Protein AF-A0A2V8GA25-F1 (afdb_monomer_lite)

Secondary structure (DSSP, 8-state):
-PPPP-----------PPP-TTSGGGEEE-TTSSSTT-S---EEEE-TTS-EEEE-----TT-SEEEEEE--S----SSSB--SS--HHHHHHHHHHTGGGGGTEEEEEE---PBPTTTHHHHHTTSS-SSSSHHHHHHHHHHHHHHHHT-TT--EEEEEETHHHHHHHHHIIIIITTSGGGGGEEEEEEESS--EEETT-SSSSS-SS-PBP-STT--SEEEEE-EEETTBPPPTT-SSS--SSTTEEE----TT-TTSSEEE----EETT---SS--PPPSPSBSS-----SSEEE-TTTEEEEEEEETTEEEEEEEEE---TTSSB-SS----SEETTEE-TTTTTTTTHHHHHHHHHHHHHHHHHHHHHHHT-PPP-SS--PPPPGGG--HHHHHHHHHHHHHHTHHHH-GGG--SSSPP-SSS--SS-SSHHHHHHHHHH--TTSS-PPPPTT--HHHHHHHHHHHHHHTTSPPPPPSS-HHHHHHHHHHTTGGGT-EETTEE-SSSPP-TTHHHHS-HHHHHHHHH-TTS---GGG-EEEEEETT--EEEEEEEEE-SSEEEEEETT--EEEEEGGGEEEEEEETT--SSPP-TTTS-HHHHHHHHHHHHH-----TT--

Radius of gyration: 30.17 Å; chains: 1; bounding box: 75×95×85 Å

Sequence (626 aa):
MSRVLLAFAFLAGAFQSSNDYGDPKTWLCRPGRSDACAIDNTTTVVAADGKLTRETWSVDPNAPIDCFYVYPTVSTDQAPNSDMTADPAELNVIKQQFARLGSKCRPYAPLYRQVTLAGLSRVLTGAVSLERGVQYDDVRDGWNQYLQNDNNGRGFVLVAHSQGSFILNRLIREEIDGKPIQSRMVSAILLGTVIAVPKDKDVGGTFQHVPLCHSATQTGCVITFGAFRSTVPPPANTLFGKVADPTMVAACTNPAALGGGSGELHAYLDKTGRTITSTIPPKPWVTPEQPIDTPWVSVPGLLTAKCASNENASGYLEVTVHGDPADPRVDDIVGDVGRGGNVAANWGLHLIDVNLVMGNLLDIVGQQAKAYAASLGAPPKPGAAQTPSLAEMSPTDVAAGKRVFDAQCAWCHGAGGTGGFGPDFQRVTLRYASTDASLVDIVRNGIPGTEMPGSPSGLTDRMAWQIAAYVRSLGRVAARPIPGDPQRGAAVYQANGCAACHVVLGSGGVLGPDLTAVGALRGPAYLRESLIDPAATHPPAYLVVRVVTNGGKEIRGIRLNEDVFWIHLRDQTSALHVLQKADLSLVEREPKATFMPSYASRLSATELDDLVAYLASLRGKPRGEP

Foldseek 3Di:
DDDDDDDDDPPPDDPDDADDLVDPLQWQAAPPDCHLLVDFQKAWEQELQRDTDIDGADADSVAQAAEEEEEAAQDPDLDQWDDSHDDPLNSVRCVQFNSRLSNHHGYTYGRFRAGHPNNVVCVVVVNDDLQDDRRLSNSVNNVVCCVVPPRPLAAYEYEYAHSRLSNVLCCCQPPNAVDPCLLRHLEYEREHAFDKDFPPFQADGSGHHAGAFQDLQDGSHYAYFQEAEPVQAADLLAPGQDDPDPRIGGDHADLQGRNFDKGKWFFWAFQQNDFSPDRDGADQQFPVHDDDPGRTYTYTPQKMWGWDADPRHRTHIYMYGCADPVRRGGRDHHQAPDPPPDHPSSRHNRRNVSRRRVVSVSSSSNSSSVSSCVVVPPDPDPDDDDPDALVPDDPVLLVLLLVVCCVFPCVQQNNLRLFAVFARLLAQDAPQDNGLVSQLVCQQQNDPPDPGHHGDPPQDSSNSSSNSSNSNVSNVHHRDDQFAALVLLVVLCVVVCVQQPEAAPNGGHPQDYHLLAQLSTGHLVNVLCCQAPVLVDFDPQFWWKWWAFPVGDIAIAGWNDDDPFWTWGQGSVRDIDIDGPVRTPDIDIDRRDDPRDHCNVVDDPRNSSNNSNNSSPNRHDPPDDD

Structure (mmCIF, N/CA/C/O backbone):
data_AF-A0A2V8GA25-F1
#
_entry.id   AF-A0A2V8GA25-F1
#
loop_
_atom_site.group_PDB
_atom_site.id
_atom_site.type_symbol
_atom_site.label_atom_id
_atom_site.label_alt_id
_atom_site.label_comp_id
_atom_site.label_asym_id
_atom_site.label_entity_id
_atom_site.label_seq_id
_atom_site.pdbx_PDB_ins_code
_atom_site.Cartn_x
_atom_site.Cartn_y
_atom_site.Cartn_z
_atom_site.occupancy
_atom_site.B_iso_or_equiv
_atom_site.auth_seq_id
_atom_site.auth_comp_id
_atom_site.auth_asym_id
_atom_site.auth_atom_id
_atom_site.pdbx_PDB_model_num
ATOM 1 N N . MET A 1 1 ? -4.336 65.248 3.946 1.00 37.47 1 MET A N 1
ATOM 2 C CA . MET A 1 1 ? -3.925 64.058 4.722 1.00 37.47 1 MET A CA 1
ATOM 3 C C . MET A 1 1 ? -5.040 63.024 4.630 1.00 37.47 1 MET A C 1
ATOM 5 O O . MET A 1 1 ? -5.951 63.049 5.444 1.00 37.47 1 MET A O 1
ATOM 9 N N . SER A 1 2 ? -5.014 62.175 3.600 1.00 30.00 2 SER A N 1
ATOM 10 C CA . SER A 1 2 ? -5.975 61.075 3.427 1.00 30.00 2 SER A CA 1
ATOM 11 C C . SER A 1 2 ? -5.358 59.794 3.975 1.00 30.00 2 SER A C 1
ATOM 13 O O . SER A 1 2 ? -4.298 59.381 3.509 1.00 30.00 2 SER A O 1
ATOM 15 N N . ARG A 1 3 ? -5.991 59.183 4.980 1.00 36.16 3 ARG A N 1
ATOM 16 C CA . ARG A 1 3 ? -5.636 57.848 5.476 1.00 36.16 3 ARG A CA 1
ATOM 17 C C . ARG A 1 3 ? -6.515 56.818 4.774 1.00 36.16 3 ARG A C 1
ATOM 19 O O . ARG A 1 3 ? -7.733 56.846 4.907 1.00 36.16 3 ARG A O 1
ATOM 26 N N . VAL A 1 4 ? -5.867 55.946 4.013 1.00 34.00 4 VAL A N 1
ATOM 27 C CA . VAL A 1 4 ? -6.453 54.785 3.339 1.00 34.00 4 VAL A CA 1
ATOM 28 C C . VAL A 1 4 ? -6.712 53.690 4.380 1.00 34.00 4 VAL A C 1
ATOM 30 O O . VAL A 1 4 ? -5.810 53.339 5.140 1.00 34.00 4 VAL A O 1
ATOM 33 N N . LEU A 1 5 ? -7.942 53.169 4.420 1.00 35.81 5 LEU A N 1
ATOM 34 C CA . LEU A 1 5 ? -8.296 51.924 5.106 1.00 35.81 5 LEU A CA 1
ATOM 35 C C . LEU A 1 5 ? -7.606 50.749 4.390 1.00 35.81 5 LEU A C 1
ATOM 37 O O . LEU A 1 5 ? -7.871 50.524 3.212 1.00 35.81 5 LEU A O 1
ATOM 41 N N . LEU A 1 6 ? -6.788 49.965 5.099 1.00 33.53 6 LEU A N 1
ATOM 42 C CA . LEU A 1 6 ? -6.465 48.598 4.683 1.00 33.53 6 LEU A CA 1
ATOM 43 C C . LEU A 1 6 ? -7.440 47.636 5.367 1.00 33.53 6 LEU A C 1
ATOM 45 O O . LEU A 1 6 ? -7.381 47.432 6.578 1.00 33.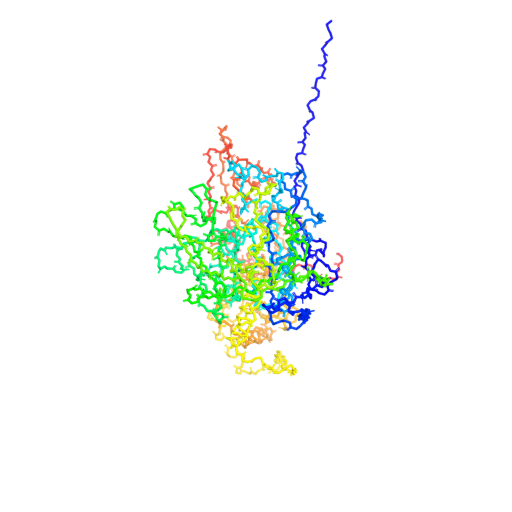53 6 LEU A O 1
ATOM 49 N N . ALA A 1 7 ? -8.330 47.042 4.576 1.00 30.48 7 ALA A N 1
ATOM 50 C CA . ALA A 1 7 ? -9.093 45.869 4.969 1.00 30.48 7 ALA A CA 1
ATOM 51 C C . ALA A 1 7 ? -8.169 44.641 4.912 1.00 30.48 7 ALA A C 1
ATOM 53 O O . ALA A 1 7 ? -7.670 44.286 3.845 1.00 30.48 7 ALA A O 1
ATOM 54 N N . PHE A 1 8 ? -7.938 43.993 6.053 1.00 33.50 8 PHE A N 1
ATOM 55 C CA . PHE A 1 8 ? -7.340 42.660 6.094 1.00 33.50 8 PHE A CA 1
ATOM 56 C C . PHE A 1 8 ? -8.426 41.635 5.756 1.00 33.50 8 PHE A C 1
ATOM 58 O O . PHE A 1 8 ? -9.284 41.325 6.581 1.00 33.50 8 PHE A O 1
ATOM 65 N N . ALA A 1 9 ? -8.397 41.120 4.529 1.00 29.89 9 ALA A N 1
ATOM 66 C CA . ALA A 1 9 ? -9.131 39.916 4.174 1.00 29.89 9 ALA A CA 1
ATOM 67 C C . ALA A 1 9 ? -8.463 38.722 4.873 1.00 29.89 9 ALA A C 1
ATOM 69 O O . ALA A 1 9 ? -7.346 38.335 4.531 1.00 29.89 9 ALA A O 1
ATOM 70 N N . PHE A 1 10 ? -9.137 38.149 5.872 1.00 32.41 10 PHE A N 1
ATOM 71 C CA . PHE A 1 10 ? -8.789 36.832 6.392 1.00 32.41 10 PHE A CA 1
ATOM 72 C C . PHE A 1 10 ? -9.076 35.799 5.298 1.00 32.41 10 PHE A C 1
ATOM 74 O O . PHE A 1 10 ? -10.231 35.505 4.993 1.00 32.41 10 PHE A O 1
ATOM 81 N N . LEU A 1 11 ? -8.019 35.252 4.699 1.00 31.97 11 LEU A N 1
ATOM 82 C CA . LEU A 1 11 ? -8.096 34.015 3.931 1.00 31.97 11 LEU A CA 1
ATOM 83 C C . LEU A 1 11 ? -8.414 32.886 4.916 1.00 31.97 11 LEU A C 1
ATOM 85 O O . LEU A 1 11 ? -7.532 32.390 5.616 1.00 31.97 11 LEU A O 1
ATOM 89 N N . ALA A 1 12 ? -9.688 32.507 4.993 1.00 32.91 12 ALA A N 1
ATOM 90 C CA . ALA A 1 12 ? -10.091 31.230 5.557 1.00 32.91 12 ALA A CA 1
ATOM 91 C C . ALA A 1 12 ? -9.383 30.126 4.756 1.00 32.91 12 ALA A C 1
ATOM 93 O O . ALA A 1 12 ? -9.686 29.911 3.583 1.00 32.91 12 ALA A O 1
ATOM 94 N N . GLY A 1 13 ? -8.398 29.464 5.365 1.00 31.25 13 GLY A N 1
ATOM 95 C CA . GLY A 1 13 ? -7.836 28.240 4.810 1.00 31.25 13 GLY A CA 1
ATOM 96 C C . GLY A 1 13 ? -8.954 27.207 4.719 1.00 31.25 13 GLY A C 1
ATOM 97 O O . GLY A 1 13 ? -9.554 26.861 5.735 1.00 31.25 13 GLY A O 1
ATOM 98 N N . ALA A 1 14 ? -9.279 26.767 3.506 1.00 34.56 14 ALA A N 1
ATOM 99 C CA . ALA A 1 14 ? -10.256 25.714 3.293 1.00 34.56 14 ALA A CA 1
ATOM 100 C C . ALA A 1 14 ? -9.796 24.450 4.036 1.00 34.56 14 ALA A C 1
ATOM 102 O O . ALA A 1 14 ? -8.726 23.914 3.750 1.00 34.56 14 ALA A O 1
ATOM 103 N N . PHE A 1 15 ? -10.599 23.979 4.993 1.00 40.53 15 PHE A N 1
ATOM 104 C CA . PHE A 1 15 ? -10.486 22.617 5.501 1.00 40.53 15 PHE A CA 1
ATOM 105 C C . PHE A 1 15 ? -10.628 21.671 4.305 1.00 40.53 15 PHE A C 1
ATOM 107 O O . PHE A 1 15 ? -11.683 21.631 3.671 1.00 40.53 15 PHE A O 1
ATOM 114 N N . GLN A 1 16 ? -9.566 20.948 3.955 1.00 52.94 16 GLN A N 1
ATOM 115 C CA . GLN A 1 16 ? -9.639 19.942 2.903 1.00 52.94 16 GLN A CA 1
ATOM 116 C C . GLN A 1 16 ? -10.382 18.729 3.470 1.00 52.94 16 GLN A C 1
ATOM 118 O O . GLN A 1 16 ? -9.895 18.075 4.389 1.00 52.94 16 GLN A O 1
ATOM 123 N N . SER A 1 17 ? -11.581 18.458 2.954 1.00 69.50 17 SER A N 1
ATOM 124 C CA . SER A 1 17 ? -12.379 17.292 3.333 1.00 69.50 17 SER A CA 1
ATOM 125 C C . SER A 1 17 ? -11.635 15.987 3.029 1.00 69.50 17 SER A C 1
ATOM 127 O O . SER A 1 17 ? -10.777 15.937 2.138 1.00 69.50 17 SER A O 1
ATOM 129 N N . SER A 1 18 ? -11.972 14.927 3.767 1.00 82.06 18 SER A N 1
ATOM 130 C CA . SER A 1 18 ? -11.581 13.561 3.410 1.00 82.06 18 SER A CA 1
ATOM 131 C C . SER A 1 18 ? -12.140 13.207 2.030 1.00 82.06 18 SER A C 1
ATOM 133 O O . SER A 1 18 ? -13.231 13.656 1.665 1.00 82.06 18 SER A O 1
ATOM 135 N N . ASN A 1 19 ? -11.395 12.414 1.264 1.00 89.62 19 ASN A N 1
ATOM 136 C CA . ASN A 1 19 ? -11.858 11.916 -0.027 1.00 89.62 19 ASN A CA 1
ATOM 137 C C . ASN A 1 19 ? -12.845 10.755 0.168 1.00 89.62 19 ASN A C 1
ATOM 139 O O . ASN A 1 19 ? -12.679 9.943 1.077 1.00 89.62 19 ASN A O 1
ATOM 143 N N . ASP A 1 20 ? -13.863 10.665 -0.689 1.00 90.56 20 ASP A N 1
ATOM 144 C CA . ASP A 1 20 ? -14.785 9.525 -0.709 1.00 90.56 20 ASP A CA 1
ATOM 145 C C . ASP A 1 20 ? -14.231 8.422 -1.613 1.00 90.56 20 ASP A C 1
ATOM 147 O O . ASP A 1 20 ? -14.419 8.449 -2.828 1.00 90.56 20 ASP A O 1
ATOM 151 N N . TYR A 1 21 ? -13.570 7.428 -1.018 1.00 92.38 21 TYR A N 1
ATOM 152 C CA . TYR A 1 21 ? -13.044 6.285 -1.765 1.00 92.38 21 TYR A CA 1
ATOM 153 C C . TYR A 1 21 ? -14.118 5.298 -2.243 1.00 92.38 21 TYR A C 1
ATOM 155 O O . TYR A 1 21 ? -13.807 4.362 -2.988 1.00 92.38 21 TYR A O 1
ATOM 163 N N . GLY A 1 22 ? -15.383 5.495 -1.863 1.00 90.00 22 GLY A N 1
ATOM 164 C CA . GLY A 1 22 ? -16.514 4.823 -2.489 1.00 90.00 22 GLY A CA 1
ATOM 165 C C . GLY A 1 22 ? -16.738 5.279 -3.935 1.00 90.00 22 GLY A C 1
ATOM 166 O O . GLY A 1 22 ? -17.194 4.472 -4.754 1.00 90.00 22 GLY A O 1
ATOM 167 N N . ASP A 1 23 ? -16.367 6.522 -4.271 1.00 92.00 23 ASP A N 1
ATOM 168 C CA . ASP A 1 23 ? -16.462 7.066 -5.627 1.00 92.00 23 ASP A CA 1
ATOM 169 C C . ASP A 1 23 ? -15.422 6.396 -6.546 1.00 92.00 23 ASP A C 1
ATOM 171 O O . ASP A 1 23 ? -14.219 6.444 -6.291 1.00 92.00 23 ASP A O 1
ATOM 175 N N . PRO A 1 24 ? -15.831 5.794 -7.678 1.00 88.31 24 PRO A N 1
ATOM 176 C CA . PRO A 1 24 ? -14.893 5.296 -8.678 1.00 88.31 24 PRO A CA 1
ATOM 177 C C . PRO A 1 24 ? -13.825 6.317 -9.125 1.00 88.31 24 PRO A C 1
ATOM 179 O O . PRO A 1 24 ? -12.726 5.917 -9.511 1.00 88.31 24 PRO A O 1
ATOM 182 N N . LYS A 1 25 ? -14.091 7.624 -9.103 1.00 91.62 25 LYS A N 1
ATOM 183 C CA . LYS A 1 25 ? -13.134 8.643 -9.571 1.00 91.62 25 LYS A CA 1
ATOM 184 C C . LYS A 1 25 ? -11.883 8.775 -8.704 1.00 91.62 25 LYS A C 1
ATOM 186 O O . LYS A 1 25 ? -10.864 9.224 -9.214 1.00 91.62 25 LYS A O 1
ATOM 191 N N . THR A 1 26 ? -11.911 8.334 -7.449 1.00 95.62 26 THR A N 1
ATOM 192 C CA . THR A 1 26 ? -10.747 8.384 -6.545 1.00 95.62 26 THR A CA 1
ATOM 193 C C . THR A 1 26 ? -9.796 7.196 -6.725 1.00 95.62 26 THR A C 1
ATOM 195 O O . THR A 1 26 ? -8.992 6.897 -5.846 1.00 95.62 26 THR A O 1
ATOM 198 N N . TRP A 1 27 ? -9.895 6.473 -7.841 1.00 97.31 27 TRP A N 1
ATOM 199 C CA . TRP A 1 27 ? -9.072 5.307 -8.144 1.00 97.31 27 TRP A CA 1
ATOM 200 C C . TRP A 1 27 ? -8.493 5.435 -9.548 1.00 97.31 27 TRP A C 1
ATOM 202 O O . TRP A 1 27 ? -9.243 5.579 -10.515 1.00 97.31 27 TRP A O 1
ATOM 212 N N . LEU A 1 28 ? -7.170 5.310 -9.656 1.00 97.44 28 LEU A N 1
ATOM 213 C CA . LEU A 1 28 ? -6.477 5.150 -10.935 1.00 97.44 28 LEU A CA 1
ATOM 214 C C . LEU A 1 28 ? -6.730 3.762 -11.528 1.00 97.44 28 LEU A C 1
ATOM 216 O O . LEU A 1 28 ? -6.900 3.627 -12.739 1.00 97.44 28 LEU A O 1
ATOM 220 N N . CYS A 1 29 ? -6.779 2.751 -10.658 1.00 97.31 29 CYS A N 1
ATOM 221 C CA . CYS A 1 29 ? -7.111 1.379 -11.015 1.00 97.31 29 CYS A CA 1
ATOM 222 C C . CYS A 1 29 ? -8.117 0.794 -10.037 1.00 97.31 29 CYS A C 1
ATOM 224 O O . CYS A 1 29 ? -7.895 0.833 -8.822 1.00 97.31 29 CYS A O 1
ATOM 226 N N . ARG A 1 30 ? -9.185 0.196 -10.562 1.00 94.19 30 ARG A N 1
ATOM 227 C CA . ARG A 1 30 ? -10.093 -0.662 -9.799 1.00 94.19 30 ARG A CA 1
ATOM 228 C C . ARG A 1 30 ? -10.673 -1.753 -10.713 1.00 94.19 30 ARG A C 1
ATOM 230 O O . ARG A 1 30 ? -11.085 -1.441 -11.830 1.00 94.19 30 ARG A O 1
ATOM 237 N N . PRO A 1 31 ? -10.752 -3.025 -10.277 1.00 90.69 31 PRO A N 1
ATOM 238 C CA . PRO A 1 31 ? -11.120 -4.127 -11.165 1.00 90.69 31 PRO A CA 1
ATOM 239 C C . PRO A 1 31 ? -12.496 -3.945 -11.818 1.00 90.69 31 PRO A C 1
ATOM 241 O O . PRO A 1 31 ? -13.436 -3.472 -11.182 1.00 90.69 31 PRO A O 1
ATOM 244 N N . GLY A 1 32 ? -12.622 -4.377 -13.077 1.00 84.25 32 GLY A N 1
ATOM 245 C CA . GLY A 1 32 ? -13.874 -4.303 -13.843 1.00 84.25 32 GLY A CA 1
ATOM 246 C C . GLY A 1 32 ? -14.100 -2.981 -14.585 1.00 84.25 32 GLY A C 1
ATOM 247 O O . GLY A 1 32 ? -15.181 -2.775 -15.133 1.00 84.25 32 GLY A O 1
ATOM 248 N N . ARG A 1 33 ? -13.101 -2.092 -14.626 1.00 86.81 33 ARG A N 1
ATOM 249 C CA . ARG A 1 33 ? -13.166 -0.803 -15.326 1.00 86.81 33 ARG A CA 1
ATOM 250 C C . ARG A 1 33 ? -12.179 -0.732 -16.484 1.00 86.81 33 ARG A C 1
ATOM 252 O O . ARG A 1 33 ? -11.159 -1.412 -16.497 1.00 86.81 33 ARG A O 1
ATOM 259 N N . SER A 1 34 ? -12.490 0.143 -17.435 1.00 88.69 34 SER A N 1
ATOM 260 C CA . SER A 1 34 ? -11.556 0.584 -18.471 1.00 88.69 34 SER A CA 1
ATOM 261 C C . SER A 1 34 ? -10.837 1.848 -17.985 1.00 88.69 34 SER A C 1
ATOM 263 O O . SER A 1 34 ? -11.240 2.956 -18.333 1.00 88.69 34 SER A O 1
ATOM 265 N N . ASP A 1 35 ? -9.841 1.684 -17.113 1.00 92.81 35 ASP A N 1
ATOM 266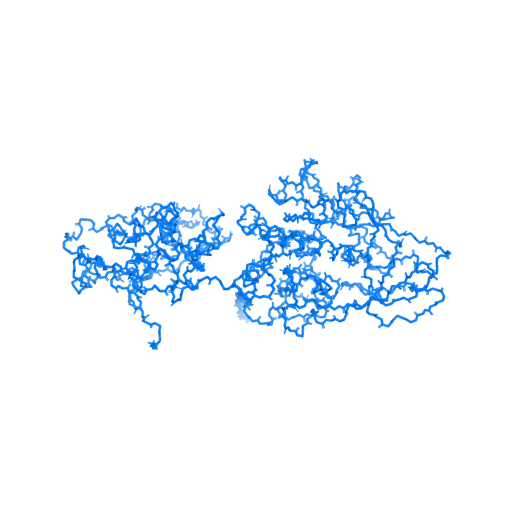 C CA . ASP A 1 35 ? -9.096 2.763 -16.444 1.00 92.81 35 ASP A CA 1
ATOM 267 C C . ASP A 1 35 ? -7.579 2.700 -16.735 1.00 92.81 35 ASP A C 1
ATOM 269 O O . ASP A 1 35 ? -7.170 2.129 -17.747 1.00 92.81 35 ASP A O 1
ATOM 273 N N . ALA A 1 36 ? -6.730 3.298 -15.888 1.00 94.25 36 ALA A N 1
ATOM 274 C CA . ALA A 1 36 ? -5.284 3.371 -16.122 1.00 94.25 36 ALA A CA 1
ATOM 275 C C . ALA A 1 36 ? -4.603 1.990 -16.185 1.00 94.25 36 ALA A C 1
ATOM 277 O O . ALA A 1 36 ? -3.532 1.858 -16.779 1.00 94.25 36 ALA A O 1
ATOM 278 N N . CYS A 1 37 ? -5.217 0.955 -15.598 1.00 94.69 37 CYS A N 1
ATOM 279 C CA . CYS A 1 37 ? -4.714 -0.415 -15.654 1.00 94.69 37 CYS A CA 1
ATOM 280 C C . CYS A 1 37 ? -5.213 -1.197 -16.884 1.00 94.69 37 CYS A C 1
ATOM 282 O O . CYS A 1 37 ? -4.679 -2.268 -17.177 1.00 94.69 37 CYS A O 1
ATOM 284 N N . ALA A 1 38 ? -6.195 -0.679 -17.629 1.00 92.56 38 ALA A N 1
ATOM 285 C CA . ALA A 1 38 ? -6.741 -1.306 -18.833 1.00 92.56 38 ALA A CA 1
ATOM 286 C C . ALA A 1 38 ? -5.915 -0.953 -20.085 1.00 92.56 38 ALA A C 1
ATOM 288 O O . ALA A 1 38 ? -6.416 -0.363 -21.042 1.00 92.56 38 ALA A O 1
ATOM 289 N N . ILE A 1 39 ? -4.629 -1.308 -20.067 1.00 93.00 39 ILE A N 1
ATOM 290 C CA . ILE A 1 39 ? -3.671 -1.015 -21.141 1.00 93.00 39 ILE A CA 1
ATOM 291 C C . ILE A 1 39 ? -3.008 -2.287 -21.678 1.00 93.00 39 ILE A C 1
ATOM 293 O O . ILE A 1 39 ? -2.865 -3.280 -20.965 1.00 93.00 39 ILE A O 1
ATOM 297 N N . ASP A 1 40 ? -2.561 -2.245 -22.933 1.00 92.88 40 ASP A N 1
ATOM 298 C CA . ASP A 1 40 ? -1.763 -3.322 -23.516 1.00 92.88 40 ASP A CA 1
ATOM 299 C C . ASP A 1 40 ? -0.344 -3.327 -22.923 1.00 92.88 40 ASP A C 1
ATOM 301 O O . ASP A 1 40 ? 0.351 -2.310 -22.914 1.00 92.88 40 ASP A O 1
ATOM 305 N N . ASN A 1 41 ? 0.086 -4.492 -22.436 1.00 96.44 41 ASN A N 1
ATOM 306 C CA . ASN A 1 41 ? 1.442 -4.733 -21.944 1.00 96.44 41 ASN A CA 1
ATOM 307 C C . ASN A 1 41 ? 2.173 -5.817 -22.749 1.00 96.44 41 ASN A C 1
ATOM 309 O O . ASN A 1 41 ? 3.145 -6.400 -22.269 1.00 96.44 41 ASN A O 1
ATOM 313 N N . THR A 1 42 ? 1.732 -6.087 -23.976 1.00 97.94 42 THR A N 1
ATOM 314 C CA . THR A 1 42 ? 2.457 -6.944 -24.917 1.00 97.94 42 THR A CA 1
ATOM 315 C C . THR A 1 42 ? 3.886 -6.425 -25.098 1.00 97.94 42 THR A C 1
ATOM 317 O O . THR A 1 42 ? 4.137 -5.215 -25.106 1.00 97.94 42 THR A O 1
ATOM 320 N N . THR A 1 43 ? 4.836 -7.347 -25.213 1.00 98.56 43 THR A N 1
ATOM 321 C CA . THR A 1 43 ? 6.270 -7.055 -25.217 1.00 98.56 43 THR A CA 1
ATOM 322 C C . THR A 1 43 ? 6.924 -7.661 -26.453 1.00 98.56 43 THR A C 1
ATOM 324 O O . THR A 1 43 ? 6.628 -8.796 -26.827 1.00 98.56 43 THR A O 1
ATOM 327 N N . THR A 1 44 ? 7.838 -6.922 -27.076 1.00 98.56 44 THR A N 1
ATOM 328 C CA . THR A 1 44 ? 8.775 -7.487 -28.049 1.00 98.56 44 THR A CA 1
ATOM 329 C C . THR A 1 44 ? 10.005 -7.963 -27.296 1.00 98.56 44 THR A C 1
ATOM 331 O O . THR A 1 44 ? 10.682 -7.178 -26.637 1.00 98.56 44 THR A O 1
ATOM 334 N N . VAL A 1 45 ? 10.293 -9.252 -27.375 1.00 98.19 45 VAL A N 1
ATOM 335 C CA . VAL A 1 45 ? 11.509 -9.844 -26.827 1.00 98.19 45 VAL A CA 1
ATOM 336 C C . VAL A 1 45 ? 12.578 -9.798 -27.908 1.00 98.19 45 VAL A C 1
ATOM 338 O O . VAL A 1 45 ? 12.374 -10.335 -29.000 1.00 98.19 45 VAL A O 1
ATOM 341 N N . VAL A 1 46 ? 13.706 -9.169 -27.593 1.00 97.31 46 VAL A N 1
ATOM 342 C CA . VAL A 1 46 ? 14.894 -9.125 -28.445 1.00 97.31 46 VAL A CA 1
ATOM 343 C C . VAL A 1 46 ? 15.899 -10.132 -27.897 1.00 97.31 46 VAL A C 1
ATOM 345 O O . VAL A 1 46 ? 16.520 -9.915 -26.852 1.00 97.31 46 VAL A O 1
ATOM 348 N N . ALA A 1 47 ? 16.018 -11.268 -28.578 1.00 94.88 47 ALA A N 1
ATOM 349 C CA . ALA A 1 47 ? 16.975 -12.309 -28.221 1.00 94.88 47 ALA A CA 1
ATOM 350 C C . ALA A 1 47 ? 18.415 -11.900 -28.585 1.00 94.88 47 ALA A C 1
ATOM 352 O O . ALA A 1 47 ? 18.624 -11.009 -29.407 1.00 94.88 47 ALA A O 1
ATOM 353 N N . ALA A 1 48 ? 19.406 -12.561 -27.979 1.00 93.19 48 ALA A N 1
ATOM 354 C CA . ALA A 1 48 ? 20.834 -12.283 -28.192 1.00 93.19 48 ALA A CA 1
ATOM 355 C C . ALA A 1 48 ? 21.324 -12.505 -29.633 1.00 93.19 48 ALA A C 1
ATOM 357 O O . ALA A 1 48 ? 22.378 -12.020 -30.010 1.00 93.19 48 ALA A O 1
ATOM 358 N N . ASP A 1 49 ? 20.564 -13.223 -30.459 1.00 92.12 49 ASP A N 1
ATOM 359 C CA . ASP A 1 49 ? 20.821 -13.378 -31.895 1.00 92.12 49 ASP A CA 1
ATOM 360 C C . ASP A 1 49 ? 20.133 -12.290 -32.750 1.00 92.12 49 ASP A C 1
ATOM 362 O O . ASP A 1 49 ? 20.170 -12.346 -33.979 1.00 92.12 49 ASP A O 1
ATOM 366 N N . GLY A 1 50 ? 19.484 -11.307 -32.116 1.00 92.88 50 GLY A N 1
ATOM 367 C CA . GLY A 1 50 ? 18.733 -10.233 -32.767 1.00 92.88 50 GLY A CA 1
ATOM 368 C C . GLY A 1 50 ? 17.331 -10.642 -33.220 1.00 92.88 50 GLY A C 1
ATOM 369 O O . GLY A 1 50 ? 16.617 -9.839 -33.828 1.00 92.88 50 GLY A O 1
ATOM 370 N N . LYS A 1 51 ? 16.894 -11.876 -32.939 1.00 95.12 51 LYS A N 1
ATOM 371 C CA . LYS A 1 51 ? 15.553 -12.334 -33.295 1.00 95.12 51 LYS A CA 1
ATOM 372 C C . LYS A 1 51 ? 14.502 -11.642 -32.432 1.00 95.12 51 LYS A C 1
ATOM 374 O O . LYS A 1 51 ? 14.544 -11.691 -31.202 1.00 95.12 51 LYS A O 1
ATOM 379 N N . LEU A 1 52 ? 13.505 -11.068 -33.102 1.00 97.56 52 LEU A N 1
ATOM 380 C CA . LEU A 1 52 ? 12.332 -10.489 -32.462 1.00 97.56 52 LEU A CA 1
ATOM 381 C C . LEU A 1 52 ? 11.243 -11.547 -32.286 1.00 97.56 52 LEU A C 1
ATOM 383 O O . LEU A 1 52 ? 10.853 -12.230 -33.236 1.00 97.56 52 LEU A O 1
ATOM 387 N N . THR A 1 53 ? 10.725 -11.668 -31.069 1.00 97.75 53 THR A N 1
ATOM 388 C CA . THR A 1 53 ? 9.527 -12.464 -30.778 1.00 97.75 53 THR A CA 1
ATOM 389 C C . THR A 1 53 ? 8.538 -11.650 -29.960 1.00 97.75 53 THR A C 1
ATOM 391 O O . THR A 1 53 ? 8.900 -10.655 -29.338 1.00 97.75 53 THR A O 1
ATOM 394 N N . ARG A 1 54 ? 7.264 -12.044 -29.987 1.00 97.81 54 ARG A N 1
ATOM 395 C CA . ARG A 1 54 ? 6.206 -11.361 -29.243 1.00 97.81 54 ARG A CA 1
ATOM 396 C C . ARG A 1 54 ? 5.815 -12.174 -28.020 1.00 97.81 54 ARG A C 1
ATOM 398 O O . ARG A 1 54 ? 5.385 -13.317 -28.148 1.00 97.81 54 ARG A O 1
ATOM 405 N N . GLU A 1 55 ? 5.877 -11.536 -26.864 1.00 97.62 55 GLU A N 1
ATOM 406 C CA . GLU A 1 55 ? 5.278 -12.012 -25.625 1.00 97.62 55 GLU A CA 1
ATOM 407 C C . GLU A 1 55 ? 3.939 -11.299 -25.424 1.00 97.62 55 GLU A C 1
ATOM 409 O O . GLU A 1 55 ? 3.876 -10.084 -25.217 1.00 97.62 55 GLU A O 1
ATOM 414 N N . THR A 1 56 ? 2.846 -12.051 -25.531 1.00 96.56 56 THR A N 1
ATOM 415 C CA . THR A 1 56 ? 1.494 -11.527 -25.321 1.00 96.56 56 THR A CA 1
ATOM 416 C C . THR A 1 56 ? 1.187 -11.384 -23.841 1.00 96.56 56 THR A C 1
ATOM 418 O O . THR A 1 56 ? 1.488 -12.285 -23.058 1.00 96.56 56 THR A O 1
ATOM 421 N N . TRP A 1 57 ? 0.492 -10.311 -23.475 1.00 95.81 57 TRP A N 1
ATOM 422 C CA . TRP A 1 57 ? 0.025 -10.095 -22.112 1.00 95.81 57 TRP A CA 1
ATOM 423 C C . TRP A 1 57 ? -1.499 -10.011 -22.059 1.00 95.81 57 TRP A C 1
ATOM 425 O O . TRP A 1 57 ? -2.138 -9.453 -22.949 1.00 95.81 57 TRP A O 1
ATOM 435 N N . SER A 1 58 ? -2.082 -10.547 -20.989 1.00 93.44 58 SER A N 1
ATOM 436 C CA . SER A 1 58 ? -3.498 -10.369 -20.675 1.00 93.44 58 SER A CA 1
ATOM 437 C C . SER A 1 58 ? -3.697 -10.302 -19.165 1.00 93.44 58 SER A C 1
ATOM 439 O O . SER A 1 58 ? -2.930 -10.894 -18.400 1.00 93.44 58 SER A O 1
ATOM 441 N N . VAL A 1 59 ? -4.723 -9.563 -18.747 1.00 93.00 59 VAL A N 1
ATOM 442 C CA . VAL A 1 59 ? -5.194 -9.553 -17.359 1.00 93.00 59 VAL A CA 1
ATOM 443 C C . VAL A 1 59 ? -5.708 -10.944 -16.979 1.00 93.00 59 VAL A C 1
ATOM 445 O O . VAL A 1 59 ? -6.336 -11.612 -17.800 1.00 93.00 59 VAL A O 1
ATOM 448 N N . ASP A 1 60 ? -5.479 -11.366 -15.736 1.00 92.62 60 ASP A N 1
ATOM 449 C CA . ASP A 1 60 ? -6.122 -12.554 -15.180 1.00 92.62 60 ASP A CA 1
ATOM 450 C C . ASP A 1 60 ? -7.402 -12.130 -14.437 1.00 92.62 60 ASP A C 1
ATOM 452 O O . ASP A 1 60 ? -7.331 -11.641 -13.304 1.00 92.62 60 ASP A O 1
ATOM 456 N N . PRO A 1 61 ? -8.596 -12.299 -15.037 1.00 84.56 61 PRO A N 1
ATOM 457 C CA . PRO A 1 61 ? -9.850 -11.927 -14.384 1.00 84.56 61 PRO A CA 1
ATOM 458 C C . PRO A 1 61 ? -10.148 -12.787 -13.148 1.00 84.56 61 PRO A C 1
ATOM 460 O O . PRO A 1 61 ? -10.953 -12.386 -12.309 1.00 84.56 61 PRO A O 1
ATOM 463 N N . ASN A 1 62 ? -9.500 -13.950 -13.024 1.00 86.56 62 ASN A N 1
ATOM 464 C CA . ASN A 1 62 ? -9.675 -14.903 -11.934 1.00 86.56 62 ASN A CA 1
ATOM 465 C C . ASN A 1 62 ? -8.472 -14.933 -10.991 1.00 86.56 62 ASN A C 1
ATOM 467 O O . ASN A 1 62 ? -8.327 -15.894 -10.229 1.00 86.56 62 ASN A O 1
ATOM 471 N N . ALA A 1 63 ? -7.626 -13.898 -11.027 1.00 89.62 63 ALA A N 1
ATOM 472 C CA . ALA A 1 63 ? -6.461 -13.812 -10.167 1.00 89.62 63 ALA A CA 1
ATOM 473 C C . ALA A 1 63 ? -6.855 -14.138 -8.713 1.00 89.62 63 ALA A C 1
ATOM 475 O O . ALA A 1 63 ? -7.898 -13.668 -8.251 1.00 89.62 63 ALA A O 1
ATOM 476 N N . PRO A 1 64 ? -6.085 -14.948 -7.969 1.00 86.44 64 PRO A N 1
ATOM 477 C CA . PRO A 1 64 ? -6.502 -15.464 -6.659 1.00 86.44 64 PRO A CA 1
ATOM 478 C C . PRO A 1 64 ? -6.298 -14.463 -5.514 1.00 86.44 64 PRO A C 1
ATOM 480 O O . PRO A 1 64 ? -6.856 -14.635 -4.432 1.00 86.44 64 PRO A O 1
ATOM 483 N N . ILE A 1 65 ? -5.516 -13.414 -5.762 1.00 96.25 65 ILE A N 1
ATOM 484 C CA . ILE A 1 65 ? -5.128 -12.391 -4.792 1.00 96.25 65 ILE A CA 1
ATOM 485 C C . ILE A 1 65 ? -5.306 -10.992 -5.388 1.00 96.25 65 ILE A C 1
ATOM 487 O O . ILE A 1 65 ? -5.570 -10.836 -6.585 1.00 96.25 65 ILE A O 1
ATOM 491 N N . ASP A 1 66 ? -5.167 -9.976 -4.551 1.00 98.44 66 ASP A N 1
ATOM 492 C CA . ASP A 1 66 ? -5.309 -8.571 -4.927 1.00 98.44 66 ASP A CA 1
ATOM 493 C C . ASP A 1 66 ? -3.956 -7.856 -4.805 1.00 98.44 66 ASP A C 1
ATOM 495 O O . ASP A 1 66 ? -3.133 -8.224 -3.970 1.00 98.44 66 ASP A O 1
ATOM 499 N N . CYS A 1 67 ? -3.708 -6.836 -5.624 1.00 98.75 67 CYS A N 1
ATOM 500 C CA . CYS A 1 67 ? -2.580 -5.931 -5.433 1.00 98.75 67 CYS A CA 1
ATOM 501 C C . CYS A 1 67 ? -3.094 -4.532 -5.122 1.00 98.75 67 CYS A C 1
ATOM 503 O O . CYS A 1 67 ? -3.932 -4.007 -5.854 1.00 98.75 67 CYS A O 1
ATOM 505 N N . PHE A 1 68 ? -2.557 -3.928 -4.069 1.00 98.81 68 PHE A N 1
ATOM 506 C CA . PHE A 1 68 ? -2.862 -2.563 -3.665 1.00 98.81 68 PHE A CA 1
ATOM 507 C C . PHE A 1 68 ? -1.611 -1.701 -3.841 1.00 98.81 68 PHE A C 1
ATOM 509 O O . PHE A 1 68 ? -0.600 -1.935 -3.174 1.00 98.81 68 PHE A O 1
ATOM 516 N N . TYR A 1 69 ? -1.670 -0.744 -4.766 1.00 98.81 69 TYR A N 1
ATOM 517 C CA . TYR A 1 69 ? -0.525 0.043 -5.207 1.00 98.81 69 TYR A CA 1
ATOM 518 C C . TYR A 1 69 ? -0.595 1.498 -4.775 1.00 98.81 69 TYR A C 1
ATOM 520 O O . TYR A 1 69 ? -1.579 2.183 -5.042 1.00 98.81 69 TYR A O 1
ATOM 528 N N . VAL A 1 70 ? 0.491 1.974 -4.169 1.00 98.62 70 VAL A N 1
ATOM 529 C CA . VAL A 1 70 ? 0.689 3.386 -3.836 1.00 98.62 70 VAL A CA 1
ATOM 530 C C . VAL A 1 70 ? 1.868 3.902 -4.649 1.00 98.62 70 VAL A C 1
ATOM 532 O O . VAL A 1 70 ? 3.010 3.474 -4.468 1.00 98.62 70 VAL A O 1
ATOM 535 N N . TYR A 1 71 ? 1.567 4.788 -5.590 1.00 97.38 71 TYR A N 1
ATOM 536 C CA . TYR A 1 71 ? 2.516 5.270 -6.588 1.00 97.38 71 TYR A CA 1
ATOM 537 C C . TYR A 1 71 ? 3.491 6.327 -6.025 1.00 97.38 71 TYR A C 1
ATOM 539 O O . TYR A 1 71 ? 3.283 6.835 -4.926 1.00 97.38 71 TYR A O 1
ATOM 547 N N . PRO A 1 72 ? 4.613 6.615 -6.712 1.00 95.44 72 PRO A N 1
ATOM 548 C CA . PRO A 1 72 ? 5.604 7.594 -6.266 1.00 95.44 72 PRO A CA 1
ATOM 549 C C . PRO A 1 72 ? 5.182 9.045 -6.551 1.00 95.44 72 PRO A C 1
ATOM 551 O O . PRO A 1 72 ? 4.159 9.300 -7.174 1.00 95.44 72 PRO A O 1
ATOM 554 N N . THR A 1 73 ? 6.030 10.004 -6.158 1.00 92.44 73 THR A N 1
ATOM 555 C CA . THR A 1 73 ? 5.893 11.416 -6.551 1.00 92.44 73 THR A CA 1
ATOM 556 C C . THR A 1 73 ? 6.063 11.590 -8.063 1.00 92.44 73 THR A C 1
ATOM 558 O O . THR A 1 73 ? 7.178 11.477 -8.577 1.00 92.44 73 THR A O 1
ATOM 561 N N . VAL A 1 74 ? 4.970 11.895 -8.763 1.00 92.50 74 VAL A N 1
ATOM 562 C CA . VAL A 1 74 ? 4.928 12.056 -10.228 1.00 92.50 74 VAL A CA 1
ATOM 563 C C . VAL A 1 74 ? 4.103 13.243 -10.711 1.00 92.50 74 VAL A C 1
ATOM 565 O O . VAL A 1 74 ? 4.362 13.715 -11.816 1.00 92.50 74 VAL A O 1
ATOM 568 N N . SER A 1 75 ? 3.151 13.732 -9.904 1.00 93.31 75 SER A N 1
ATOM 569 C CA . SER A 1 75 ? 2.246 14.807 -10.325 1.00 93.31 75 SER A CA 1
ATOM 570 C C . SER A 1 75 ? 3.022 16.063 -10.722 1.00 93.31 75 SER A C 1
ATOM 572 O O . SER A 1 75 ? 3.968 16.500 -10.045 1.00 93.31 75 SER A O 1
ATOM 574 N N . THR A 1 76 ? 2.595 16.628 -11.847 1.00 89.94 76 THR A N 1
ATOM 575 C CA . THR A 1 76 ? 3.113 17.857 -12.452 1.00 89.94 76 THR A CA 1
ATOM 576 C C . THR A 1 76 ? 2.374 19.111 -11.980 1.00 89.94 76 THR A C 1
ATOM 578 O O . THR A 1 76 ? 2.690 20.223 -12.424 1.00 89.94 76 THR A O 1
ATOM 581 N N . ASP A 1 77 ? 1.444 18.955 -11.035 1.00 89.19 77 ASP A N 1
ATOM 582 C CA . ASP A 1 77 ? 0.742 20.061 -10.399 1.00 89.19 77 ASP A CA 1
ATOM 583 C C . ASP A 1 77 ? 1.714 21.037 -9.731 1.00 89.19 77 ASP A C 1
ATOM 585 O O . ASP A 1 77 ? 2.756 20.680 -9.175 1.00 89.19 77 ASP A O 1
ATOM 589 N N . GLN A 1 78 ? 1.343 22.315 -9.771 1.00 87.88 78 GLN A N 1
ATOM 590 C CA . GLN A 1 78 ? 2.165 23.401 -9.233 1.00 87.88 78 GLN A CA 1
ATOM 591 C C . GLN A 1 78 ? 1.980 23.588 -7.721 1.00 87.88 78 GLN A C 1
ATOM 593 O O . GLN A 1 78 ? 2.815 24.210 -7.060 1.00 87.88 78 GLN A O 1
ATOM 598 N N . ALA A 1 79 ? 0.885 23.063 -7.165 1.00 86.50 79 ALA A N 1
ATOM 599 C CA . ALA A 1 79 ? 0.665 23.039 -5.727 1.00 86.50 79 ALA A CA 1
ATOM 600 C C . ALA A 1 79 ? 1.645 22.060 -5.049 1.00 86.50 79 ALA A C 1
ATOM 602 O O . ALA A 1 79 ? 2.119 21.126 -5.691 1.00 86.50 79 ALA A O 1
ATOM 603 N N . PRO A 1 80 ? 1.974 22.233 -3.753 1.00 84.56 80 PRO A N 1
ATOM 604 C CA . PRO A 1 80 ? 2.875 21.311 -3.052 1.00 84.56 80 PRO A CA 1
ATOM 605 C C . PRO A 1 80 ? 2.368 19.864 -2.990 1.00 84.56 80 PRO A C 1
ATOM 607 O O . PRO A 1 80 ? 3.183 18.943 -2.973 1.00 84.56 80 PRO A O 1
ATOM 610 N N . ASN A 1 81 ? 1.045 19.683 -2.971 1.00 91.00 81 ASN A N 1
ATOM 611 C CA . ASN A 1 81 ? 0.379 18.389 -3.063 1.00 91.00 81 ASN A CA 1
ATOM 612 C C . ASN A 1 81 ? -0.505 18.373 -4.310 1.00 91.00 81 ASN A C 1
ATOM 614 O O . ASN A 1 81 ? -1.035 19.428 -4.670 1.00 91.00 81 ASN A O 1
ATOM 618 N N . SER A 1 82 ? -0.649 17.208 -4.938 1.00 93.00 82 SER A N 1
ATOM 619 C CA . SER A 1 82 ? -1.516 17.044 -6.100 1.00 93.00 82 SER A CA 1
ATOM 620 C C . SER A 1 82 ? -2.974 17.248 -5.714 1.00 93.00 82 SER A C 1
ATOM 622 O O . SER A 1 82 ? -3.341 17.188 -4.532 1.00 93.00 82 SER A O 1
ATOM 624 N N . ASP A 1 83 ? -3.807 17.502 -6.713 1.00 92.88 83 ASP A N 1
ATOM 625 C CA . ASP A 1 83 ? -5.249 17.438 -6.536 1.00 92.88 83 ASP A CA 1
ATOM 626 C C . ASP A 1 83 ? -5.779 15.993 -6.697 1.00 92.88 83 ASP A C 1
ATOM 628 O O . ASP A 1 83 ? -5.035 15.019 -6.559 1.00 92.88 83 ASP A O 1
ATOM 632 N N . MET A 1 84 ? -7.097 15.848 -6.876 1.00 94.56 84 MET A N 1
ATOM 633 C CA . MET A 1 84 ? -7.773 14.559 -7.090 1.00 94.56 84 MET A CA 1
ATOM 634 C C . MET A 1 84 ? -8.164 14.348 -8.563 1.00 94.56 84 MET A C 1
ATOM 636 O O . MET A 1 84 ? -9.123 13.635 -8.863 1.00 94.56 84 MET A O 1
ATOM 640 N N . THR A 1 85 ? -7.434 14.970 -9.485 1.00 94.44 85 THR A N 1
ATOM 641 C CA . THR A 1 85 ? -7.578 14.825 -10.931 1.00 94.44 85 THR A CA 1
ATOM 642 C C . THR A 1 85 ? -6.280 14.276 -11.502 1.00 94.44 85 THR A C 1
ATOM 644 O O . THR A 1 85 ? -5.293 14.987 -11.622 1.00 94.44 85 THR A O 1
ATOM 647 N N . ALA A 1 86 ? -6.302 13.007 -11.905 1.00 93.69 86 ALA A N 1
ATOM 648 C CA . ALA A 1 86 ? -5.118 12.348 -12.440 1.00 93.69 86 ALA A CA 1
ATOM 649 C C . ALA A 1 86 ? -4.556 13.067 -13.679 1.00 93.69 86 ALA A C 1
ATOM 651 O O . ALA A 1 86 ? -5.253 13.201 -14.693 1.00 93.69 86 ALA A O 1
ATOM 652 N N . ASP A 1 87 ? -3.283 13.452 -13.631 1.00 91.62 87 ASP A N 1
ATOM 653 C CA . ASP A 1 87 ? -2.565 13.994 -14.784 1.00 91.62 87 ASP A CA 1
ATOM 654 C C . ASP A 1 87 ? -1.922 12.878 -15.654 1.00 91.62 87 ASP A C 1
ATOM 656 O O . ASP A 1 87 ? -1.896 11.695 -15.285 1.00 91.62 87 ASP A O 1
ATOM 660 N N . PRO A 1 88 ? -1.382 13.193 -16.851 1.00 92.12 88 PRO A N 1
ATOM 661 C CA . PRO A 1 88 ? -0.730 12.190 -17.693 1.00 92.12 88 PRO A CA 1
ATOM 662 C C . PRO A 1 88 ? 0.486 11.496 -17.056 1.00 92.12 88 PRO A C 1
ATOM 664 O O . PRO A 1 88 ? 0.842 10.401 -17.499 1.00 92.12 88 PRO A O 1
ATOM 667 N N . ALA A 1 89 ? 1.151 12.107 -16.071 1.00 90.44 89 ALA A N 1
ATOM 668 C CA . ALA A 1 89 ? 2.265 11.491 -15.354 1.00 90.44 89 ALA A CA 1
ATOM 669 C C . ALA A 1 89 ? 1.760 10.446 -14.344 1.00 90.44 89 ALA A C 1
ATOM 671 O O . ALA A 1 89 ? 2.325 9.352 -14.275 1.00 90.44 89 ALA A O 1
ATOM 672 N N . GLU A 1 90 ? 0.651 10.723 -13.655 1.00 94.38 90 GLU A N 1
ATOM 673 C CA . GLU A 1 90 ? -0.050 9.776 -12.774 1.00 94.38 90 GLU A CA 1
ATOM 674 C C . GLU A 1 90 ? -0.624 8.577 -13.538 1.00 94.38 90 GLU A C 1
ATOM 676 O O . GLU A 1 90 ? -0.538 7.438 -13.081 1.00 94.38 90 GLU A O 1
ATOM 681 N N . LEU A 1 91 ? -1.126 8.781 -14.756 1.00 94.75 91 LEU A N 1
ATOM 682 C CA . LEU A 1 91 ? -1.534 7.666 -15.619 1.00 94.75 91 LEU A CA 1
ATOM 683 C C . LEU A 1 91 ? -0.324 6.873 -16.142 1.00 94.75 91 LEU A C 1
ATOM 685 O O . LEU A 1 91 ? -0.347 5.641 -16.201 1.00 94.75 91 LEU A O 1
ATOM 689 N N . ASN A 1 92 ? 0.760 7.561 -16.509 1.00 93.19 92 ASN A N 1
ATOM 690 C CA . ASN A 1 92 ? 1.972 6.917 -17.014 1.00 93.19 92 ASN A CA 1
ATOM 691 C C . ASN A 1 92 ? 2.657 6.056 -15.945 1.00 93.19 92 ASN A C 1
ATOM 693 O O . ASN A 1 92 ? 3.183 4.999 -16.280 1.00 93.19 92 ASN A O 1
ATOM 697 N N . VAL A 1 93 ? 2.639 6.442 -14.667 1.00 96.00 93 VAL A N 1
ATOM 698 C CA . VAL A 1 93 ? 3.292 5.628 -13.631 1.00 96.00 93 VAL A CA 1
ATOM 699 C C . VAL A 1 93 ? 2.588 4.289 -13.404 1.00 96.00 93 VAL A C 1
ATOM 701 O O . VAL A 1 93 ? 3.262 3.280 -13.208 1.00 96.00 93 VAL A O 1
ATOM 704 N N . ILE A 1 94 ? 1.260 4.233 -13.564 1.00 97.25 94 ILE A N 1
ATOM 705 C CA . ILE A 1 94 ? 0.515 2.966 -13.579 1.00 97.25 94 ILE A CA 1
ATOM 706 C C . ILE A 1 94 ? 1.006 2.064 -14.712 1.00 97.25 94 ILE A C 1
ATOM 708 O O . ILE A 1 94 ? 1.280 0.884 -14.476 1.00 97.25 94 ILE A O 1
ATOM 712 N N . LYS A 1 95 ? 1.174 2.622 -15.920 1.00 95.56 95 LYS A N 1
ATOM 713 C CA . LYS A 1 95 ? 1.754 1.900 -17.059 1.00 95.56 95 LYS A CA 1
ATOM 714 C C . LYS A 1 95 ? 3.142 1.351 -16.714 1.00 95.56 95 LYS A C 1
ATOM 716 O O . LYS A 1 95 ? 3.398 0.179 -16.959 1.00 95.56 95 LYS A O 1
ATOM 721 N N . GLN A 1 96 ? 4.015 2.182 -16.146 1.00 95.50 96 GLN A N 1
ATOM 722 C CA . GLN A 1 96 ? 5.409 1.824 -15.866 1.00 95.50 96 GLN A CA 1
ATOM 723 C C . GLN A 1 96 ? 5.571 0.795 -14.747 1.00 95.50 96 GLN A C 1
ATOM 725 O O . GLN A 1 96 ? 6.422 -0.085 -14.848 1.00 95.50 96 GLN A O 1
ATOM 730 N N . GLN A 1 97 ? 4.771 0.891 -13.685 1.00 96.88 97 GLN A N 1
ATOM 731 C CA . GLN A 1 97 ? 5.078 0.202 -12.432 1.00 96.88 97 GLN A CA 1
ATOM 732 C C . GLN A 1 97 ? 4.021 -0.797 -11.967 1.00 96.88 97 GLN A C 1
ATOM 734 O O . GLN A 1 97 ? 4.325 -1.591 -11.080 1.00 96.88 97 GLN A O 1
ATOM 739 N N . PHE A 1 98 ? 2.797 -0.785 -12.514 1.00 98.00 98 PHE A N 1
ATOM 740 C CA . PHE A 1 98 ? 1.700 -1.521 -11.878 1.00 98.00 98 PHE A CA 1
ATOM 741 C C . PHE A 1 98 ? 0.798 -2.329 -12.808 1.00 98.00 98 PHE A C 1
ATOM 743 O O . PHE A 1 98 ? 0.512 -3.483 -12.499 1.00 98.00 98 PHE A O 1
ATOM 750 N N . ALA A 1 99 ? 0.375 -1.793 -13.956 1.00 97.19 99 ALA A N 1
ATOM 751 C CA . ALA A 1 99 ? -0.662 -2.417 -14.787 1.00 97.19 99 ALA A CA 1
ATOM 752 C C . ALA A 1 99 ? -0.368 -3.890 -15.141 1.00 97.19 99 ALA A C 1
ATOM 754 O O . ALA A 1 99 ? -1.266 -4.732 -15.119 1.00 97.19 99 ALA A O 1
ATOM 755 N N . ARG A 1 100 ? 0.905 -4.231 -15.389 1.00 97.31 100 ARG A N 1
ATOM 756 C CA . ARG A 1 100 ? 1.340 -5.588 -15.759 1.00 97.31 100 ARG A CA 1
ATOM 757 C C . ARG A 1 100 ? 1.062 -6.647 -14.675 1.00 97.31 100 ARG A C 1
ATOM 759 O O . ARG A 1 100 ? 0.819 -7.814 -15.014 1.00 97.31 100 ARG A O 1
ATOM 766 N N . LEU A 1 101 ? 1.019 -6.249 -13.397 1.00 97.75 101 LEU A N 1
ATOM 767 C CA . LEU A 1 101 ? 0.645 -7.117 -12.270 1.00 97.75 101 LEU A CA 1
ATOM 768 C C . LEU A 1 101 ? -0.806 -7.607 -12.358 1.00 97.75 101 LEU A C 1
ATOM 770 O O . LEU A 1 101 ? -1.123 -8.640 -11.772 1.00 97.75 101 LEU A O 1
ATOM 774 N N . GLY A 1 102 ? -1.650 -6.969 -13.178 1.00 96.81 102 GLY A N 1
ATOM 775 C CA . GLY A 1 102 ? -3.001 -7.438 -13.504 1.00 96.81 102 GLY A CA 1
ATOM 776 C C . GLY A 1 102 ? -3.062 -8.879 -14.035 1.00 96.81 102 GLY A C 1
ATOM 777 O O . GLY A 1 102 ? -4.103 -9.521 -13.959 1.00 96.81 102 GLY A O 1
ATOM 778 N N . SER A 1 103 ? -1.947 -9.426 -14.531 1.00 96.44 103 SER A N 1
ATOM 779 C CA . SER A 1 103 ? -1.832 -10.842 -14.924 1.00 96.44 103 SER A CA 1
ATOM 780 C C . SER A 1 103 ? -1.705 -11.828 -13.751 1.00 96.44 103 SER A C 1
ATOM 782 O O . SER A 1 103 ? -1.728 -13.037 -13.971 1.00 96.44 103 SER A O 1
ATOM 784 N N . LYS A 1 104 ? -1.510 -11.337 -12.518 1.00 97.06 104 LYS A N 1
ATOM 785 C CA . LYS A 1 104 ? -1.279 -12.146 -11.304 1.00 97.06 104 LYS A CA 1
ATOM 786 C C . LYS A 1 104 ? -2.209 -11.788 -10.145 1.00 97.06 104 LYS A C 1
ATOM 788 O O . LYS A 1 104 ? -2.446 -12.630 -9.280 1.00 97.06 104 LYS A O 1
ATOM 793 N N . CYS A 1 105 ? -2.709 -10.557 -10.103 1.00 97.00 105 CYS A N 1
ATOM 794 C CA . CYS A 1 105 ? -3.541 -10.039 -9.022 1.00 97.00 105 CYS A CA 1
ATOM 795 C C . CYS A 1 105 ? -4.558 -9.016 -9.539 1.00 97.00 105 CYS A C 1
ATOM 797 O O . CYS A 1 105 ? -4.334 -8.346 -10.545 1.00 97.00 105 CYS A O 1
ATOM 799 N N . ARG A 1 106 ? -5.675 -8.857 -8.822 1.00 97.31 106 ARG A N 1
ATOM 800 C CA . ARG A 1 106 ? -6.652 -7.798 -9.117 1.00 97.31 106 ARG A CA 1
ATOM 801 C C . ARG A 1 106 ? -6.070 -6.429 -8.728 1.00 97.31 106 ARG A C 1
ATOM 803 O O . ARG A 1 106 ? -5.708 -6.271 -7.562 1.00 97.31 106 ARG A O 1
ATOM 810 N N . PRO A 1 107 ? -5.975 -5.451 -9.648 1.00 97.06 107 PRO A N 1
ATOM 811 C CA . PRO A 1 107 ? -5.278 -4.198 -9.375 1.00 97.06 107 PRO A CA 1
ATOM 812 C C . PRO A 1 107 ? -6.172 -3.164 -8.680 1.00 97.06 107 PRO A C 1
ATOM 814 O O . PRO A 1 107 ? -7.253 -2.843 -9.171 1.00 97.06 107 PRO A O 1
ATOM 817 N N . TYR A 1 108 ? -5.673 -2.590 -7.588 1.00 98.38 108 TYR A N 1
ATOM 818 C CA . TYR A 1 108 ? -6.246 -1.440 -6.892 1.00 98.38 108 TYR A CA 1
ATOM 819 C C . TYR A 1 108 ? -5.170 -0.372 -6.718 1.00 98.38 108 TYR A C 1
ATOM 821 O O . TYR A 1 108 ? -4.117 -0.648 -6.151 1.00 98.38 108 TYR A O 1
ATOM 829 N N . ALA A 1 109 ? -5.428 0.841 -7.195 1.00 98.56 109 ALA A N 1
ATOM 830 C CA . ALA A 1 109 ? -4.533 1.981 -7.009 1.00 98.56 109 ALA A CA 1
ATOM 831 C C . ALA A 1 109 ? -5.373 3.220 -6.662 1.00 98.56 109 ALA A C 1
ATOM 833 O O . ALA A 1 109 ? -6.007 3.775 -7.570 1.00 98.56 109 ALA A O 1
ATOM 834 N N . PRO A 1 110 ? -5.458 3.622 -5.379 1.00 98.19 110 PRO A N 1
ATOM 835 C CA . PRO A 1 110 ? -6.170 4.837 -5.001 1.00 98.19 110 PRO A CA 1
ATOM 836 C C . PRO A 1 110 ? -5.430 6.057 -5.550 1.00 98.19 110 PRO A C 1
ATOM 838 O O . PRO A 1 110 ? -4.209 6.138 -5.442 1.00 98.19 110 PRO A O 1
ATOM 841 N N . LEU A 1 111 ? -6.168 7.007 -6.121 1.00 97.44 111 LEU A N 1
ATOM 842 C CA . LEU A 1 111 ? -5.651 8.350 -6.358 1.00 97.44 111 LEU A CA 1
ATOM 843 C C . LEU A 1 111 ? -5.530 9.044 -5.000 1.00 97.44 111 LEU A C 1
ATOM 845 O O . LEU A 1 111 ? -6.480 9.004 -4.224 1.00 97.44 111 LEU A O 1
ATOM 849 N N . TYR A 1 112 ? -4.390 9.659 -4.703 1.00 97.12 112 TYR A N 1
ATOM 850 C CA . TYR A 1 112 ? -4.158 10.327 -3.424 1.00 97.12 112 TYR A CA 1
ATOM 851 C C . TYR A 1 112 ? -3.384 11.630 -3.628 1.00 97.12 112 TYR A C 1
ATOM 853 O O . TYR A 1 112 ? -2.656 11.777 -4.612 1.00 97.12 112 TYR A O 1
ATOM 861 N N . ARG A 1 113 ? -3.507 12.577 -2.687 1.00 95.44 113 ARG A N 1
ATOM 862 C CA . ARG A 1 113 ? -2.866 13.903 -2.776 1.00 95.44 113 ARG A CA 1
ATOM 863 C C . ARG A 1 113 ? -1.370 13.845 -2.464 1.00 95.44 113 ARG A C 1
ATOM 865 O O . ARG A 1 113 ? -0.914 14.362 -1.441 1.00 95.44 113 ARG A O 1
ATOM 872 N N . GLN A 1 114 ? -0.611 13.182 -3.333 1.00 94.00 114 GLN A N 1
ATOM 873 C CA . GLN A 1 114 ? 0.842 13.020 -3.273 1.00 94.00 114 GLN A CA 1
ATOM 874 C C . GLN A 1 114 ? 1.577 14.360 -3.175 1.00 94.00 114 GLN A C 1
ATOM 876 O O . GLN A 1 114 ? 1.107 15.373 -3.684 1.00 94.00 114 GLN A O 1
ATOM 881 N N . VAL A 1 115 ? 2.771 14.379 -2.571 1.00 91.75 115 VAL A N 1
ATOM 882 C CA . VAL A 1 115 ? 3.684 15.527 -2.785 1.00 91.75 115 VAL A CA 1
ATOM 883 C C . VAL A 1 115 ? 4.061 15.559 -4.265 1.00 91.75 115 VAL A C 1
ATOM 885 O O . VAL A 1 115 ? 4.492 14.534 -4.792 1.00 91.75 115 VAL A O 1
ATOM 888 N N . THR A 1 116 ? 3.920 16.717 -4.907 1.00 91.12 116 THR A N 1
ATOM 889 C CA . THR A 1 116 ? 4.182 16.917 -6.344 1.00 91.12 116 THR A CA 1
ATOM 890 C C . THR A 1 116 ? 5.670 17.082 -6.638 1.00 91.12 116 THR A C 1
ATOM 892 O O . THR A 1 116 ? 6.488 17.293 -5.736 1.00 91.12 116 THR A O 1
ATOM 895 N N . LEU A 1 117 ? 6.042 17.083 -7.922 1.00 85.31 117 LEU A N 1
ATOM 896 C CA . LEU A 1 117 ? 7.405 17.429 -8.339 1.00 85.31 117 LEU A CA 1
ATOM 897 C C . LEU A 1 117 ? 7.806 18.852 -7.904 1.00 85.31 117 LEU A C 1
ATOM 899 O O . LEU A 1 117 ? 8.961 19.075 -7.535 1.00 85.31 117 LEU A O 1
ATOM 903 N N . ALA A 1 118 ? 6.864 19.802 -7.881 1.00 84.19 118 ALA A N 1
ATOM 904 C CA . ALA A 1 118 ? 7.098 21.150 -7.358 1.00 84.19 118 ALA A CA 1
ATOM 905 C C . ALA A 1 118 ? 7.322 21.143 -5.831 1.00 84.19 118 ALA A C 1
ATOM 907 O O . ALA A 1 118 ? 8.201 21.842 -5.312 1.00 84.19 118 ALA A O 1
ATOM 908 N N . GLY A 1 119 ? 6.566 20.310 -5.106 1.00 83.25 119 GLY A N 1
ATOM 909 C CA . GLY A 1 119 ? 6.676 20.125 -3.659 1.00 83.25 119 GLY A CA 1
ATOM 910 C C . GLY A 1 119 ? 7.937 19.381 -3.206 1.00 83.25 119 GLY A C 1
ATOM 911 O O . GLY A 1 119 ? 8.409 19.609 -2.090 1.00 83.25 119 GLY A O 1
ATOM 912 N N . LEU A 1 120 ? 8.533 18.550 -4.068 1.00 79.44 120 LEU A N 1
ATOM 913 C CA . LEU A 1 120 ? 9.674 17.689 -3.734 1.00 79.44 120 LEU A CA 1
ATOM 914 C C . LEU A 1 120 ? 10.892 18.470 -3.214 1.00 79.44 120 LEU A C 1
ATOM 916 O O . LEU A 1 120 ? 11.587 18.012 -2.309 1.00 79.44 120 LEU A O 1
ATOM 920 N N . SER A 1 121 ? 11.119 19.687 -3.716 1.00 70.69 121 SER A N 1
ATOM 921 C CA . SER A 1 121 ? 12.191 20.570 -3.227 1.00 70.69 121 SER A CA 1
ATOM 922 C C . SER A 1 121 ? 12.110 20.838 -1.715 1.00 70.69 121 SER A C 1
ATOM 924 O O . SER A 1 121 ? 13.141 20.930 -1.053 1.00 70.69 121 SER A O 1
ATOM 926 N N . ARG A 1 122 ? 10.896 20.893 -1.146 1.00 72.75 122 ARG A N 1
ATOM 927 C CA . ARG A 1 122 ? 10.650 21.106 0.293 1.00 72.75 122 ARG A CA 1
ATOM 928 C C . ARG A 1 122 ? 10.830 19.839 1.125 1.00 72.75 122 ARG A C 1
ATOM 930 O O . ARG A 1 122 ? 11.099 19.919 2.319 1.00 72.75 122 ARG A O 1
ATOM 937 N N . VAL A 1 123 ? 10.691 18.670 0.507 1.00 69.88 123 VAL A N 1
ATOM 938 C CA . VAL A 1 123 ? 11.020 17.389 1.145 1.00 69.88 123 VAL A CA 1
ATOM 939 C C . VAL A 1 123 ? 12.530 17.272 1.314 1.00 69.88 123 VAL A C 1
ATOM 941 O O . VAL A 1 123 ? 13.003 16.902 2.384 1.00 69.88 123 VAL A O 1
ATOM 944 N N . LEU A 1 124 ? 13.298 17.655 0.289 1.00 66.44 124 LEU A N 1
ATOM 945 C CA . LEU A 1 124 ? 14.763 17.601 0.322 1.00 66.44 124 LEU A CA 1
ATOM 946 C C . LEU A 1 124 ? 15.379 18.521 1.390 1.00 66.44 124 LEU A C 1
ATOM 948 O O . LEU A 1 124 ? 16.483 18.255 1.855 1.00 66.44 124 LEU A O 1
ATOM 952 N N . THR A 1 125 ? 14.667 19.570 1.813 1.00 62.03 125 THR A N 1
ATOM 953 C CA . THR A 1 125 ? 15.069 20.439 2.932 1.00 62.03 125 THR A CA 1
ATOM 954 C C . THR A 1 125 ? 14.551 19.967 4.296 1.00 62.03 125 THR A C 1
ATOM 956 O O . THR A 1 125 ? 14.817 20.619 5.303 1.00 62.03 125 THR A O 1
ATOM 959 N N . GLY A 1 126 ? 13.805 18.858 4.352 1.00 60.56 126 GLY A N 1
ATOM 960 C CA . GLY A 1 126 ? 13.202 18.318 5.575 1.00 60.56 126 GLY A CA 1
ATOM 961 C C . GLY A 1 126 ? 11.946 19.055 6.055 1.00 60.56 126 GLY A C 1
ATOM 962 O O . GLY A 1 126 ? 11.433 18.742 7.126 1.00 60.56 126 GLY A O 1
ATOM 963 N N . ALA A 1 127 ? 11.427 20.017 5.284 1.00 38.81 127 ALA A N 1
ATOM 964 C CA . ALA A 1 127 ? 10.256 20.811 5.662 1.00 38.81 127 ALA A CA 1
ATOM 965 C C . ALA A 1 127 ? 8.919 20.062 5.484 1.00 38.81 127 ALA A C 1
ATOM 967 O O . ALA A 1 127 ? 7.907 20.475 6.048 1.00 38.81 127 ALA A O 1
ATOM 968 N N . VAL A 1 128 ? 8.900 18.979 4.698 1.00 59.75 128 VAL A N 1
ATOM 969 C CA . VAL A 1 128 ? 7.716 18.146 4.420 1.00 59.75 128 VAL A CA 1
ATOM 970 C C . VAL A 1 128 ? 8.093 16.666 4.520 1.00 59.75 128 VAL A C 1
ATOM 972 O O . VAL A 1 128 ? 9.122 16.248 3.994 1.00 59.75 128 VAL A O 1
ATOM 975 N N . SER A 1 129 ? 7.256 15.868 5.190 1.00 71.88 129 SER A N 1
ATOM 976 C CA . SER A 1 129 ? 7.428 14.415 5.309 1.00 71.88 129 SER A CA 1
ATOM 977 C C . SER A 1 129 ? 6.757 13.679 4.146 1.00 71.88 129 SER A C 1
ATOM 979 O O . SER A 1 129 ? 5.674 14.065 3.719 1.00 71.88 129 SER A O 1
ATOM 981 N N . LEU A 1 130 ? 7.373 12.593 3.669 1.00 76.44 130 LEU A N 1
ATOM 982 C CA . LEU A 1 130 ? 6.803 11.713 2.637 1.00 76.44 130 LEU A CA 1
ATOM 983 C C . LEU A 1 130 ? 5.833 10.653 3.193 1.00 76.44 130 LEU A C 1
ATOM 985 O O . LEU A 1 130 ? 5.146 10.009 2.413 1.00 76.44 130 LEU A O 1
ATOM 989 N N . GLU A 1 131 ? 5.782 10.453 4.515 1.00 75.62 131 GLU A N 1
ATOM 990 C CA . GLU A 1 131 ? 4.983 9.401 5.180 1.00 75.62 131 GLU A CA 1
ATOM 991 C C . GLU A 1 131 ? 3.860 9.954 6.086 1.00 75.62 131 GLU A C 1
ATOM 993 O O . GLU A 1 131 ? 3.221 9.203 6.829 1.00 75.62 131 GLU A O 1
ATOM 998 N N . ARG A 1 132 ? 3.620 11.274 6.100 1.00 73.94 132 ARG A N 1
ATOM 999 C CA . ARG A 1 132 ? 2.656 11.915 7.018 1.00 73.94 132 ARG A CA 1
ATOM 1000 C C . ARG A 1 132 ? 1.818 12.977 6.333 1.00 73.94 132 ARG A C 1
ATOM 1002 O O . ARG A 1 132 ? 2.196 13.498 5.295 1.00 73.94 132 ARG A O 1
ATOM 1009 N N . GLY A 1 133 ? 0.729 13.347 7.001 1.00 85.44 133 GLY A N 1
ATOM 1010 C CA . GLY A 1 133 ? -0.216 14.339 6.516 1.00 85.44 133 GLY A CA 1
ATOM 1011 C C . GLY A 1 133 ? -1.212 13.729 5.542 1.00 85.44 133 GLY A C 1
ATOM 1012 O O . GLY A 1 133 ? -1.440 12.517 5.543 1.00 85.44 133 GLY A O 1
ATOM 1013 N N . VAL A 1 134 ? -1.768 14.596 4.702 1.00 88.06 134 VAL A N 1
ATOM 1014 C CA . VAL A 1 134 ? -2.876 14.275 3.800 1.00 88.06 134 VAL A CA 1
ATOM 1015 C C . VAL A 1 134 ? -2.585 13.085 2.882 1.00 88.06 134 VAL A C 1
ATOM 1017 O O . VAL A 1 134 ? -3.488 12.310 2.601 1.00 88.06 134 VAL A O 1
ATOM 1020 N N . GLN A 1 135 ? -1.322 12.880 2.495 1.00 90.31 135 GLN A N 1
ATOM 1021 C CA . GLN A 1 135 ? -0.880 11.744 1.684 1.00 90.31 135 GLN A CA 1
ATOM 1022 C C . GLN A 1 135 ? -1.194 10.407 2.359 1.00 90.31 135 GLN A C 1
ATOM 1024 O O . GLN A 1 135 ? -1.736 9.496 1.739 1.00 90.31 135 GLN A O 1
ATOM 1029 N N . TYR A 1 136 ? -0.820 10.288 3.636 1.00 94.06 136 TYR A N 1
ATOM 1030 C CA . TYR A 1 136 ? -1.017 9.064 4.403 1.00 94.06 136 TYR A CA 1
ATOM 1031 C C . TYR A 1 136 ? -2.488 8.865 4.748 1.00 94.06 136 TYR A C 1
ATOM 1033 O O . TYR A 1 136 ? -2.983 7.747 4.646 1.00 94.06 136 TYR A O 1
ATOM 1041 N N . ASP A 1 137 ? -3.181 9.939 5.135 1.00 92.06 137 ASP A N 1
ATOM 1042 C CA . ASP A 1 137 ? -4.604 9.870 5.468 1.00 92.06 137 ASP A CA 1
ATOM 1043 C C . ASP A 1 137 ? -5.427 9.404 4.261 1.00 92.06 137 ASP A C 1
ATOM 1045 O O . ASP A 1 137 ? -6.206 8.465 4.387 1.00 92.06 137 ASP A O 1
ATOM 1049 N N . ASP A 1 138 ? -5.165 9.962 3.076 1.00 96.50 138 ASP A N 1
ATOM 1050 C CA . ASP A 1 138 ? -5.799 9.545 1.827 1.00 96.50 138 ASP A CA 1
ATOM 1051 C C . ASP A 1 138 ? -5.563 8.056 1.527 1.00 96.50 138 ASP A C 1
ATOM 1053 O O . ASP A 1 138 ? -6.507 7.318 1.249 1.00 96.50 138 ASP A O 1
ATOM 1057 N N . VAL A 1 139 ? -4.317 7.583 1.617 1.00 97.56 139 VAL A N 1
ATOM 1058 C CA . VAL A 1 139 ? -3.993 6.174 1.343 1.00 97.56 139 VAL A CA 1
ATOM 1059 C C . VAL A 1 139 ? -4.591 5.236 2.391 1.00 97.56 139 VAL A C 1
ATOM 1061 O O . VAL A 1 139 ? -5.080 4.165 2.030 1.00 97.56 139 VAL A O 1
ATOM 1064 N N . ARG A 1 140 ? -4.592 5.619 3.673 1.00 95.81 140 ARG A N 1
ATOM 1065 C CA . ARG A 1 140 ? -5.231 4.848 4.749 1.00 95.81 140 ARG A CA 1
ATOM 1066 C C . ARG A 1 140 ? -6.738 4.742 4.519 1.00 95.81 140 ARG A C 1
ATOM 1068 O O . ARG A 1 140 ? -7.300 3.662 4.686 1.00 95.81 140 ARG A O 1
ATOM 1075 N N . ASP A 1 141 ? -7.389 5.828 4.117 1.00 93.94 141 ASP A N 1
ATOM 1076 C CA . ASP A 1 141 ? -8.827 5.842 3.853 1.00 93.94 141 ASP A CA 1
ATOM 1077 C C . ASP A 1 141 ? -9.167 4.975 2.623 1.00 93.94 141 ASP A C 1
ATOM 1079 O O . ASP A 1 141 ? -10.079 4.147 2.687 1.00 93.94 141 ASP A O 1
ATOM 1083 N N . GLY A 1 142 ? -8.366 5.049 1.551 1.00 94.44 142 GLY A N 1
ATOM 1084 C CA . GLY A 1 142 ? -8.482 4.159 0.390 1.00 94.44 142 GLY A CA 1
ATOM 1085 C C . GLY A 1 142 ? -8.230 2.685 0.726 1.00 94.44 142 GLY A C 1
ATOM 1086 O O . GLY A 1 142 ? -8.962 1.806 0.270 1.00 94.44 142 GLY A O 1
ATOM 1087 N N . TRP A 1 143 ? -7.241 2.397 1.575 1.00 97.00 143 TRP A N 1
ATOM 1088 C CA . TRP A 1 143 ? -6.962 1.053 2.089 1.00 97.00 143 TRP A CA 1
ATOM 1089 C C . TRP A 1 143 ? -8.141 0.490 2.886 1.00 97.00 143 TRP A C 1
ATOM 1091 O O . TRP A 1 143 ? -8.564 -0.645 2.657 1.00 97.00 143 TRP A O 1
ATOM 1101 N N . ASN A 1 144 ? -8.711 1.296 3.783 1.00 91.00 144 ASN A N 1
ATOM 1102 C CA . ASN A 1 144 ? -9.865 0.914 4.587 1.00 91.00 144 ASN A CA 1
ATOM 1103 C C . ASN A 1 144 ? -11.091 0.630 3.715 1.00 91.00 144 ASN A C 1
ATOM 1105 O O . ASN A 1 144 ? -11.739 -0.398 3.907 1.00 91.00 144 ASN A O 1
ATOM 1109 N N . GLN A 1 145 ? -11.369 1.487 2.730 1.00 89.88 145 GLN A N 1
ATOM 1110 C CA . GLN A 1 145 ? -12.447 1.273 1.768 1.00 89.88 145 GLN A CA 1
ATOM 1111 C C . GLN A 1 145 ? -12.248 -0.028 0.979 1.00 89.88 145 GLN A C 1
ATOM 1113 O O . GLN A 1 145 ? -13.161 -0.846 0.878 1.00 89.88 145 GLN A O 1
ATOM 1118 N N . TYR A 1 146 ? -11.040 -0.260 0.462 1.00 93.25 146 TYR A N 1
ATOM 1119 C CA . TYR A 1 146 ? -10.707 -1.494 -0.247 1.00 93.25 146 TYR A CA 1
ATOM 1120 C C . TYR A 1 146 ? -10.938 -2.734 0.630 1.00 93.25 146 TYR A C 1
ATOM 1122 O O . TYR A 1 146 ? -11.567 -3.700 0.191 1.00 93.25 146 TYR A O 1
ATOM 1130 N N . LEU A 1 147 ? -10.470 -2.715 1.881 1.00 85.19 147 LEU A N 1
ATOM 1131 C CA . LEU A 1 147 ? -10.654 -3.836 2.800 1.00 85.19 147 LEU A CA 1
ATOM 1132 C C . LEU A 1 147 ? -12.130 -4.102 3.112 1.00 85.19 147 LEU A C 1
ATOM 1134 O O . LEU A 1 147 ? -12.526 -5.266 3.182 1.00 85.19 147 LEU A O 1
ATOM 1138 N N . GLN A 1 148 ? -12.920 -3.045 3.300 1.00 81.88 148 GLN A N 1
ATOM 1139 C CA . GLN A 1 148 ? -14.327 -3.133 3.692 1.00 81.88 148 GLN A CA 1
ATOM 1140 C C . GLN A 1 148 ? -15.247 -3.538 2.536 1.00 81.88 148 GLN A C 1
ATOM 1142 O O . GLN A 1 148 ? -16.230 -4.240 2.764 1.00 81.88 148 GLN A O 1
ATOM 1147 N N . ASN A 1 149 ? -14.947 -3.113 1.305 1.00 85.25 149 ASN A N 1
ATOM 1148 C CA . ASN A 1 149 ? -15.902 -3.188 0.197 1.00 85.25 149 ASN A CA 1
ATOM 1149 C C . ASN A 1 149 ? -15.445 -4.058 -0.979 1.00 85.25 149 ASN A C 1
ATOM 1151 O O . ASN A 1 149 ? -16.290 -4.548 -1.726 1.00 85.25 149 ASN A O 1
ATOM 1155 N N . ASP A 1 150 ? -14.139 -4.257 -1.164 1.00 82.25 150 ASP A N 1
ATOM 1156 C CA . ASP A 1 150 ? -13.599 -4.831 -2.402 1.00 82.25 150 ASP A CA 1
ATOM 1157 C C . ASP A 1 150 ? -12.828 -6.141 -2.180 1.00 82.25 150 ASP A C 1
ATOM 1159 O O . ASP A 1 150 ? -12.964 -7.098 -2.956 1.00 82.25 150 ASP A O 1
ATOM 1163 N N . ASN A 1 151 ? -12.036 -6.208 -1.108 1.00 86.50 151 ASN A N 1
ATOM 1164 C CA . ASN A 1 151 ? -11.099 -7.299 -0.866 1.00 86.50 151 ASN A CA 1
ATOM 1165 C C . ASN A 1 151 ? -11.780 -8.632 -0.516 1.00 86.50 151 ASN A C 1
ATOM 1167 O O . ASN A 1 151 ? -11.266 -9.688 -0.874 1.00 86.50 151 ASN A O 1
ATOM 1171 N N . ASN A 1 152 ? -12.914 -8.613 0.190 1.00 81.19 152 ASN A N 1
ATOM 1172 C CA . ASN A 1 152 ? -13.682 -9.821 0.527 1.00 81.19 152 ASN A CA 1
ATOM 1173 C C . ASN A 1 152 ? -12.845 -10.955 1.173 1.00 81.19 152 ASN A C 1
ATOM 1175 O O . ASN A 1 152 ? -13.050 -12.134 0.891 1.00 81.19 152 ASN A O 1
ATOM 1179 N N . GLY A 1 153 ? -11.866 -10.608 2.017 1.00 77.88 153 GLY A N 1
ATOM 1180 C CA . GLY A 1 153 ? -11.031 -11.576 2.741 1.00 77.88 153 GLY A CA 1
ATOM 1181 C C . GLY A 1 153 ? -9.869 -12.170 1.939 1.00 77.88 153 GLY A C 1
ATOM 1182 O O . GLY A 1 153 ? -9.183 -13.059 2.439 1.00 77.88 153 GLY A O 1
ATOM 1183 N N . ARG A 1 154 ? -9.624 -11.693 0.716 1.00 88.25 154 ARG A N 1
ATOM 1184 C CA . ARG A 1 154 ? -8.570 -12.206 -0.168 1.00 88.25 154 ARG A CA 1
ATOM 1185 C C . ARG A 1 154 ? -7.176 -11.831 0.335 1.00 88.25 154 ARG A C 1
ATOM 1187 O O . ARG A 1 154 ? -6.983 -10.803 0.999 1.00 88.25 154 ARG A O 1
ATOM 1194 N N . GLY A 1 155 ? -6.197 -12.661 -0.024 1.00 92.50 155 GLY A N 1
ATOM 1195 C CA . GLY A 1 155 ? -4.787 -12.328 0.150 1.00 92.50 155 GLY A CA 1
ATOM 1196 C C . GLY A 1 155 ? -4.418 -11.099 -0.673 1.00 92.50 155 GLY A C 1
ATOM 1197 O O . GLY A 1 155 ? -4.987 -10.884 -1.746 1.00 92.50 155 GLY A O 1
ATOM 1198 N N . PHE A 1 156 ? -3.487 -10.291 -0.174 1.00 98.38 156 PHE A N 1
ATOM 1199 C CA . PHE A 1 156 ? -3.080 -9.060 -0.847 1.00 98.38 156 PHE A CA 1
ATOM 1200 C C . PHE A 1 156 ? -1.565 -8.904 -0.940 1.00 98.38 156 PHE A C 1
ATOM 1202 O O . PHE A 1 156 ? -0.831 -9.292 -0.030 1.00 98.38 156 PHE A O 1
ATOM 1209 N N . VAL A 1 157 ? -1.113 -8.290 -2.029 1.00 98.88 157 VAL A N 1
ATOM 1210 C CA . VAL A 1 157 ? 0.244 -7.770 -2.192 1.00 98.88 157 VAL A CA 1
ATOM 1211 C C . VAL A 1 157 ? 0.186 -6.256 -2.074 1.00 98.88 157 VAL A C 1
ATOM 1213 O O . VAL A 1 157 ? -0.572 -5.594 -2.784 1.00 98.88 157 VAL A O 1
ATOM 1216 N N . LEU A 1 158 ? 0.990 -5.707 -1.175 1.00 98.88 158 LEU A N 1
ATOM 1217 C CA . LEU A 1 158 ? 1.233 -4.272 -1.119 1.00 98.88 158 LEU A CA 1
ATOM 1218 C C . LEU A 1 158 ? 2.330 -3.925 -2.118 1.00 98.88 158 LEU A C 1
ATOM 1220 O O . LEU A 1 158 ? 3.377 -4.560 -2.107 1.00 98.88 158 LEU A O 1
ATOM 1224 N N . VAL A 1 159 ? 2.107 -2.941 -2.980 1.00 98.88 159 VAL A N 1
ATOM 1225 C CA . VAL A 1 159 ? 3.083 -2.527 -3.994 1.00 98.88 159 VAL A CA 1
ATOM 1226 C C . VAL A 1 159 ? 3.310 -1.035 -3.850 1.00 98.88 159 VAL A C 1
ATOM 1228 O O . VAL A 1 159 ? 2.354 -0.269 -3.761 1.00 98.88 159 VAL A O 1
ATOM 1231 N N . ALA A 1 160 ? 4.558 -0.594 -3.835 1.00 98.44 160 ALA A N 1
ATOM 1232 C CA . ALA A 1 160 ? 4.854 0.823 -3.844 1.00 98.44 160 ALA A CA 1
ATOM 1233 C C . ALA A 1 160 ? 6.255 1.151 -4.346 1.00 98.44 160 ALA A C 1
ATOM 1235 O O . ALA A 1 160 ? 7.154 0.306 -4.401 1.00 98.44 160 ALA A O 1
ATOM 1236 N N . HIS A 1 161 ? 6.421 2.427 -4.683 1.00 97.19 161 HIS A N 1
ATOM 1237 C CA . HIS A 1 161 ? 7.701 3.013 -5.045 1.00 97.19 161 HIS A CA 1
ATOM 1238 C C . HIS A 1 161 ? 7.866 4.404 -4.424 1.00 97.19 161 HIS A C 1
ATOM 1240 O O . HIS A 1 161 ? 6.893 5.145 -4.271 1.00 97.19 161 HIS A O 1
ATOM 1246 N N . SER A 1 162 ? 9.098 4.779 -4.073 1.00 94.69 162 SER A N 1
ATOM 1247 C CA . SER A 1 162 ? 9.462 6.110 -3.568 1.00 94.69 162 SER A CA 1
ATOM 1248 C C . SER A 1 162 ? 8.536 6.604 -2.449 1.00 94.69 162 SER A C 1
ATOM 1250 O O . SER A 1 162 ? 8.446 5.943 -1.417 1.00 94.69 162 SER A O 1
ATOM 1252 N N . GLN A 1 163 ? 7.846 7.742 -2.620 1.00 94.12 163 GLN A N 1
ATOM 1253 C CA . GLN A 1 163 ? 6.869 8.261 -1.656 1.00 94.12 163 GLN A CA 1
ATOM 1254 C C . GLN A 1 163 ? 5.861 7.197 -1.215 1.00 94.12 163 GLN A C 1
ATOM 1256 O O . GLN A 1 163 ? 5.657 7.025 -0.014 1.00 94.12 163 GLN A O 1
ATOM 1261 N N . GLY A 1 164 ? 5.280 6.455 -2.158 1.00 97.44 164 GLY A N 1
ATOM 1262 C CA . GLY A 1 164 ? 4.335 5.398 -1.834 1.00 97.44 164 GLY A CA 1
ATOM 1263 C C . GLY A 1 164 ? 4.934 4.345 -0.907 1.00 97.44 164 GLY A C 1
ATOM 1264 O O . GLY A 1 164 ? 4.248 3.857 -0.014 1.00 97.44 164 GLY A O 1
ATOM 1265 N N . SER A 1 165 ? 6.227 4.033 -1.043 1.00 97.31 165 SER A N 1
ATOM 1266 C CA . SER A 1 165 ? 6.901 3.067 -0.168 1.00 97.31 165 SER A CA 1
ATOM 1267 C C . SER A 1 165 ? 7.102 3.612 1.243 1.00 97.31 165 SER A C 1
ATOM 1269 O O . SER A 1 165 ? 7.010 2.851 2.202 1.00 97.31 165 SER A O 1
ATOM 1271 N N . PHE A 1 166 ? 7.317 4.922 1.404 1.00 94.38 166 PHE A N 1
ATOM 1272 C CA . PHE A 1 166 ? 7.323 5.564 2.724 1.00 94.38 166 PHE A CA 1
ATOM 1273 C C . PHE A 1 166 ? 5.932 5.518 3.376 1.00 94.38 166 PHE A C 1
ATOM 1275 O O . PHE A 1 166 ? 5.812 5.193 4.558 1.00 94.38 166 PHE A O 1
ATOM 1282 N N . ILE A 1 167 ? 4.875 5.768 2.598 1.00 97.56 167 ILE A N 1
ATOM 1283 C CA . ILE A 1 167 ? 3.484 5.664 3.057 1.00 97.56 167 ILE A CA 1
ATOM 1284 C C . ILE A 1 167 ? 3.151 4.220 3.457 1.00 97.56 167 ILE A C 1
ATOM 1286 O O . ILE A 1 167 ? 2.646 3.993 4.557 1.00 97.56 167 ILE A O 1
ATOM 1290 N N . LEU A 1 168 ? 3.471 3.233 2.613 1.00 98.25 168 LEU A N 1
ATOM 1291 C CA . LEU A 1 168 ? 3.194 1.825 2.904 1.00 98.25 168 LEU A CA 1
ATOM 1292 C C . LEU A 1 168 ? 4.072 1.257 4.014 1.00 98.25 168 LEU A C 1
ATOM 1294 O O . LEU A 1 168 ? 3.601 0.409 4.760 1.00 98.25 168 LEU A O 1
ATOM 1298 N N . ASN A 1 169 ? 5.297 1.750 4.199 1.00 95.44 169 ASN A N 1
ATOM 1299 C CA . ASN A 1 169 ? 6.088 1.435 5.385 1.00 95.44 169 ASN A CA 1
ATOM 1300 C C . ASN A 1 169 ? 5.308 1.810 6.657 1.00 95.44 169 ASN A C 1
ATOM 1302 O O . ASN A 1 169 ? 5.127 0.984 7.552 1.00 95.44 169 ASN A O 1
ATOM 1306 N N . ARG A 1 170 ? 4.780 3.036 6.722 1.00 95.25 170 ARG A N 1
ATOM 1307 C CA . ARG A 1 170 ? 3.953 3.458 7.854 1.00 95.25 170 ARG A CA 1
ATOM 1308 C C . ARG A 1 170 ? 2.673 2.631 7.978 1.00 95.25 170 ARG A C 1
ATOM 1310 O O . ARG A 1 170 ? 2.388 2.164 9.073 1.00 95.25 170 ARG A O 1
ATOM 1317 N N . LEU A 1 171 ? 1.956 2.401 6.879 1.00 97.25 171 LEU A N 1
ATOM 1318 C CA . LEU A 1 171 ? 0.721 1.614 6.885 1.00 97.25 171 LEU A CA 1
ATOM 1319 C C . LEU A 1 171 ? 0.970 0.185 7.375 1.00 97.25 171 LEU A C 1
ATOM 1321 O O . LEU A 1 171 ? 0.195 -0.331 8.169 1.00 97.25 171 LEU A O 1
ATOM 1325 N N . ILE A 1 172 ? 2.072 -0.448 6.966 1.00 98.12 172 ILE A N 1
ATOM 1326 C CA . ILE A 1 172 ? 2.432 -1.780 7.452 1.00 98.12 172 ILE A CA 1
ATOM 1327 C C . ILE A 1 172 ? 2.723 -1.727 8.951 1.00 98.12 172 ILE A C 1
ATOM 1329 O O . ILE A 1 172 ? 2.117 -2.492 9.691 1.00 98.12 172 ILE A O 1
ATOM 1333 N N . ARG A 1 173 ? 3.581 -0.814 9.424 1.00 96.06 173 ARG A N 1
ATOM 1334 C CA . ARG A 1 173 ? 3.906 -0.691 10.859 1.00 96.06 173 ARG A CA 1
ATOM 1335 C C . ARG A 1 173 ? 2.681 -0.423 11.725 1.00 96.06 173 ARG A C 1
ATOM 1337 O O . ARG A 1 173 ? 2.563 -0.971 12.814 1.00 96.06 173 ARG A O 1
ATOM 1344 N N . GLU A 1 174 ? 1.809 0.467 11.264 1.00 94.06 174 GLU A N 1
ATOM 1345 C CA . GLU A 1 174 ? 0.666 0.918 12.044 1.00 94.06 174 GLU A CA 1
ATOM 1346 C C . GLU A 1 174 ? -0.512 -0.031 11.924 1.00 94.06 174 GLU A C 1
ATOM 1348 O O . GLU A 1 174 ? -1.178 -0.215 12.930 1.00 94.06 174 GLU A O 1
ATOM 1353 N N . GLU A 1 175 ? -0.772 -0.649 10.768 1.00 92.62 175 GLU A N 1
ATOM 1354 C CA . GLU A 1 175 ? -2.019 -1.376 10.486 1.00 92.62 175 GLU A CA 1
ATOM 1355 C C . GLU A 1 175 ? -1.867 -2.871 10.216 1.00 92.62 175 GLU A C 1
ATOM 1357 O O . GLU A 1 175 ? -2.865 -3.587 10.295 1.00 92.62 175 GLU A O 1
ATOM 1362 N N . ILE A 1 176 ? -0.653 -3.378 9.986 1.00 90.56 176 ILE A N 1
ATOM 1363 C CA . ILE A 1 176 ? -0.443 -4.774 9.578 1.00 90.56 176 ILE A CA 1
ATOM 1364 C C . ILE A 1 176 ? 0.508 -5.520 10.512 1.00 90.56 176 ILE A C 1
ATOM 1366 O O . ILE A 1 176 ? 0.157 -6.589 10.990 1.00 90.56 176 ILE A O 1
ATOM 1370 N N . ASP A 1 177 ? 1.688 -4.985 10.783 1.00 94.94 177 ASP A N 1
ATOM 1371 C CA . ASP A 1 177 ? 2.772 -5.650 11.501 1.00 94.94 177 ASP A CA 1
ATOM 1372 C C . ASP A 1 177 ? 2.366 -6.054 12.931 1.00 94.94 177 ASP A C 1
ATOM 1374 O O . ASP A 1 177 ? 1.989 -5.224 13.757 1.00 94.94 177 ASP A O 1
ATOM 1378 N N . GLY A 1 178 ? 2.395 -7.356 13.218 1.00 87.00 178 GLY A N 1
ATOM 1379 C CA . GLY A 1 178 ? 1.925 -7.947 14.473 1.00 87.00 178 GLY A CA 1
ATOM 1380 C C . GLY A 1 178 ? 0.399 -7.982 14.638 1.00 87.00 178 GLY A C 1
ATOM 1381 O O . GLY A 1 178 ? -0.092 -8.406 15.686 1.00 87.00 178 GLY A O 1
ATOM 1382 N N . LYS A 1 179 ? -0.374 -7.554 13.631 1.00 85.69 179 LYS A N 1
ATOM 1383 C CA . LYS A 1 179 ? -1.843 -7.500 13.663 1.00 85.69 179 LYS A CA 1
ATOM 1384 C C . LYS A 1 179 ? -2.473 -8.667 12.886 1.00 85.69 179 LYS A C 1
ATOM 1386 O O . LYS A 1 179 ? -1.859 -9.204 11.964 1.00 85.69 179 LYS A O 1
ATOM 1391 N N . PRO A 1 180 ? -3.736 -9.048 13.178 1.00 83.31 180 PRO A N 1
ATOM 1392 C CA . PRO A 1 180 ? -4.393 -10.189 12.525 1.00 83.31 180 PRO A CA 1
ATOM 1393 C C . PRO A 1 180 ? -4.398 -10.141 10.990 1.00 83.31 180 PRO A C 1
ATOM 1395 O O . PRO A 1 180 ? -4.255 -11.174 10.332 1.00 83.31 180 PRO A O 1
ATOM 1398 N N . ILE A 1 181 ? -4.511 -8.942 10.409 1.00 84.12 181 ILE A N 1
ATOM 1399 C CA . ILE A 1 181 ? -4.517 -8.733 8.957 1.00 84.12 181 ILE A CA 1
ATOM 1400 C C . ILE A 1 181 ? -3.199 -9.154 8.279 1.00 84.12 181 ILE A C 1
ATOM 1402 O O . ILE A 1 181 ? -3.224 -9.505 7.101 1.00 84.12 181 ILE A O 1
ATOM 1406 N N . GLN A 1 182 ? -2.072 -9.214 9.007 1.00 88.19 182 GLN A N 1
ATOM 1407 C CA . GLN A 1 182 ? -0.781 -9.692 8.486 1.00 88.19 182 GLN A CA 1
ATOM 1408 C C . GLN A 1 182 ? -0.872 -11.099 7.902 1.00 88.19 182 GLN A C 1
ATOM 1410 O O . GLN A 1 182 ? -0.223 -11.386 6.901 1.00 88.19 182 GLN A O 1
ATOM 1415 N N . SER A 1 183 ? -1.719 -11.960 8.475 1.00 87.81 183 SER A N 1
ATOM 1416 C CA . SER A 1 183 ? -1.932 -13.330 7.985 1.00 87.81 183 SER A CA 1
ATOM 1417 C C . SER A 1 183 ? -2.451 -13.395 6.542 1.00 87.81 183 SER A C 1
ATOM 1419 O O . SER A 1 183 ? -2.346 -14.434 5.893 1.00 87.81 183 SER A O 1
ATOM 1421 N N . ARG A 1 184 ? -3.000 -12.289 6.023 1.00 92.19 184 ARG A N 1
ATOM 1422 C CA . ARG A 1 184 ? -3.481 -12.153 4.645 1.00 92.19 184 ARG A CA 1
ATOM 1423 C C . ARG A 1 184 ? -2.503 -11.441 3.711 1.00 92.19 184 ARG A C 1
ATOM 1425 O O . ARG A 1 184 ? -2.765 -11.366 2.511 1.00 92.19 184 ARG A O 1
ATOM 1432 N N . MET A 1 185 ? -1.395 -10.921 4.227 1.00 96.88 185 MET A N 1
ATOM 1433 C CA . MET A 1 185 ? -0.374 -10.304 3.394 1.00 96.88 185 MET A CA 1
ATOM 1434 C C . MET A 1 185 ? 0.424 -11.396 2.678 1.00 96.88 185 MET A C 1
ATOM 1436 O O . MET A 1 185 ? 1.142 -12.177 3.298 1.00 96.88 185 MET A O 1
ATOM 1440 N N . VAL A 1 186 ? 0.306 -11.442 1.354 1.00 98.38 186 VAL A N 1
ATOM 1441 C CA . VAL A 1 186 ? 1.086 -12.338 0.493 1.00 98.38 186 VAL A CA 1
ATOM 1442 C C . VAL A 1 186 ? 2.528 -11.851 0.452 1.00 98.38 186 VAL A C 1
ATOM 1444 O O . VAL A 1 186 ? 3.441 -12.626 0.718 1.00 98.38 186 VAL A O 1
ATOM 1447 N N . SER A 1 187 ? 2.728 -10.559 0.202 1.00 98.50 187 SER A N 1
ATOM 1448 C CA . SER A 1 187 ? 4.016 -9.875 0.311 1.00 98.50 187 SER A CA 1
ATOM 1449 C C . SER A 1 187 ? 3.835 -8.357 0.280 1.00 98.50 187 SER A C 1
ATOM 1451 O O . SER A 1 187 ? 2.748 -7.848 -0.007 1.00 98.50 187 SER A O 1
ATOM 1453 N N . ALA A 1 188 ? 4.906 -7.629 0.583 1.00 98.75 188 ALA A N 1
ATOM 1454 C CA . ALA A 1 188 ? 5.009 -6.199 0.331 1.00 98.75 188 ALA A CA 1
ATOM 1455 C C . ALA A 1 188 ? 6.214 -5.918 -0.574 1.00 98.75 188 ALA A C 1
ATOM 1457 O O . ALA A 1 188 ? 7.328 -6.322 -0.266 1.00 98.75 188 ALA A O 1
ATOM 1458 N N . ILE A 1 189 ? 6.001 -5.224 -1.685 1.00 98.81 189 ILE A N 1
ATOM 1459 C CA . ILE A 1 189 ? 7.020 -4.796 -2.642 1.00 98.81 189 ILE A CA 1
ATOM 1460 C C . ILE A 1 189 ? 7.214 -3.293 -2.431 1.00 98.81 189 ILE A C 1
ATOM 1462 O O . ILE A 1 189 ? 6.402 -2.495 -2.892 1.00 98.81 189 ILE A O 1
ATOM 1466 N N . LEU A 1 190 ? 8.248 -2.913 -1.681 1.00 98.44 190 LEU A N 1
ATOM 1467 C CA . LEU A 1 190 ? 8.516 -1.541 -1.243 1.00 98.44 190 LEU A CA 1
ATOM 1468 C C . LEU A 1 190 ? 9.821 -1.048 -1.869 1.00 98.44 190 LEU A C 1
ATOM 1470 O O . LEU A 1 190 ? 10.905 -1.257 -1.330 1.00 98.44 190 LEU A O 1
ATOM 1474 N N . LEU A 1 191 ? 9.730 -0.418 -3.036 1.00 97.69 191 LEU A N 1
ATOM 1475 C CA . LEU A 1 191 ? 10.898 -0.053 -3.843 1.00 97.69 191 LEU A CA 1
ATOM 1476 C C . LEU A 1 191 ? 11.243 1.431 -3.703 1.00 97.69 191 LEU A C 1
ATOM 1478 O O . LEU A 1 191 ? 10.403 2.237 -3.296 1.00 97.69 191 LEU A O 1
ATOM 1482 N N . GLY A 1 192 ? 12.481 1.813 -4.018 1.00 90.38 192 GLY A N 1
ATOM 1483 C CA . GLY A 1 192 ? 12.890 3.223 -4.005 1.00 90.38 192 GLY A CA 1
ATOM 1484 C C . GLY A 1 192 ? 12.793 3.881 -2.620 1.00 90.38 192 GLY A C 1
ATOM 1485 O O . GLY A 1 192 ? 12.489 5.069 -2.506 1.00 90.38 192 GLY A O 1
ATOM 1486 N N . THR A 1 193 ? 12.988 3.101 -1.555 1.00 90.19 193 THR A N 1
ATOM 1487 C CA . THR A 1 193 ? 13.012 3.553 -0.156 1.00 90.19 193 THR A CA 1
ATOM 1488 C C . THR A 1 193 ? 14.095 2.801 0.625 1.00 90.19 193 THR A C 1
ATOM 1490 O O . THR A 1 193 ? 14.861 2.026 0.052 1.00 90.19 193 THR A O 1
ATOM 1493 N N . VAL A 1 194 ? 14.172 3.031 1.936 1.00 91.75 194 VAL A N 1
ATOM 1494 C CA . VAL A 1 194 ? 15.047 2.289 2.845 1.00 91.75 194 VAL A CA 1
ATOM 1495 C C . VAL A 1 194 ? 14.204 1.596 3.909 1.00 91.75 194 VAL A C 1
ATOM 1497 O O . VAL A 1 194 ? 13.548 2.248 4.721 1.00 91.75 194 VAL A O 1
ATOM 1500 N N . ILE A 1 195 ? 14.265 0.267 3.923 1.00 95.88 195 ILE A N 1
ATOM 1501 C CA . ILE A 1 195 ? 13.794 -0.566 5.030 1.00 95.88 195 ILE A CA 1
ATOM 1502 C C . ILE A 1 195 ? 15.020 -0.907 5.874 1.00 95.88 195 ILE A C 1
ATOM 1504 O O . ILE A 1 195 ? 15.959 -1.527 5.384 1.00 95.88 195 ILE A O 1
ATOM 1508 N N . ALA A 1 196 ? 15.044 -0.446 7.119 1.00 96.75 196 ALA A N 1
ATOM 1509 C CA . ALA A 1 196 ? 16.134 -0.702 8.047 1.00 96.75 196 ALA A CA 1
ATOM 1510 C C . ALA A 1 196 ? 15.906 -2.034 8.765 1.00 96.75 196 ALA A C 1
ATOM 1512 O O . ALA A 1 196 ? 14.812 -2.286 9.272 1.00 96.75 196 ALA A O 1
ATOM 1513 N N . VAL A 1 197 ? 16.939 -2.862 8.856 1.00 97.00 197 VAL A N 1
ATOM 1514 C CA . VAL A 1 197 ? 16.936 -4.092 9.658 1.00 97.00 197 VAL A CA 1
ATOM 1515 C C . VAL A 1 197 ? 18.225 -4.176 10.471 1.00 97.00 197 VAL A C 1
ATOM 1517 O O . VAL A 1 197 ? 19.251 -3.659 10.019 1.00 97.00 197 VAL A O 1
ATOM 1520 N N . PRO A 1 198 ? 18.221 -4.805 11.660 1.00 97.44 198 PRO A N 1
ATOM 1521 C CA . PRO A 1 198 ? 19.462 -5.092 12.358 1.00 97.44 198 PRO A CA 1
ATOM 1522 C C . PRO A 1 198 ? 20.367 -5.943 11.469 1.00 97.44 198 PRO A C 1
ATOM 1524 O O . PRO A 1 198 ? 19.888 -6.764 10.682 1.00 97.44 198 PRO A O 1
ATOM 1527 N N . LYS A 1 199 ? 21.681 -5.761 11.595 1.00 92.25 199 LYS A N 1
ATOM 1528 C CA . LYS A 1 199 ? 22.641 -6.550 10.819 1.00 92.25 199 LYS A CA 1
ATOM 1529 C C . LYS A 1 199 ? 22.384 -8.057 10.999 1.00 92.25 199 LYS A C 1
ATOM 1531 O O . LYS A 1 199 ? 22.194 -8.525 12.121 1.00 92.25 199 LYS A O 1
ATOM 1536 N N . ASP A 1 200 ? 22.386 -8.793 9.888 1.00 89.62 200 ASP A N 1
ATOM 1537 C CA . ASP A 1 200 ? 22.162 -10.246 9.832 1.00 89.62 200 ASP A CA 1
ATOM 1538 C C . ASP A 1 200 ? 20.781 -10.696 10.368 1.00 89.62 200 ASP A C 1
ATOM 1540 O O . ASP A 1 200 ? 20.620 -11.824 10.848 1.00 89.62 200 ASP A O 1
ATOM 1544 N N . LYS A 1 201 ? 19.774 -9.811 10.319 1.00 95.19 201 LYS A N 1
ATOM 1545 C CA . LYS A 1 201 ? 18.379 -10.081 10.699 1.00 95.19 201 LYS A CA 1
ATOM 1546 C C . LYS A 1 201 ? 17.411 -9.648 9.602 1.00 95.19 201 LYS A C 1
ATOM 1548 O O . LYS A 1 201 ? 17.698 -8.753 8.817 1.00 95.19 201 LYS A O 1
ATOM 1553 N N . ASP A 1 202 ? 16.220 -10.240 9.640 1.00 94.19 202 ASP A N 1
ATOM 1554 C CA . ASP A 1 202 ? 15.124 -9.939 8.710 1.00 94.19 202 ASP A CA 1
ATOM 1555 C C . ASP A 1 202 ? 14.007 -9.093 9.329 1.00 94.19 202 ASP A C 1
ATOM 1557 O O . ASP A 1 202 ? 13.147 -8.591 8.612 1.00 94.19 202 ASP A O 1
ATOM 1561 N N . VAL A 1 203 ? 14.006 -8.955 10.657 1.00 96.69 203 VAL A N 1
ATOM 1562 C CA . VAL A 1 203 ? 13.008 -8.231 11.459 1.00 96.69 203 VAL A CA 1
ATOM 1563 C C . VAL A 1 203 ? 13.688 -7.495 12.615 1.00 96.69 203 VAL A C 1
ATOM 1565 O O . VAL A 1 203 ? 14.858 -7.738 12.915 1.00 96.69 203 VAL A O 1
ATOM 1568 N N . GLY A 1 204 ? 12.946 -6.624 13.300 1.00 90.50 204 GLY A N 1
ATOM 1569 C CA . GLY A 1 204 ? 13.406 -5.889 14.485 1.00 90.50 204 GLY A CA 1
ATOM 1570 C C . GLY A 1 204 ? 13.926 -4.481 14.188 1.00 90.50 204 GLY A C 1
ATOM 1571 O O . GLY A 1 204 ? 14.490 -3.840 15.069 1.00 90.50 204 GLY A O 1
ATOM 1572 N N . GLY A 1 205 ? 13.738 -3.998 12.958 1.00 94.25 205 GLY A N 1
ATOM 1573 C CA . GLY A 1 205 ? 14.059 -2.634 12.540 1.00 94.25 205 GLY A CA 1
ATOM 1574 C C . GLY A 1 205 ? 12.790 -1.879 12.162 1.00 94.25 205 GLY A C 1
ATOM 1575 O O . GLY A 1 205 ? 11.932 -1.623 13.007 1.00 94.25 205 GLY A O 1
ATOM 1576 N N . THR A 1 206 ? 12.651 -1.548 10.878 1.00 95.44 206 THR A N 1
ATOM 1577 C CA . THR A 1 206 ? 11.444 -0.926 10.324 1.00 95.44 206 THR A CA 1
ATOM 1578 C C . THR A 1 206 ? 10.197 -1.750 10.631 1.00 95.44 206 THR A C 1
ATOM 1580 O O . THR A 1 206 ? 9.222 -1.189 11.118 1.00 95.44 206 THR A O 1
ATOM 1583 N N . PHE A 1 207 ? 10.243 -3.066 10.417 1.00 97.31 207 PHE A N 1
ATOM 1584 C CA . PHE A 1 207 ? 9.174 -3.981 10.814 1.00 97.31 207 PHE A CA 1
ATOM 1585 C C . PHE A 1 207 ? 9.653 -4.903 11.934 1.00 97.31 207 PHE A C 1
ATOM 1587 O O . PHE A 1 207 ? 10.791 -5.380 11.927 1.00 97.31 207 PHE A O 1
ATOM 1594 N N . GLN A 1 208 ? 8.781 -5.144 12.903 1.00 96.81 208 GLN A N 1
ATOM 1595 C CA . GLN A 1 208 ? 9.023 -5.985 14.068 1.00 96.81 208 GLN A CA 1
ATOM 1596 C C . GLN A 1 208 ? 8.709 -7.461 13.786 1.00 96.81 208 GLN A C 1
ATOM 1598 O O . GLN A 1 208 ? 9.409 -8.323 14.311 1.00 96.81 208 GLN A O 1
ATOM 1603 N N . HIS A 1 209 ? 7.724 -7.766 12.932 1.00 95.88 209 HIS A N 1
ATOM 1604 C CA . HIS A 1 209 ? 7.287 -9.143 12.647 1.00 95.88 209 HIS A CA 1
ATOM 1605 C C . HIS A 1 209 ? 7.192 -9.484 11.156 1.00 95.88 209 HIS A C 1
ATOM 1607 O O . HIS A 1 209 ? 6.941 -10.643 10.827 1.00 95.88 209 HIS A O 1
ATOM 1613 N N . VAL A 1 210 ? 7.359 -8.518 10.250 1.00 97.62 210 VAL A N 1
ATOM 1614 C CA . VAL A 1 210 ? 7.348 -8.766 8.799 1.00 97.62 210 VAL A CA 1
ATOM 1615 C C . VAL A 1 210 ? 8.784 -8.965 8.295 1.00 97.62 210 VAL A C 1
ATOM 1617 O O . VAL A 1 210 ? 9.525 -7.982 8.232 1.00 97.62 210 VAL A O 1
ATOM 1620 N N . PRO A 1 211 ? 9.199 -10.197 7.938 1.00 98.19 211 PRO A N 1
ATOM 1621 C CA . PRO A 1 211 ? 10.564 -10.481 7.502 1.00 98.19 211 PRO A CA 1
ATOM 1622 C C . PRO A 1 211 ? 10.840 -10.045 6.061 1.00 98.19 211 PRO A C 1
ATOM 1624 O O . PRO A 1 211 ? 9.924 -9.887 5.253 1.00 98.19 211 PRO A O 1
ATOM 1627 N N . LEU A 1 212 ? 12.117 -9.948 5.701 1.00 98.19 212 LEU A N 1
ATOM 1628 C CA . LEU A 1 212 ? 12.558 -9.904 4.306 1.00 98.19 212 LEU A CA 1
ATOM 1629 C C . LEU A 1 212 ? 12.244 -11.222 3.574 1.00 98.19 212 LEU A C 1
ATOM 1631 O O . LEU A 1 212 ? 12.175 -12.299 4.177 1.00 98.19 212 LEU A O 1
ATOM 1635 N N . CYS A 1 213 ? 12.012 -11.134 2.263 1.00 98.00 213 CYS A N 1
ATOM 1636 C CA . CYS A 1 213 ? 11.792 -12.306 1.418 1.00 98.00 213 CYS A CA 1
ATOM 1637 C C . CYS A 1 213 ? 13.114 -12.986 1.037 1.00 98.00 213 CYS A C 1
ATOM 1639 O O . CYS A 1 213 ? 13.994 -12.348 0.465 1.00 98.00 213 CYS A O 1
ATOM 1641 N N . HIS A 1 214 ? 13.184 -14.303 1.249 1.00 96.50 214 HIS A N 1
ATOM 1642 C CA . HIS A 1 214 ? 14.320 -15.176 0.911 1.00 96.50 214 HIS A CA 1
ATOM 1643 C C . HIS A 1 214 ? 13.988 -16.241 -0.140 1.00 96.50 214 HIS A C 1
ATOM 1645 O O . HIS A 1 214 ? 14.871 -16.919 -0.658 1.00 96.50 214 HIS A O 1
ATOM 1651 N N . SER A 1 215 ? 12.710 -16.418 -0.484 1.00 96.69 215 SER A N 1
ATOM 1652 C CA . SER A 1 215 ? 12.295 -17.325 -1.560 1.00 96.69 215 SER A CA 1
ATOM 1653 C C . SER A 1 215 ? 11.002 -16.867 -2.224 1.00 96.69 215 SER A C 1
ATOM 1655 O O . SER A 1 215 ? 10.172 -16.200 -1.607 1.00 96.69 215 SER A O 1
ATOM 1657 N N . ALA A 1 216 ? 10.799 -17.275 -3.477 1.00 93.94 216 ALA A N 1
ATOM 1658 C CA . ALA A 1 216 ? 9.611 -16.921 -4.251 1.00 93.94 216 ALA A CA 1
ATOM 1659 C C . ALA A 1 216 ? 8.321 -17.607 -3.754 1.00 93.94 216 ALA A C 1
ATOM 1661 O O . ALA A 1 216 ? 7.229 -17.232 -4.163 1.00 93.94 216 ALA A O 1
ATOM 1662 N N . THR A 1 217 ? 8.417 -18.592 -2.856 1.00 94.12 217 THR A N 1
ATOM 1663 C CA . THR A 1 217 ? 7.258 -19.246 -2.224 1.00 94.12 217 THR A CA 1
ATOM 1664 C C . THR A 1 217 ? 6.984 -18.745 -0.807 1.00 94.12 217 THR A C 1
ATOM 1666 O O . THR A 1 217 ? 5.972 -19.118 -0.218 1.00 94.12 217 THR A O 1
ATOM 1669 N N . GLN A 1 218 ? 7.870 -17.927 -0.232 1.00 96.69 218 GLN A N 1
ATOM 1670 C CA . GLN A 1 218 ? 7.667 -17.345 1.093 1.00 96.69 218 GLN A CA 1
ATOM 1671 C C . GLN A 1 218 ? 6.589 -16.264 1.021 1.00 96.69 218 GLN A C 1
ATOM 1673 O O . GLN A 1 218 ? 6.693 -15.339 0.220 1.00 96.69 218 GLN A O 1
ATOM 1678 N N . THR A 1 219 ? 5.577 -16.363 1.879 1.00 96.88 219 THR A N 1
ATOM 1679 C CA . THR A 1 219 ? 4.518 -15.355 2.019 1.00 96.88 219 THR A CA 1
ATOM 1680 C C . THR A 1 219 ? 4.724 -14.505 3.273 1.00 96.88 219 THR A C 1
ATOM 1682 O O . THR A 1 219 ? 5.452 -14.902 4.182 1.00 96.88 219 THR A O 1
ATOM 1685 N N . GLY A 1 220 ? 4.053 -13.356 3.354 1.00 96.44 220 GLY A N 1
ATOM 1686 C CA . GLY A 1 220 ? 4.108 -12.464 4.513 1.00 96.44 220 GLY A CA 1
ATOM 1687 C C . GLY A 1 220 ? 5.452 -11.759 4.678 1.00 96.44 220 GLY A C 1
ATOM 1688 O O . GLY A 1 220 ? 5.814 -11.425 5.800 1.00 96.44 220 GLY A O 1
ATOM 1689 N N . CYS A 1 221 ? 6.191 -11.561 3.584 1.00 98.38 221 CYS A N 1
ATOM 1690 C CA . CYS A 1 221 ? 7.536 -10.990 3.582 1.00 98.38 221 CYS A CA 1
ATOM 1691 C C . CYS A 1 221 ? 7.648 -9.729 2.710 1.00 98.38 221 CYS A C 1
ATOM 1693 O O . CYS A 1 221 ? 6.765 -9.443 1.896 1.00 98.38 221 CYS A O 1
ATOM 1695 N N . VAL A 1 222 ? 8.738 -8.977 2.877 1.00 98.56 222 VAL A N 1
ATOM 1696 C CA . VAL A 1 222 ? 9.018 -7.728 2.155 1.00 98.56 222 VAL A CA 1
ATOM 1697 C C . VAL A 1 222 ? 10.120 -7.919 1.114 1.00 98.56 222 VAL A C 1
ATOM 1699 O O . VAL A 1 222 ? 11.177 -8.478 1.403 1.00 98.56 222 VAL A O 1
ATOM 1702 N N . ILE A 1 223 ? 9.878 -7.391 -0.084 1.00 98.69 223 ILE A N 1
ATOM 1703 C CA . ILE A 1 223 ? 10.848 -7.191 -1.161 1.00 98.69 223 ILE A CA 1
ATOM 1704 C C . ILE A 1 223 ? 11.153 -5.693 -1.216 1.00 98.69 223 ILE A C 1
ATOM 1706 O O . ILE A 1 223 ? 10.247 -4.880 -1.385 1.00 98.69 223 ILE A O 1
ATOM 1710 N N . THR A 1 224 ? 12.416 -5.315 -1.059 1.00 98.38 224 THR A N 1
ATOM 1711 C CA . THR A 1 224 ? 12.869 -3.924 -0.987 1.00 98.38 224 THR A CA 1
ATOM 1712 C C . THR A 1 224 ? 14.270 -3.770 -1.557 1.00 98.38 224 THR A C 1
ATOM 1714 O O . THR A 1 224 ? 15.143 -4.607 -1.329 1.00 98.38 224 THR A O 1
ATOM 1717 N N . PHE A 1 225 ? 14.495 -2.678 -2.282 1.00 97.94 225 PHE A N 1
ATOM 1718 C CA . PHE A 1 225 ? 15.816 -2.232 -2.715 1.00 97.94 225 PHE A CA 1
ATOM 1719 C C . PHE A 1 225 ? 15.756 -0.791 -3.248 1.00 97.94 225 PHE A C 1
ATOM 1721 O O . PHE A 1 225 ? 14.705 -0.307 -3.675 1.00 97.94 225 PHE A O 1
ATOM 1728 N N . GLY A 1 226 ? 16.914 -0.130 -3.270 1.00 96.06 226 GLY A N 1
ATOM 1729 C CA . GLY A 1 226 ? 17.210 0.968 -4.193 1.00 96.06 226 GLY A CA 1
ATOM 1730 C C . GLY A 1 226 ? 18.261 0.494 -5.196 1.00 96.06 226 GLY A C 1
ATOM 1731 O O . GLY A 1 226 ? 19.211 -0.178 -4.790 1.00 96.06 226 GLY A O 1
ATOM 1732 N N . ALA A 1 227 ? 18.081 0.785 -6.485 1.00 96.38 227 ALA A N 1
ATOM 1733 C CA . ALA A 1 227 ? 18.927 0.234 -7.544 1.00 96.38 227 ALA A CA 1
ATOM 1734 C C . ALA A 1 227 ? 19.977 1.230 -8.059 1.00 96.38 227 ALA A C 1
ATOM 1736 O O . ALA A 1 227 ? 19.691 2.412 -8.251 1.00 96.38 227 ALA A O 1
ATOM 1737 N N . PHE A 1 228 ? 21.184 0.736 -8.330 1.00 96.50 228 PHE A N 1
ATOM 1738 C CA . PHE A 1 228 ? 22.311 1.498 -8.873 1.00 96.50 228 PHE A CA 1
ATOM 1739 C C . PHE A 1 228 ? 23.010 0.685 -9.957 1.00 96.50 228 PHE A C 1
ATOM 1741 O O . PHE A 1 228 ? 23.032 -0.543 -9.896 1.00 96.50 228 PHE A O 1
ATOM 1748 N N . ARG A 1 229 ? 23.613 1.356 -10.941 1.00 95.81 229 ARG A N 1
ATOM 1749 C CA . ARG A 1 229 ? 24.472 0.676 -11.916 1.00 95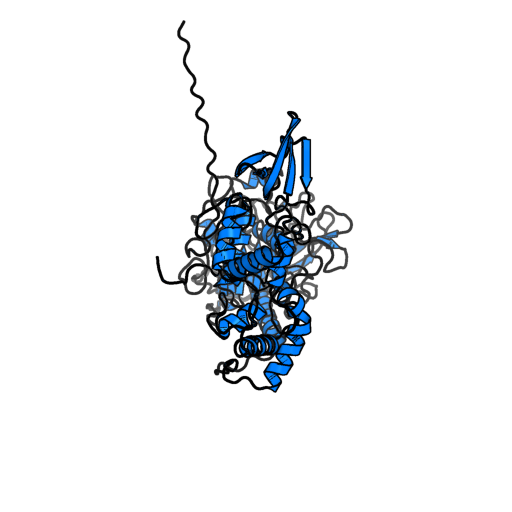.81 229 ARG A CA 1
ATOM 1750 C C . ARG A 1 229 ? 25.756 0.211 -11.240 1.00 95.81 229 ARG A C 1
ATOM 1752 O O . ARG A 1 229 ? 26.316 0.943 -10.428 1.00 95.81 229 ARG A O 1
ATOM 1759 N N . SER A 1 230 ? 26.296 -0.924 -11.669 1.00 96.69 230 SER A N 1
ATOM 1760 C CA . SER A 1 230 ? 27.645 -1.354 -11.276 1.00 96.69 230 SER A CA 1
ATOM 1761 C C . SER A 1 230 ? 28.728 -0.341 -11.672 1.00 96.69 230 SER A C 1
ATOM 1763 O O . SER A 1 230 ? 29.754 -0.240 -11.009 1.00 96.69 230 SER A O 1
ATOM 1765 N N . THR A 1 231 ? 28.493 0.446 -12.727 1.00 94.62 231 THR A N 1
ATOM 1766 C CA . THR A 1 231 ? 29.397 1.509 -13.198 1.00 94.62 231 THR A CA 1
ATOM 1767 C C . THR A 1 231 ? 29.201 2.852 -12.492 1.00 94.62 231 THR A C 1
ATOM 1769 O O . THR A 1 231 ? 30.062 3.722 -12.601 1.00 94.62 231 THR A O 1
ATOM 1772 N N . VAL A 1 232 ? 28.092 3.036 -11.765 1.00 94.38 232 VAL A N 1
ATOM 1773 C CA . VAL A 1 232 ? 27.767 4.266 -11.023 1.00 94.38 232 VAL A CA 1
ATOM 1774 C C . VAL A 1 232 ? 27.244 3.877 -9.631 1.00 94.38 232 VAL A C 1
ATOM 1776 O O . VAL A 1 232 ? 26.041 3.986 -9.367 1.00 94.38 232 VAL A O 1
ATOM 1779 N N . PRO A 1 233 ? 28.120 3.364 -8.744 1.00 95.38 233 PRO A N 1
ATOM 1780 C CA . PRO A 1 233 ? 27.722 2.912 -7.415 1.00 95.38 233 PRO A CA 1
ATOM 1781 C C . PRO A 1 233 ? 27.313 4.090 -6.507 1.00 95.38 233 PRO A C 1
ATOM 1783 O O . PRO A 1 233 ? 27.645 5.243 -6.803 1.00 95.38 233 PRO A O 1
ATOM 1786 N N . PRO A 1 234 ? 26.629 3.830 -5.374 1.00 95.94 234 PRO A N 1
ATOM 1787 C CA . PRO A 1 234 ? 26.177 4.879 -4.463 1.00 95.94 234 PRO A CA 1
ATOM 1788 C C . PRO A 1 234 ? 27.312 5.808 -3.991 1.00 95.94 234 PRO A C 1
ATOM 1790 O O . PRO A 1 234 ? 28.273 5.328 -3.374 1.00 95.94 234 PRO A O 1
ATOM 1793 N N . PRO A 1 235 ? 27.209 7.131 -4.226 1.00 95.12 235 PRO A N 1
ATOM 1794 C CA . PRO A 1 235 ? 28.171 8.108 -3.721 1.00 95.12 235 PRO A CA 1
ATOM 1795 C C . PRO A 1 235 ? 27.898 8.458 -2.249 1.00 95.12 235 PRO A C 1
ATOM 1797 O O . PRO A 1 235 ? 26.846 8.131 -1.703 1.00 95.12 235 PRO A O 1
ATOM 1800 N N . ALA A 1 236 ? 28.796 9.212 -1.607 1.00 93.25 236 ALA A N 1
ATOM 1801 C CA . ALA A 1 236 ? 28.648 9.648 -0.208 1.00 93.25 236 ALA A CA 1
ATOM 1802 C C . ALA A 1 236 ? 27.322 10.384 0.085 1.00 93.25 236 ALA A C 1
ATOM 1804 O O . ALA A 1 236 ? 26.733 10.248 1.159 1.00 93.25 236 ALA A O 1
ATOM 1805 N N . ASN A 1 237 ? 26.809 11.145 -0.886 1.00 90.00 237 ASN A N 1
ATOM 1806 C CA . ASN A 1 237 ? 25.527 11.844 -0.788 1.00 90.00 237 ASN A CA 1
ATOM 1807 C C . ASN A 1 237 ? 24.331 11.020 -1.305 1.00 90.00 237 ASN A C 1
ATOM 1809 O O . ASN A 1 237 ? 23.282 11.607 -1.574 1.00 90.00 237 ASN A O 1
ATOM 1813 N N . THR A 1 238 ? 24.461 9.693 -1.441 1.00 92.06 238 THR A N 1
ATOM 1814 C CA . THR A 1 238 ? 23.371 8.797 -1.864 1.00 92.06 238 THR A CA 1
ATOM 1815 C C . THR A 1 238 ? 22.105 9.010 -1.036 1.00 92.06 238 THR A C 1
ATOM 1817 O O . THR A 1 238 ? 22.174 9.256 0.173 1.00 92.06 238 THR A O 1
ATOM 1820 N N . LEU A 1 239 ? 20.944 8.926 -1.683 1.00 88.12 239 LEU A N 1
ATOM 1821 C CA . LEU A 1 239 ? 19.640 9.015 -1.024 1.00 88.12 239 LEU A CA 1
ATOM 1822 C C . LEU A 1 239 ? 19.144 7.658 -0.516 1.00 88.12 239 LEU A C 1
ATOM 1824 O O . LEU A 1 239 ? 18.363 7.610 0.431 1.00 88.12 239 LEU A O 1
ATOM 1828 N N . PHE A 1 240 ? 19.619 6.569 -1.120 1.00 91.88 240 PHE A N 1
ATOM 1829 C CA . PHE A 1 240 ? 19.166 5.210 -0.842 1.00 91.88 240 PHE A CA 1
ATOM 1830 C C . PHE A 1 240 ? 20.314 4.325 -0.362 1.00 91.88 240 PHE A C 1
ATOM 1832 O O . PHE A 1 240 ? 21.492 4.652 -0.522 1.00 91.88 240 PHE A O 1
ATOM 1839 N N . GLY A 1 241 ? 19.950 3.191 0.232 1.00 92.44 241 GLY A N 1
ATOM 1840 C CA . GLY A 1 241 ? 20.895 2.176 0.687 1.00 92.44 241 GLY A CA 1
ATOM 1841 C C . GLY A 1 241 ? 21.688 2.538 1.942 1.00 92.44 241 GLY A C 1
ATOM 1842 O O . GLY A 1 241 ? 22.654 1.852 2.259 1.00 92.44 241 GLY A O 1
ATOM 1843 N N . LYS A 1 242 ? 21.289 3.581 2.681 1.00 92.19 242 LYS A N 1
ATOM 1844 C CA . LYS A 1 242 ? 21.923 3.984 3.944 1.00 92.19 242 LYS A CA 1
ATOM 1845 C C . LYS A 1 242 ? 20.903 4.172 5.064 1.00 92.19 242 LYS A C 1
ATOM 1847 O O . LYS A 1 242 ? 19.799 4.656 4.827 1.00 92.19 242 LYS A O 1
ATOM 1852 N N . VAL A 1 243 ? 21.303 3.835 6.287 1.00 92.00 243 VAL A N 1
ATOM 1853 C CA . VAL A 1 243 ? 20.526 4.027 7.521 1.00 92.00 243 VAL A CA 1
ATOM 1854 C C . VAL A 1 243 ? 21.372 4.854 8.488 1.00 92.00 243 VAL A C 1
ATOM 1856 O O . VAL A 1 243 ? 22.588 4.698 8.523 1.00 92.00 243 VAL A O 1
ATOM 1859 N N . ALA A 1 244 ? 20.747 5.770 9.234 1.00 87.88 244 ALA A N 1
ATOM 1860 C CA . ALA A 1 244 ? 21.461 6.647 10.168 1.00 87.88 244 ALA A CA 1
ATOM 1861 C C . ALA A 1 244 ? 21.937 5.918 11.438 1.00 87.88 244 ALA A C 1
ATOM 1863 O O . ALA A 1 244 ? 22.953 6.290 12.017 1.00 87.88 244 ALA A O 1
ATOM 1864 N N . ASP A 1 245 ? 21.195 4.898 11.872 1.00 90.19 245 ASP A N 1
ATOM 1865 C CA . ASP A 1 245 ? 21.548 4.064 13.017 1.00 90.19 245 ASP A CA 1
ATOM 1866 C C . ASP A 1 245 ? 22.677 3.084 12.634 1.00 90.19 245 ASP A C 1
ATOM 1868 O O . ASP A 1 245 ? 22.470 2.254 11.745 1.00 90.19 245 ASP A O 1
ATOM 1872 N N . PRO A 1 246 ? 23.851 3.137 13.293 1.00 87.81 246 PRO A N 1
ATOM 1873 C CA . PRO A 1 246 ? 24.994 2.284 12.965 1.00 87.81 246 PRO A CA 1
ATOM 1874 C C . PRO A 1 246 ? 24.783 0.800 13.306 1.00 87.81 246 PRO A C 1
ATOM 1876 O O . PRO A 1 246 ? 25.581 -0.039 12.891 1.00 87.81 246 PRO A O 1
ATOM 1879 N N . THR A 1 247 ? 23.745 0.456 14.073 1.00 91.62 247 THR A N 1
ATOM 1880 C CA . THR A 1 247 ? 23.382 -0.936 14.391 1.00 91.62 247 THR A CA 1
ATOM 1881 C C . THR A 1 247 ? 22.488 -1.578 13.327 1.00 91.62 247 THR A C 1
ATOM 1883 O O . THR A 1 247 ? 22.240 -2.787 13.359 1.00 91.62 247 THR A O 1
ATOM 1886 N N . MET A 1 248 ? 22.035 -0.778 12.362 1.00 96.62 248 MET A N 1
ATOM 1887 C CA . MET A 1 248 ? 21.096 -1.162 11.319 1.00 96.62 248 MET A CA 1
ATOM 1888 C C . MET A 1 248 ? 21.761 -1.128 9.942 1.00 96.62 248 MET A C 1
ATOM 1890 O O . MET A 1 248 ? 22.714 -0.391 9.689 1.00 96.62 248 MET A O 1
ATOM 1894 N N . VAL A 1 249 ? 21.213 -1.904 9.016 1.00 97.00 249 VAL A N 1
ATOM 1895 C CA . VAL A 1 249 ? 21.589 -1.904 7.601 1.00 97.00 249 VAL A CA 1
ATOM 1896 C C . VAL A 1 249 ? 20.364 -1.637 6.734 1.00 97.00 249 VAL A C 1
ATOM 1898 O O . VAL A 1 249 ? 19.233 -1.937 7.123 1.00 97.00 249 VAL A O 1
ATOM 1901 N N . ALA A 1 250 ? 20.582 -1.047 5.559 1.00 97.44 250 ALA A N 1
ATOM 1902 C CA . ALA A 1 250 ? 19.537 -0.943 4.553 1.00 97.44 250 ALA A CA 1
ATOM 1903 C C . ALA A 1 250 ? 19.299 -2.332 3.953 1.00 97.44 250 ALA A C 1
ATOM 1905 O O . ALA A 1 250 ? 20.214 -2.939 3.400 1.00 97.44 250 ALA A O 1
ATOM 1906 N N . ALA A 1 251 ? 18.078 -2.842 4.068 1.00 97.31 251 ALA A N 1
ATOM 1907 C CA . ALA A 1 251 ? 17.710 -4.118 3.486 1.00 97.31 251 ALA A CA 1
ATOM 1908 C C . ALA A 1 251 ? 17.773 -4.059 1.954 1.00 97.31 251 ALA A C 1
ATOM 1910 O O . ALA A 1 251 ? 17.297 -3.107 1.328 1.00 97.31 251 ALA A O 1
ATOM 1911 N N . CYS A 1 252 ? 18.313 -5.120 1.360 1.00 97.56 252 CYS A N 1
ATOM 1912 C CA . CYS A 1 252 ? 18.253 -5.372 -0.070 1.00 97.56 252 CYS A CA 1
ATOM 1913 C C . CYS A 1 252 ? 17.784 -6.805 -0.300 1.00 97.56 252 CYS A C 1
ATOM 1915 O O . CYS A 1 252 ? 18.379 -7.750 0.213 1.00 97.56 252 CYS A O 1
ATOM 1917 N N . THR A 1 253 ? 16.741 -6.961 -1.107 1.00 97.56 253 THR A N 1
ATOM 1918 C CA . THR A 1 253 ? 16.275 -8.252 -1.611 1.00 97.56 253 THR A CA 1
ATOM 1919 C C . THR A 1 253 ? 16.383 -8.240 -3.129 1.00 97.56 253 THR A C 1
ATOM 1921 O O . THR A 1 253 ? 15.754 -7.401 -3.773 1.00 97.56 253 THR A O 1
ATOM 1924 N N . ASN A 1 254 ? 17.149 -9.160 -3.709 1.00 98.19 254 ASN A N 1
ATOM 1925 C CA . ASN A 1 254 ? 17.279 -9.283 -5.159 1.00 98.19 254 ASN A CA 1
ATOM 1926 C C . ASN A 1 254 ? 16.108 -10.110 -5.722 1.00 98.19 254 ASN A C 1
ATOM 1928 O O . ASN A 1 254 ? 16.086 -11.319 -5.489 1.00 98.19 254 ASN A O 1
ATOM 1932 N N . PRO A 1 255 ? 15.162 -9.537 -6.493 1.00 98.12 255 PRO A N 1
ATOM 1933 C CA . PRO A 1 255 ? 14.040 -10.308 -7.035 1.00 98.12 255 PRO A CA 1
ATOM 1934 C C . PRO A 1 255 ? 14.474 -11.434 -7.983 1.00 98.12 255 PRO A C 1
ATOM 1936 O O . PRO A 1 255 ? 13.777 -12.435 -8.109 1.00 98.12 255 PRO A O 1
ATOM 1939 N N . ALA A 1 256 ? 15.633 -11.307 -8.632 1.00 98.00 256 ALA A N 1
ATOM 1940 C CA . ALA A 1 256 ? 16.164 -12.355 -9.500 1.00 98.00 256 ALA A CA 1
ATOM 1941 C C . ALA A 1 256 ? 16.822 -13.513 -8.729 1.00 98.00 256 ALA A C 1
ATOM 1943 O O . ALA A 1 256 ? 17.033 -14.585 -9.291 1.00 98.00 256 ALA A O 1
ATOM 1944 N N . ALA A 1 257 ? 17.152 -13.311 -7.449 1.00 97.44 257 ALA A N 1
ATOM 1945 C CA . ALA A 1 257 ? 17.804 -14.305 -6.603 1.00 97.44 257 ALA A CA 1
ATOM 1946 C C . ALA A 1 257 ? 17.507 -14.027 -5.118 1.00 97.44 257 ALA A C 1
ATOM 1948 O O . ALA A 1 257 ? 18.381 -13.588 -4.371 1.00 97.44 257 ALA A O 1
ATOM 1949 N N . LEU A 1 258 ? 16.261 -14.267 -4.682 1.00 96.31 258 LEU A N 1
ATOM 1950 C CA . LEU A 1 258 ? 15.830 -13.971 -3.304 1.00 96.31 258 LEU A CA 1
ATOM 1951 C C . LEU A 1 258 ? 16.657 -14.715 -2.241 1.00 96.31 258 LEU A C 1
ATOM 1953 O O . LEU A 1 258 ? 16.853 -14.186 -1.157 1.00 96.31 258 LEU A O 1
ATOM 1957 N N . GLY A 1 259 ? 17.195 -15.896 -2.563 1.00 91.69 259 GLY A N 1
ATOM 1958 C CA . GLY A 1 259 ? 18.094 -16.651 -1.679 1.00 91.69 259 GLY A CA 1
ATOM 1959 C C . GLY A 1 259 ? 19.532 -16.114 -1.618 1.00 91.69 259 GLY A C 1
ATOM 1960 O O . GLY A 1 259 ? 20.385 -16.731 -0.985 1.00 91.69 259 GLY A O 1
ATOM 1961 N N . GLY A 1 260 ? 19.814 -14.995 -2.290 1.00 93.00 260 GLY A N 1
ATOM 1962 C CA . GLY A 1 260 ? 21.133 -14.381 -2.388 1.00 93.00 260 GLY A CA 1
ATOM 1963 C C . GLY A 1 260 ? 21.856 -14.681 -3.703 1.00 93.00 260 GLY A C 1
ATOM 1964 O O . GLY A 1 260 ? 21.511 -15.592 -4.453 1.00 93.00 260 GLY A O 1
ATOM 1965 N N . GLY A 1 261 ? 22.897 -13.891 -3.972 1.00 96.00 261 GLY A N 1
ATOM 1966 C CA . GLY A 1 261 ? 23.704 -13.989 -5.186 1.00 96.00 261 GLY A CA 1
ATOM 1967 C C . GLY A 1 261 ? 23.229 -13.084 -6.323 1.00 96.00 261 GLY A C 1
ATOM 1968 O O . GLY A 1 261 ? 22.459 -12.136 -6.127 1.00 96.00 261 GLY A O 1
ATOM 1969 N N . SER A 1 262 ? 23.759 -13.361 -7.516 1.00 98.06 262 SER A N 1
ATOM 1970 C CA . SER A 1 262 ? 23.387 -12.660 -8.741 1.00 98.06 262 SER A CA 1
ATOM 1971 C C . SER A 1 262 ? 22.353 -13.457 -9.529 1.00 98.06 262 SER A C 1
ATOM 1973 O O . SER A 1 262 ? 22.400 -14.684 -9.540 1.00 98.06 262 SER A O 1
ATOM 1975 N N . GLY A 1 263 ? 21.435 -12.758 -10.189 1.00 98.19 263 GLY A N 1
ATOM 1976 C CA . GLY A 1 263 ? 20.426 -13.360 -11.051 1.00 98.19 263 GLY A CA 1
ATOM 1977 C C . GLY A 1 263 ? 20.123 -12.481 -12.257 1.00 98.19 263 GLY A C 1
ATOM 1978 O O . GLY A 1 263 ? 20.369 -11.271 -12.237 1.00 98.19 263 GLY A O 1
ATOM 1979 N N . GLU A 1 264 ? 19.596 -13.108 -13.303 1.00 98.50 264 GLU A N 1
ATOM 1980 C CA . GLU A 1 264 ? 19.152 -12.434 -14.519 1.00 98.50 264 GLU A CA 1
ATOM 1981 C C . GLU A 1 264 ? 17.878 -11.620 -14.265 1.00 98.50 264 GLU A C 1
ATOM 1983 O O . GLU A 1 264 ? 16.913 -12.088 -13.649 1.00 98.50 264 GLU A O 1
ATOM 1988 N N . LEU A 1 265 ? 17.883 -10.386 -14.755 1.00 98.62 265 LEU A N 1
ATOM 1989 C CA . LEU A 1 265 ? 16.740 -9.497 -14.682 1.00 98.62 265 LEU A CA 1
ATOM 1990 C C . LEU A 1 265 ? 15.802 -9.722 -15.866 1.00 98.62 265 LEU A C 1
ATOM 1992 O O . LEU A 1 265 ? 16.187 -9.570 -17.025 1.00 98.62 265 LEU A O 1
ATOM 1996 N N . HIS A 1 266 ? 14.539 -10.003 -15.562 1.00 98.31 266 HIS A N 1
ATOM 1997 C CA . HIS A 1 266 ? 13.473 -10.044 -16.550 1.00 98.31 266 HIS A CA 1
ATOM 1998 C C . HIS A 1 266 ? 12.848 -8.646 -16.662 1.00 98.31 266 HIS A C 1
ATOM 2000 O O . HIS A 1 266 ? 11.845 -8.323 -16.019 1.00 98.31 266 HIS A O 1
ATOM 2006 N N . ALA A 1 267 ? 13.493 -7.801 -17.467 1.00 98.12 267 ALA A N 1
ATOM 2007 C CA . ALA A 1 267 ? 13.121 -6.403 -17.630 1.00 98.12 267 ALA A CA 1
ATOM 2008 C C . ALA A 1 267 ? 12.026 -6.195 -18.688 1.00 98.12 267 ALA A C 1
ATOM 2010 O O . ALA A 1 267 ? 12.016 -6.852 -19.733 1.00 98.12 267 ALA A O 1
ATOM 2011 N N . TYR A 1 268 ? 11.165 -5.206 -18.443 1.00 98.00 268 TYR A N 1
ATOM 2012 C CA . TYR A 1 268 ? 10.220 -4.657 -19.418 1.00 98.00 268 TYR A CA 1
ATOM 2013 C C . TYR A 1 268 ? 10.456 -3.154 -19.575 1.00 98.00 268 TYR A C 1
ATOM 2015 O O . TYR A 1 268 ? 9.989 -2.340 -18.776 1.00 98.00 268 TYR A O 1
ATOM 2023 N N . LEU A 1 269 ? 11.194 -2.795 -20.619 1.00 96.75 269 LEU A N 1
ATOM 2024 C CA . LEU A 1 269 ? 11.646 -1.438 -20.906 1.00 96.75 269 LEU A CA 1
ATOM 2025 C C . LEU A 1 269 ? 10.689 -0.763 -21.895 1.00 96.75 269 LEU A C 1
ATOM 2027 O O . LEU A 1 269 ? 10.220 -1.400 -22.838 1.00 96.75 269 LEU A O 1
ATOM 2031 N N . ASP A 1 270 ? 10.353 0.510 -21.683 1.00 95.31 270 ASP A N 1
ATOM 2032 C CA . ASP A 1 270 ? 9.491 1.241 -22.619 1.00 95.31 270 ASP A CA 1
ATOM 2033 C C . ASP A 1 270 ? 10.197 1.371 -23.973 1.00 95.31 270 ASP A C 1
ATOM 2035 O O . ASP A 1 270 ? 11.354 1.794 -24.033 1.00 95.31 270 ASP A O 1
ATOM 2039 N N . LYS A 1 271 ? 9.504 1.046 -25.072 1.00 94.62 271 LYS A N 1
ATOM 2040 C CA . LYS A 1 271 ? 10.140 1.016 -26.398 1.00 94.62 271 LYS A CA 1
ATOM 2041 C C . LYS A 1 271 ? 10.753 2.350 -26.834 1.00 94.62 271 LYS A C 1
ATOM 2043 O O . LYS A 1 271 ? 11.652 2.354 -27.668 1.00 94.62 271 LYS A O 1
ATOM 2048 N N . THR A 1 272 ? 10.264 3.468 -26.298 1.00 92.00 272 THR A N 1
ATOM 2049 C CA . THR A 1 272 ? 10.745 4.818 -26.608 1.00 92.00 272 THR A CA 1
ATOM 2050 C C . THR A 1 272 ? 11.694 5.370 -25.549 1.00 92.00 272 THR A C 1
ATOM 2052 O O . THR A 1 272 ? 12.131 6.510 -25.669 1.00 92.00 272 THR A O 1
ATOM 2055 N N . GLY A 1 273 ? 12.009 4.592 -24.508 1.00 87.25 273 GLY A N 1
ATOM 2056 C CA . GLY A 1 273 ? 12.813 5.038 -23.367 1.00 87.25 273 GLY A CA 1
ATOM 2057 C C . GLY A 1 273 ? 12.067 5.965 -22.408 1.00 87.25 273 GLY A C 1
ATOM 2058 O O . GLY A 1 273 ? 12.678 6.563 -21.521 1.00 87.25 273 GLY A O 1
ATOM 2059 N N . ARG A 1 274 ? 10.742 6.097 -22.557 1.00 87.94 274 ARG A N 1
ATOM 2060 C CA . ARG A 1 274 ? 9.930 6.902 -21.645 1.00 87.94 274 ARG A CA 1
ATOM 2061 C C . ARG A 1 274 ? 9.822 6.192 -20.298 1.00 87.94 274 ARG A C 1
ATOM 2063 O O . ARG A 1 274 ? 9.256 5.107 -20.222 1.00 87.94 274 ARG A O 1
ATOM 2070 N N . THR A 1 275 ? 10.313 6.828 -19.239 1.00 84.62 275 THR A N 1
ATOM 2071 C CA . THR A 1 275 ? 10.143 6.360 -17.854 1.00 84.62 275 THR A CA 1
ATOM 2072 C C . THR A 1 275 ? 9.042 7.169 -17.163 1.00 84.62 275 THR A C 1
ATOM 2074 O O . THR A 1 275 ? 8.128 7.669 -17.823 1.00 84.62 275 THR A O 1
ATOM 2077 N N . ILE A 1 276 ? 9.090 7.299 -15.836 1.00 80.75 276 ILE A N 1
ATOM 2078 C CA . ILE A 1 276 ? 8.134 8.089 -15.053 1.00 80.75 276 ILE A CA 1
ATOM 2079 C C . ILE A 1 276 ? 8.169 9.569 -15.471 1.00 80.75 276 ILE A C 1
ATOM 2081 O O . ILE A 1 276 ? 7.134 10.132 -15.822 1.00 80.75 276 ILE A O 1
ATOM 2085 N N . THR A 1 277 ? 9.361 10.179 -15.479 1.00 75.44 277 THR A N 1
ATOM 2086 C CA . THR A 1 277 ? 9.571 11.604 -15.808 1.00 75.44 277 THR A CA 1
ATOM 2087 C C . THR A 1 277 ? 10.626 11.840 -16.893 1.00 75.44 277 THR A C 1
ATOM 2089 O O . THR A 1 277 ? 10.765 12.970 -17.361 1.00 75.44 277 THR A O 1
ATOM 2092 N N . SER A 1 278 ? 11.362 10.804 -17.319 1.00 77.56 278 SER A N 1
ATOM 2093 C CA . SER A 1 278 ? 12.373 10.906 -18.378 1.00 77.56 278 SER A CA 1
ATOM 2094 C C . SER A 1 278 ? 11.806 10.511 -19.741 1.00 77.56 278 SER A C 1
ATOM 2096 O O . SER A 1 278 ? 10.944 9.638 -19.845 1.00 77.56 278 SER A O 1
ATOM 2098 N N . THR A 1 279 ? 12.324 11.140 -20.795 1.00 80.88 279 THR A N 1
ATOM 2099 C CA . THR A 1 279 ? 11.965 10.886 -22.201 1.00 80.88 279 THR A CA 1
ATOM 2100 C C . THR A 1 279 ? 13.204 10.686 -23.078 1.00 80.88 279 THR A C 1
ATOM 2102 O O . THR A 1 279 ? 13.176 11.000 -24.267 1.00 80.88 279 THR A O 1
ATOM 2105 N N . ILE A 1 280 ? 14.325 10.263 -22.487 1.00 84.38 280 ILE A N 1
ATOM 2106 C CA . ILE A 1 280 ? 15.568 10.027 -23.228 1.00 84.38 280 ILE A CA 1
ATOM 2107 C C . ILE A 1 280 ? 15.379 8.777 -24.104 1.00 84.38 280 ILE A C 1
ATOM 2109 O O . ILE A 1 280 ? 15.099 7.714 -23.550 1.00 84.38 280 ILE A O 1
ATOM 2113 N N . PRO A 1 281 ? 15.531 8.874 -25.437 1.00 87.94 281 PRO A N 1
ATOM 2114 C CA . PRO A 1 281 ? 15.354 7.726 -26.316 1.00 87.94 281 PRO A CA 1
ATOM 2115 C C . PRO A 1 281 ? 16.514 6.727 -26.175 1.00 87.94 281 PRO A C 1
ATOM 2117 O O . PRO A 1 281 ? 17.661 7.151 -25.997 1.00 87.94 281 PRO A O 1
ATOM 2120 N N . PRO A 1 282 ? 16.249 5.412 -26.277 1.00 90.75 282 PRO A N 1
ATOM 2121 C CA . PRO A 1 282 ? 17.293 4.401 -26.314 1.00 90.75 282 PRO A CA 1
ATOM 2122 C C . PRO A 1 282 ? 18.025 4.434 -27.662 1.00 90.75 282 PRO A C 1
ATOM 2124 O O . PRO A 1 282 ? 17.522 4.962 -28.657 1.00 90.75 282 PRO A O 1
ATOM 2127 N N . LYS A 1 283 ? 19.204 3.808 -27.709 1.00 92.25 283 LYS A N 1
ATOM 2128 C CA . LYS A 1 283 ? 19.773 3.329 -28.977 1.00 92.25 283 LYS A CA 1
ATOM 2129 C C . LYS A 1 283 ? 18.800 2.319 -29.630 1.00 92.25 283 LYS A C 1
ATOM 2131 O O . LYS A 1 283 ? 17.933 1.787 -28.930 1.00 92.25 283 LYS A O 1
ATOM 2136 N N . PRO A 1 284 ? 18.931 2.023 -30.938 1.00 94.62 284 PRO A N 1
ATOM 2137 C CA . PRO A 1 284 ? 18.140 0.970 -31.569 1.00 94.62 284 PRO A CA 1
ATOM 2138 C C . PRO A 1 284 ? 18.194 -0.333 -30.763 1.00 94.62 284 PRO A C 1
ATOM 2140 O O . PRO A 1 284 ? 19.269 -0.779 -30.368 1.00 94.62 284 PRO A O 1
ATOM 2143 N N . TRP A 1 285 ? 17.031 -0.938 -30.512 1.00 95.62 285 TRP A N 1
ATOM 2144 C CA . TRP A 1 285 ? 16.927 -2.157 -29.700 1.00 95.62 285 TRP A CA 1
ATOM 2145 C C . TRP A 1 285 ? 17.616 -3.371 -30.335 1.00 95.62 285 TRP A C 1
ATOM 2147 O O . TRP A 1 285 ? 18.009 -4.295 -29.625 1.00 95.62 285 TRP A O 1
ATOM 2157 N N . VAL A 1 286 ? 17.749 -3.357 -31.662 1.00 95.25 286 VAL A N 1
ATOM 2158 C CA . VAL A 1 286 ? 18.449 -4.352 -32.474 1.00 95.25 286 VAL A CA 1
ATOM 2159 C C . VAL A 1 286 ? 19.120 -3.657 -33.663 1.00 95.25 286 VAL A C 1
ATOM 2161 O O . VAL A 1 286 ? 18.609 -2.649 -34.151 1.00 95.25 286 VAL A O 1
ATOM 2164 N N . THR A 1 287 ? 20.246 -4.191 -34.129 1.00 92.56 287 THR A N 1
ATOM 2165 C CA . THR A 1 287 ? 21.019 -3.723 -35.282 1.00 92.56 287 THR A CA 1
ATOM 2166 C C . THR A 1 287 ? 21.134 -4.848 -36.323 1.00 92.56 287 THR A C 1
ATOM 2168 O O . THR A 1 287 ? 21.600 -5.936 -35.982 1.00 92.56 287 THR A O 1
ATOM 2171 N N . PRO A 1 288 ? 20.754 -4.620 -37.598 1.00 92.56 288 PRO A N 1
ATOM 2172 C CA . PRO A 1 288 ? 20.132 -3.401 -38.125 1.00 92.56 288 PRO A CA 1
ATOM 2173 C C . PRO A 1 288 ? 18.765 -3.128 -37.482 1.00 92.56 288 PRO A C 1
ATOM 2175 O O . PRO A 1 288 ? 18.089 -4.057 -37.042 1.00 92.56 288 PRO A O 1
ATOM 2178 N N . GLU A 1 289 ? 18.380 -1.850 -37.428 1.00 94.06 289 GLU A N 1
ATOM 2179 C CA . GLU A 1 289 ? 17.141 -1.417 -36.777 1.00 94.06 289 GLU A CA 1
ATOM 2180 C C . GLU A 1 289 ? 15.916 -2.110 -37.382 1.00 94.06 289 GLU A C 1
ATOM 2182 O O . GLU A 1 289 ? 15.715 -2.122 -38.599 1.00 94.06 289 GLU A O 1
ATOM 2187 N N . GLN A 1 290 ? 15.089 -2.685 -36.510 1.00 93.75 290 GLN A N 1
ATOM 2188 C CA . GLN A 1 290 ? 13.821 -3.316 -36.859 1.00 93.75 290 GLN A CA 1
ATOM 2189 C C . GLN A 1 290 ? 12.675 -2.644 -36.089 1.00 93.75 290 GLN A C 1
ATOM 2191 O O . GLN A 1 290 ? 12.864 -2.224 -34.943 1.00 93.75 290 GLN A O 1
ATOM 2196 N N . PRO A 1 291 ? 11.473 -2.542 -36.683 1.00 92.50 291 PRO A N 1
ATOM 2197 C CA . PRO A 1 291 ? 10.342 -1.878 -36.047 1.00 92.50 291 PRO A CA 1
ATOM 2198 C C . PRO A 1 291 ? 9.840 -2.644 -34.814 1.00 92.50 291 PRO A C 1
ATOM 2200 O O . PRO A 1 291 ? 9.594 -3.846 -34.873 1.00 92.50 291 PRO A O 1
ATOM 2203 N N . ILE A 1 292 ? 9.612 -1.913 -33.718 1.00 95.62 292 ILE A N 1
ATOM 2204 C CA . ILE A 1 292 ? 8.992 -2.420 -32.486 1.00 95.62 292 ILE A CA 1
ATOM 2205 C C . ILE A 1 292 ? 7.549 -1.907 -32.398 1.00 95.62 292 ILE A C 1
ATOM 2207 O O . ILE A 1 292 ? 7.287 -0.727 -32.121 1.00 95.62 292 ILE A O 1
ATOM 2211 N N . ASP A 1 293 ? 6.590 -2.800 -32.629 1.00 92.50 293 ASP A N 1
ATOM 2212 C CA . ASP A 1 293 ? 5.165 -2.462 -32.657 1.00 92.50 293 ASP A CA 1
ATOM 2213 C C . ASP A 1 293 ? 4.465 -2.597 -31.293 1.00 92.50 293 ASP A C 1
ATOM 2215 O O . ASP A 1 293 ? 3.384 -2.045 -31.096 1.00 92.50 293 ASP A O 1
ATOM 2219 N N . THR A 1 294 ? 5.121 -3.207 -30.308 1.00 97.44 294 THR A N 1
ATOM 2220 C CA . THR A 1 294 ? 4.644 -3.326 -28.923 1.00 97.44 294 THR A CA 1
ATOM 2221 C C . THR A 1 294 ? 4.991 -2.096 -28.069 1.00 97.44 294 THR A C 1
ATOM 2223 O O . THR A 1 294 ? 5.883 -1.323 -28.427 1.00 97.44 294 THR A O 1
ATOM 2226 N N . PRO A 1 295 ? 4.313 -1.867 -26.928 1.00 96.00 295 PRO A N 1
ATOM 2227 C CA . PRO A 1 295 ? 4.676 -0.797 -25.990 1.00 96.00 295 PRO A CA 1
ATOM 2228 C C . PRO A 1 295 ? 5.974 -1.067 -25.210 1.00 96.00 295 PRO A C 1
ATOM 2230 O O . PRO A 1 295 ? 6.635 -0.116 -24.787 1.00 96.00 295 PRO A O 1
ATOM 2233 N N . TRP A 1 296 ? 6.344 -2.338 -25.043 1.00 97.88 296 TRP A N 1
ATOM 2234 C CA . TRP A 1 296 ? 7.486 -2.763 -24.230 1.00 97.88 296 TRP A CA 1
ATOM 2235 C C . TRP A 1 296 ? 8.506 -3.569 -25.021 1.00 97.88 296 TRP A C 1
ATOM 2237 O O . TRP A 1 296 ? 8.151 -4.237 -25.997 1.00 97.88 296 TRP A O 1
ATOM 2247 N N . VAL A 1 297 ? 9.744 -3.556 -24.534 1.00 98.19 297 VAL A N 1
ATOM 2248 C CA . VAL A 1 297 ? 10.871 -4.358 -25.007 1.00 98.19 297 VAL A CA 1
ATOM 2249 C C . VAL A 1 297 ? 11.476 -5.142 -23.842 1.00 98.19 297 VAL A C 1
ATOM 2251 O O . VAL A 1 297 ? 11.638 -4.600 -22.749 1.00 98.19 297 VAL A O 1
ATOM 2254 N N . SER A 1 298 ? 11.815 -6.409 -24.071 1.00 98.12 298 SER A N 1
ATOM 2255 C CA . SER A 1 298 ? 12.611 -7.220 -23.145 1.00 98.12 298 SER A CA 1
ATOM 2256 C C . SER A 1 298 ? 13.901 -7.689 -23.812 1.00 98.12 298 SER A C 1
ATOM 2258 O O . SER A 1 298 ? 13.927 -7.938 -25.017 1.00 98.12 298 SER A O 1
ATOM 2260 N N . VAL A 1 299 ? 14.966 -7.806 -23.018 1.00 96.94 299 VAL A N 1
ATOM 2261 C CA . VAL A 1 299 ? 16.343 -8.089 -23.456 1.00 96.94 299 VAL A CA 1
ATOM 2262 C C . VAL A 1 299 ? 16.974 -9.199 -22.590 1.00 96.94 299 VAL A C 1
ATOM 2264 O O . VAL A 1 299 ? 17.876 -8.925 -21.796 1.00 96.94 299 VAL A O 1
ATOM 2267 N N . PRO A 1 300 ? 16.505 -10.461 -22.694 1.00 96.50 300 PRO A N 1
ATOM 2268 C CA . PRO A 1 300 ? 16.935 -11.555 -21.813 1.00 96.50 300 PRO A CA 1
ATOM 2269 C C . PRO A 1 300 ? 18.449 -11.781 -21.835 1.00 96.50 300 PRO A C 1
ATOM 2271 O O . PRO A 1 300 ? 19.059 -11.847 -22.898 1.00 96.50 300 PRO A O 1
ATOM 2274 N N . GLY A 1 301 ? 19.076 -11.888 -20.673 1.00 94.50 301 GLY A N 1
ATOM 2275 C CA . GLY A 1 301 ? 20.522 -12.067 -20.524 1.00 94.50 301 GLY A CA 1
ATOM 2276 C C . GLY A 1 301 ? 21.362 -10.792 -20.658 1.00 94.50 301 GLY A C 1
ATOM 2277 O O . GLY A 1 301 ? 22.556 -10.844 -20.380 1.00 94.50 301 GLY A O 1
ATOM 2278 N N . LEU A 1 302 ? 20.783 -9.640 -21.033 1.00 96.81 302 LEU A N 1
ATOM 2279 C CA . LEU A 1 302 ? 21.526 -8.368 -21.070 1.00 96.81 302 LEU A CA 1
ATOM 2280 C C . LEU A 1 302 ? 21.754 -7.791 -19.665 1.00 96.81 302 LEU A C 1
ATOM 2282 O O . LEU A 1 302 ? 22.713 -7.059 -19.433 1.00 96.81 302 LEU A O 1
ATOM 2286 N N . LEU A 1 303 ? 20.860 -8.095 -18.722 1.00 98.19 303 LEU A N 1
ATOM 2287 C CA . LEU A 1 303 ? 20.818 -7.461 -17.410 1.00 98.19 303 LEU A CA 1
ATOM 2288 C C . LEU A 1 303 ? 20.911 -8.504 -16.299 1.00 98.19 303 LEU A C 1
ATOM 2290 O O . LEU A 1 303 ? 20.147 -9.467 -16.264 1.00 98.19 303 LEU A O 1
ATOM 2294 N N . THR A 1 304 ? 21.802 -8.272 -15.339 1.00 98.69 304 THR A N 1
ATOM 2295 C CA . THR A 1 304 ? 21.852 -9.042 -14.088 1.00 98.69 304 THR A CA 1
ATOM 2296 C C . THR A 1 304 ? 21.848 -8.108 -12.898 1.00 98.69 304 THR A C 1
ATOM 2298 O O . THR A 1 304 ? 22.338 -6.983 -12.993 1.00 98.69 304 THR A O 1
ATOM 2301 N N . ALA A 1 305 ? 21.381 -8.590 -11.752 1.00 98.62 305 ALA A N 1
ATOM 2302 C CA . ALA A 1 305 ? 21.497 -7.857 -10.504 1.00 98.62 305 ALA A CA 1
ATOM 2303 C C . ALA A 1 305 ? 21.998 -8.725 -9.358 1.00 98.62 305 ALA A C 1
ATOM 2305 O O . ALA A 1 305 ? 21.853 -9.948 -9.387 1.00 98.62 305 ALA A O 1
ATOM 2306 N N . LYS A 1 306 ? 22.575 -8.081 -8.343 1.00 98.62 306 LYS A N 1
ATOM 2307 C CA . LYS A 1 306 ? 22.897 -8.662 -7.033 1.00 98.62 306 LYS A CA 1
ATOM 2308 C C . LYS A 1 306 ? 22.731 -7.599 -5.951 1.00 98.62 306 LYS A C 1
ATOM 2310 O O . LYS A 1 306 ? 22.907 -6.412 -6.214 1.00 98.62 306 LYS A O 1
ATOM 2315 N N . CYS A 1 307 ? 22.440 -8.015 -4.726 1.00 98.31 307 CYS A N 1
ATOM 2316 C CA . CYS A 1 307 ? 22.568 -7.103 -3.593 1.00 98.31 307 CYS A CA 1
ATOM 2317 C C . CYS A 1 307 ? 24.050 -6.847 -3.291 1.00 98.31 307 CYS A C 1
ATOM 2319 O O . CYS A 1 307 ? 24.853 -7.781 -3.278 1.00 98.31 307 CYS A O 1
ATOM 2321 N N . ALA A 1 308 ? 24.400 -5.584 -3.069 1.00 98.00 308 ALA A N 1
ATOM 2322 C CA . ALA A 1 308 ? 25.758 -5.119 -2.823 1.00 98.00 308 ALA A CA 1
ATOM 2323 C C . ALA A 1 308 ? 25.790 -4.064 -1.706 1.00 98.00 308 ALA A C 1
ATOM 2325 O O . ALA A 1 308 ? 24.758 -3.553 -1.268 1.00 98.00 308 ALA A O 1
ATOM 2326 N N . SER A 1 309 ? 27.000 -3.741 -1.255 1.00 97.19 309 SER A N 1
ATOM 2327 C CA . SER A 1 309 ? 27.293 -2.691 -0.278 1.00 97.19 309 SER A CA 1
ATOM 2328 C C . SER A 1 309 ? 28.618 -2.018 -0.633 1.00 97.19 309 SER A C 1
ATOM 2330 O O . SER A 1 309 ? 29.486 -2.652 -1.233 1.00 97.19 309 SER A O 1
ATOM 2332 N N . ASN A 1 310 ? 28.801 -0.764 -0.237 1.00 97.00 310 ASN A N 1
ATOM 2333 C CA . ASN A 1 310 ? 30.075 -0.047 -0.312 1.00 97.00 310 ASN A CA 1
ATOM 2334 C C . ASN A 1 310 ? 30.252 0.838 0.937 1.00 97.00 310 ASN A C 1
ATOM 2336 O O . ASN A 1 310 ? 29.456 0.771 1.872 1.00 97.00 310 ASN A O 1
ATOM 2340 N N . GLU A 1 311 ? 31.282 1.678 0.969 1.00 95.62 311 GLU A N 1
ATOM 2341 C CA . GLU A 1 311 ? 31.556 2.581 2.092 1.00 95.62 311 GLU A CA 1
ATOM 2342 C C . GLU A 1 311 ? 30.463 3.640 2.343 1.00 95.62 311 GLU A C 1
ATOM 2344 O O . GLU A 1 311 ? 30.409 4.210 3.431 1.00 95.62 311 GLU A O 1
ATOM 2349 N N . ASN A 1 312 ? 29.574 3.886 1.373 1.00 95.50 312 ASN A N 1
ATOM 2350 C CA . ASN A 1 312 ? 28.523 4.910 1.440 1.00 95.50 312 ASN A CA 1
ATOM 2351 C C . ASN A 1 312 ? 27.109 4.331 1.636 1.00 95.50 312 ASN A C 1
ATOM 2353 O O . ASN A 1 312 ? 26.188 5.067 1.999 1.00 95.50 312 ASN A O 1
ATOM 2357 N N . ALA A 1 313 ? 26.920 3.035 1.374 1.00 96.44 313 ALA A N 1
ATOM 2358 C CA . ALA A 1 313 ? 25.633 2.352 1.402 1.00 96.44 313 ALA A CA 1
ATOM 2359 C C . ALA A 1 313 ? 25.784 0.908 1.903 1.00 96.44 313 ALA A C 1
ATOM 2361 O O . ALA A 1 313 ? 26.536 0.111 1.340 1.00 96.44 313 ALA A O 1
ATOM 2362 N N . SER A 1 314 ? 25.023 0.551 2.938 1.00 96.25 314 SER A N 1
ATOM 2363 C CA . SER A 1 314 ? 25.045 -0.774 3.563 1.00 96.25 314 SER A CA 1
ATOM 2364 C C . SER A 1 314 ? 24.228 -1.832 2.818 1.00 96.25 314 SER A C 1
ATOM 2366 O O . SER A 1 314 ? 24.455 -3.017 3.048 1.00 96.25 314 SER A O 1
ATOM 2368 N N . GLY A 1 315 ? 23.334 -1.439 1.906 1.00 96.56 315 GLY A N 1
ATOM 2369 C CA . GLY A 1 315 ? 22.610 -2.382 1.052 1.00 96.56 315 GLY A CA 1
ATOM 2370 C C . GLY A 1 315 ? 21.871 -1.711 -0.103 1.00 96.56 315 GLY A C 1
ATOM 2371 O O . GLY A 1 315 ? 21.064 -0.809 0.104 1.00 96.56 315 GLY A O 1
ATOM 2372 N N . TYR A 1 316 ? 22.142 -2.149 -1.330 1.00 98.00 316 TYR A N 1
ATOM 2373 C CA . TYR A 1 316 ? 21.479 -1.685 -2.552 1.00 98.00 316 TYR A CA 1
ATOM 2374 C C . TYR A 1 316 ? 21.500 -2.773 -3.631 1.00 98.00 316 TYR A C 1
ATOM 2376 O O . TYR A 1 316 ? 22.304 -3.704 -3.565 1.00 98.00 316 TYR A O 1
ATOM 2384 N N . LEU A 1 317 ? 20.617 -2.667 -4.626 1.00 98.50 317 LEU A N 1
ATOM 2385 C CA . LEU A 1 317 ? 20.602 -3.566 -5.779 1.00 98.50 317 LEU A CA 1
ATOM 2386 C C . LEU A 1 317 ? 21.571 -3.033 -6.840 1.00 98.50 317 LEU A C 1
ATOM 2388 O O . LEU A 1 317 ? 21.304 -2.021 -7.484 1.00 98.50 317 LEU A O 1
ATOM 2392 N N . GLU A 1 318 ? 22.707 -3.699 -7.012 1.00 98.50 318 GLU A N 1
ATOM 2393 C CA . GLU A 1 318 ? 23.643 -3.416 -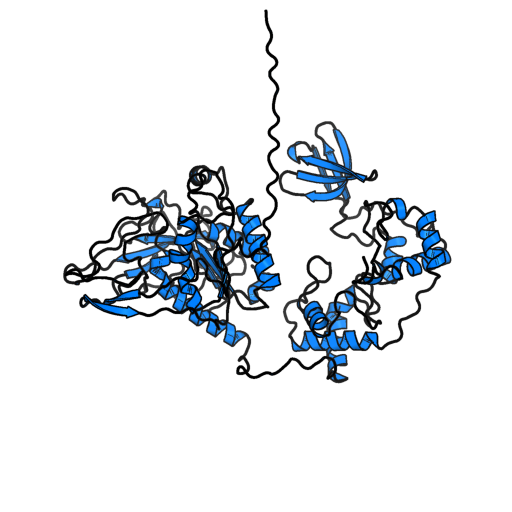8.097 1.00 98.50 318 GLU A CA 1
ATOM 2394 C C . GLU A 1 318 ? 23.136 -4.078 -9.380 1.00 98.50 318 GLU A C 1
ATOM 2396 O O . GLU A 1 318 ? 22.939 -5.292 -9.409 1.00 98.50 318 GLU A O 1
ATOM 2401 N N . VAL A 1 319 ? 22.943 -3.284 -10.432 1.00 98.56 319 VAL A N 1
ATOM 2402 C CA . VAL A 1 319 ? 22.522 -3.723 -11.764 1.00 98.56 319 VAL A CA 1
ATOM 2403 C C . VAL A 1 319 ? 23.703 -3.627 -12.722 1.00 98.56 319 VAL A C 1
ATOM 2405 O O . VAL A 1 319 ? 24.318 -2.570 -12.870 1.00 98.56 319 VAL A O 1
ATOM 2408 N N . THR A 1 320 ? 24.004 -4.726 -13.401 1.00 98.31 320 THR A N 1
ATOM 2409 C CA . THR A 1 320 ? 25.033 -4.803 -14.439 1.00 98.31 320 THR A CA 1
ATOM 2410 C C . THR A 1 320 ? 24.377 -4.943 -15.803 1.00 98.31 320 THR A C 1
ATOM 2412 O O . THR A 1 320 ? 23.479 -5.767 -15.978 1.00 98.31 320 THR A O 1
ATOM 2415 N N . VAL A 1 321 ? 24.856 -4.144 -16.757 1.00 97.06 321 VAL A N 1
ATOM 2416 C CA . VAL A 1 321 ? 24.522 -4.259 -18.177 1.00 97.06 321 VAL A CA 1
ATOM 2417 C C . VAL A 1 321 ? 25.670 -4.977 -18.880 1.00 97.06 321 VAL A C 1
ATOM 2419 O O . VAL A 1 321 ? 26.810 -4.520 -18.818 1.00 97.06 321 VAL A O 1
ATOM 2422 N N . HIS A 1 322 ? 25.372 -6.093 -19.537 1.00 96.06 322 HIS A N 1
ATOM 2423 C CA . HIS A 1 322 ? 26.335 -6.916 -20.273 1.00 96.06 322 HIS A CA 1
ATOM 2424 C C . HIS A 1 322 ? 26.371 -6.519 -21.749 1.00 96.06 322 HIS A C 1
ATOM 2426 O O . HIS A 1 322 ? 26.034 -7.313 -22.621 1.00 96.06 322 HIS A O 1
ATOM 2432 N N . GLY A 1 323 ? 26.727 -5.262 -22.022 1.00 90.88 323 GLY A N 1
ATOM 2433 C CA . GLY A 1 323 ? 26.852 -4.766 -23.390 1.00 90.88 323 GLY A CA 1
ATOM 2434 C C . GLY A 1 323 ? 27.997 -5.452 -24.137 1.00 90.88 323 GLY A C 1
ATOM 2435 O O . GLY A 1 323 ? 29.142 -5.416 -23.682 1.00 90.88 323 GLY A O 1
ATOM 2436 N N . ASP A 1 324 ? 27.695 -6.042 -25.291 1.00 88.44 324 ASP A N 1
ATOM 2437 C CA . ASP A 1 324 ? 28.669 -6.651 -26.198 1.00 88.44 324 ASP A CA 1
ATOM 2438 C C . ASP A 1 324 ? 28.496 -6.045 -27.602 1.00 88.44 324 ASP A C 1
ATOM 2440 O O . ASP A 1 324 ? 27.431 -6.199 -28.193 1.00 88.44 324 ASP A O 1
ATOM 2444 N N . PRO A 1 325 ? 29.512 -5.372 -28.173 1.00 84.62 325 PRO A N 1
ATOM 2445 C CA . PRO A 1 325 ? 29.441 -4.836 -29.534 1.00 84.62 325 PRO A CA 1
ATOM 2446 C C . PRO A 1 325 ? 29.205 -5.885 -30.636 1.00 84.62 325 PRO A C 1
ATOM 2448 O O . PRO A 1 325 ? 28.877 -5.507 -31.761 1.00 84.62 325 PRO A O 1
ATOM 2451 N N . ALA A 1 326 ? 29.434 -7.173 -30.356 1.00 86.19 326 ALA A N 1
ATOM 2452 C CA . ALA A 1 326 ? 29.122 -8.276 -31.263 1.00 86.19 326 ALA A CA 1
ATOM 2453 C C . ALA A 1 326 ? 27.674 -8.782 -31.121 1.00 86.19 326 ALA A C 1
ATOM 2455 O O . ALA A 1 326 ? 27.184 -9.471 -32.020 1.00 86.19 326 ALA A O 1
ATOM 2456 N N . ASP A 1 327 ? 26.994 -8.444 -30.022 1.00 89.50 327 ASP A N 1
ATOM 2457 C CA . ASP A 1 327 ? 25.573 -8.707 -29.839 1.00 89.50 327 ASP A CA 1
ATOM 2458 C C . ASP A 1 327 ? 24.778 -7.701 -30.694 1.00 89.50 327 ASP A C 1
ATOM 2460 O O . ASP A 1 327 ? 24.991 -6.491 -30.593 1.00 89.50 327 ASP A O 1
ATOM 2464 N N . PRO A 1 328 ? 23.869 -8.158 -31.572 1.00 92.75 328 PRO A N 1
ATOM 2465 C CA . PRO A 1 328 ? 23.051 -7.265 -32.383 1.00 92.75 328 PRO A CA 1
ATOM 2466 C C . PRO A 1 328 ? 22.079 -6.418 -31.552 1.00 92.75 328 PRO A C 1
ATOM 2468 O O . PRO A 1 328 ? 21.465 -5.510 -32.107 1.00 92.75 328 PRO A O 1
ATOM 2471 N N . ARG A 1 329 ? 21.873 -6.702 -30.264 1.00 94.69 329 ARG A N 1
ATOM 2472 C CA . ARG A 1 329 ? 20.997 -5.927 -29.381 1.00 94.69 329 ARG A CA 1
ATOM 2473 C C . ARG A 1 329 ? 21.601 -4.595 -28.970 1.00 94.69 329 ARG A C 1
ATOM 2475 O O . ARG A 1 329 ? 22.766 -4.287 -29.197 1.00 94.69 329 ARG A O 1
ATOM 2482 N N . VAL A 1 330 ? 20.770 -3.806 -28.301 1.00 93.62 330 VAL A N 1
ATOM 2483 C CA . VAL A 1 330 ? 21.237 -2.654 -27.541 1.00 93.62 330 VAL A CA 1
ATOM 2484 C C . VAL A 1 330 ? 22.301 -3.072 -26.513 1.00 93.62 330 VAL A C 1
ATOM 2486 O O . VAL A 1 330 ? 22.138 -4.057 -25.796 1.00 93.62 330 VAL A O 1
ATOM 2489 N N . ASP A 1 331 ? 23.381 -2.300 -26.436 1.00 92.19 331 ASP A N 1
ATOM 2490 C CA . ASP A 1 331 ? 24.519 -2.513 -25.532 1.00 92.19 331 ASP A CA 1
ATOM 2491 C C . ASP A 1 331 ? 24.385 -1.741 -24.206 1.00 92.19 331 ASP A C 1
ATOM 2493 O O . ASP A 1 331 ? 25.192 -1.916 -23.294 1.00 92.19 331 ASP A O 1
ATOM 2497 N N . ASP A 1 332 ? 23.374 -0.877 -24.096 1.00 92.12 332 ASP A N 1
ATOM 2498 C CA . ASP A 1 332 ? 23.076 -0.090 -22.904 1.00 92.12 332 ASP A CA 1
ATOM 2499 C C . ASP A 1 332 ? 21.572 0.180 -22.755 1.00 92.12 332 ASP A C 1
ATOM 2501 O O . ASP A 1 332 ? 20.802 0.138 -23.714 1.00 92.12 332 ASP A O 1
ATOM 2505 N N . ILE A 1 333 ? 21.147 0.492 -21.536 1.00 91.25 333 ILE A N 1
ATOM 2506 C CA . ILE A 1 333 ? 19.781 0.909 -21.215 1.00 91.25 333 ILE A CA 1
ATOM 2507 C C . ILE A 1 333 ? 19.736 2.409 -20.917 1.00 91.25 333 ILE A C 1
ATOM 2509 O O . ILE A 1 333 ? 20.723 3.002 -20.489 1.00 91.25 333 ILE A O 1
ATOM 2513 N N . VAL A 1 334 ? 18.572 3.028 -21.099 1.00 88.88 334 VAL A N 1
ATOM 2514 C CA . VAL A 1 334 ? 18.296 4.399 -20.637 1.00 88.88 334 VAL A CA 1
ATOM 2515 C C . VAL A 1 334 ? 17.440 4.375 -19.372 1.00 88.88 334 VAL A C 1
ATOM 2517 O O . VAL A 1 334 ? 16.930 3.327 -18.994 1.00 88.88 334 VAL A O 1
ATOM 2520 N N . GLY A 1 335 ? 17.235 5.532 -18.740 1.00 82.44 335 GLY A N 1
ATOM 2521 C CA . GLY A 1 335 ? 16.284 5.681 -17.630 1.00 82.44 335 GLY A CA 1
ATOM 2522 C C . GLY A 1 335 ? 16.895 6.123 -16.306 1.00 82.44 335 GLY A C 1
ATOM 2523 O O . GLY A 1 335 ? 16.158 6.303 -15.338 1.00 82.44 335 GLY A O 1
ATOM 2524 N N . ASP A 1 336 ? 18.206 6.351 -16.261 1.00 84.12 336 ASP A N 1
ATOM 2525 C CA . ASP A 1 336 ? 18.872 6.996 -15.134 1.00 84.12 336 ASP A CA 1
ATOM 2526 C C . ASP A 1 336 ? 18.246 8.357 -14.807 1.00 84.12 336 ASP A C 1
ATOM 2528 O O . ASP A 1 336 ? 17.791 9.102 -15.685 1.00 84.12 336 ASP A O 1
ATOM 2532 N N . VAL A 1 337 ? 18.261 8.712 -13.523 1.00 81.12 337 VAL A N 1
ATOM 2533 C CA . VAL A 1 337 ? 17.835 10.043 -13.083 1.00 81.12 337 VAL A CA 1
ATOM 2534 C C . VAL A 1 337 ? 18.870 11.056 -13.557 1.00 81.12 337 VAL A C 1
ATOM 2536 O O . VAL A 1 337 ? 20.050 10.895 -13.268 1.00 81.12 337 VAL A O 1
ATOM 2539 N N . GLY A 1 338 ? 18.468 12.110 -14.269 1.00 70.31 338 GLY A N 1
ATOM 2540 C CA . GLY A 1 338 ? 19.430 13.077 -14.799 1.00 70.31 338 GLY A CA 1
ATOM 2541 C C . GLY A 1 338 ? 18.863 14.056 -15.823 1.00 70.31 338 GLY A C 1
ATOM 2542 O O . GLY A 1 338 ? 17.691 13.992 -16.190 1.00 70.31 338 GLY A O 1
ATOM 2543 N N . ARG A 1 339 ? 19.708 14.980 -16.301 1.00 61.28 339 ARG A N 1
ATOM 2544 C CA . ARG A 1 339 ? 19.398 15.897 -17.416 1.00 61.28 339 ARG A CA 1
ATOM 2545 C C . ARG A 1 339 ? 20.562 15.948 -18.403 1.00 61.28 339 ARG A C 1
ATOM 2547 O O . ARG A 1 339 ? 21.708 16.116 -17.994 1.00 61.28 339 ARG A O 1
ATOM 2554 N N . GLY A 1 340 ? 20.255 15.858 -19.699 1.00 56.97 340 GLY A N 1
ATOM 2555 C CA . GLY A 1 340 ? 21.226 16.088 -20.778 1.00 56.97 340 GLY A CA 1
ATOM 2556 C C . GLY A 1 340 ? 22.434 15.145 -20.761 1.00 56.97 340 GLY A C 1
ATOM 2557 O O . GLY A 1 340 ? 23.543 15.596 -21.011 1.00 56.97 340 GLY A O 1
ATOM 2558 N N . GLY A 1 341 ? 22.234 13.869 -20.408 1.00 60.09 341 GLY A N 1
ATOM 2559 C CA . GLY A 1 341 ? 23.303 12.862 -20.342 1.00 60.09 341 GLY A CA 1
ATOM 2560 C C . GLY A 1 341 ? 24.086 12.818 -19.022 1.00 60.09 341 GLY A C 1
ATOM 2561 O O . GLY A 1 341 ? 24.874 11.900 -18.827 1.00 60.09 341 GLY A O 1
ATOM 2562 N N . ASN A 1 342 ? 23.846 13.748 -18.090 1.00 70.81 342 ASN A N 1
ATOM 2563 C CA . ASN A 1 342 ? 24.454 13.710 -16.757 1.00 70.81 342 ASN A CA 1
ATOM 2564 C C . ASN A 1 342 ? 23.587 12.901 -15.789 1.00 70.81 342 ASN A C 1
ATOM 2566 O O . ASN A 1 342 ? 22.482 13.331 -15.443 1.00 70.81 342 ASN A O 1
ATOM 2570 N N . VAL A 1 343 ? 24.107 11.760 -15.335 1.00 81.56 343 VAL A N 1
ATOM 2571 C CA . VAL A 1 343 ? 23.467 10.897 -14.333 1.00 81.56 343 VAL A CA 1
ATOM 2572 C C . VAL A 1 343 ? 23.593 11.521 -12.940 1.00 81.56 343 VAL A C 1
ATOM 2574 O O . VAL A 1 343 ? 24.687 11.821 -12.463 1.00 81.56 343 VAL A O 1
ATOM 2577 N N . ALA A 1 344 ? 22.466 11.691 -12.256 1.00 87.00 344 ALA A N 1
ATOM 2578 C CA . ALA A 1 344 ? 22.389 12.054 -10.849 1.00 87.00 344 ALA A CA 1
ATOM 2579 C C . ALA A 1 344 ? 22.710 10.821 -9.991 1.00 87.00 344 ALA A C 1
ATOM 2581 O O . ALA A 1 344 ? 21.819 10.125 -9.504 1.00 87.00 344 ALA A O 1
ATOM 2582 N N . ALA A 1 345 ? 24.006 10.549 -9.813 1.00 89.38 345 ALA A N 1
ATOM 2583 C CA . ALA A 1 345 ? 24.513 9.342 -9.157 1.00 89.38 345 ALA A CA 1
ATOM 2584 C C . ALA A 1 345 ? 23.910 9.075 -7.766 1.00 89.38 345 ALA A C 1
ATOM 2586 O O . ALA A 1 345 ? 23.768 7.927 -7.372 1.00 89.38 345 ALA A O 1
ATOM 2587 N N . ASN A 1 346 ? 23.508 10.111 -7.026 1.00 90.31 346 ASN A N 1
ATOM 2588 C CA . ASN A 1 346 ? 22.892 9.970 -5.705 1.00 90.31 346 ASN A CA 1
ATOM 2589 C C . ASN A 1 346 ? 21.463 9.390 -5.721 1.00 90.31 346 ASN A C 1
ATOM 2591 O O . ASN A 1 346 ? 20.979 8.971 -4.670 1.00 90.31 346 ASN A O 1
ATOM 2595 N N . TRP A 1 347 ? 20.800 9.380 -6.881 1.00 90.25 347 TRP A N 1
ATOM 2596 C CA . TRP A 1 347 ? 19.486 8.767 -7.095 1.00 90.25 347 TRP A CA 1
ATOM 2597 C C . TRP A 1 347 ? 19.569 7.369 -7.720 1.00 90.25 347 TRP A C 1
ATOM 2599 O O . TRP A 1 347 ? 18.619 6.603 -7.597 1.00 90.25 347 TRP A O 1
ATOM 2609 N N . GLY A 1 348 ? 20.668 7.030 -8.397 1.00 91.88 348 GLY A N 1
ATOM 2610 C CA . GLY A 1 348 ? 20.803 5.751 -9.096 1.00 91.88 348 GLY A CA 1
ATOM 2611 C C . GLY A 1 348 ? 19.750 5.554 -10.198 1.00 91.88 348 GLY A C 1
ATOM 2612 O O . GLY A 1 348 ? 19.413 6.478 -10.941 1.00 91.88 348 GLY A O 1
ATOM 2613 N N . LEU A 1 349 ? 19.215 4.336 -10.287 1.00 93.38 349 LEU A N 1
ATOM 2614 C CA . LEU A 1 349 ? 18.247 3.887 -11.299 1.00 93.38 349 LEU A CA 1
ATOM 2615 C C . LEU A 1 349 ? 16.783 4.112 -10.880 1.00 93.38 349 LEU A C 1
ATOM 2617 O O . LEU A 1 349 ? 15.877 3.505 -11.442 1.00 93.38 349 LEU A O 1
ATOM 2621 N N . HIS A 1 350 ? 16.530 4.989 -9.905 1.00 93.12 350 HIS A N 1
ATOM 2622 C CA . HIS A 1 350 ? 15.229 5.181 -9.244 1.00 93.12 350 HIS A CA 1
ATOM 2623 C C . HIS A 1 350 ? 14.020 5.390 -10.175 1.00 93.12 350 HIS A C 1
ATOM 2625 O O . HIS A 1 350 ? 12.900 5.092 -9.786 1.00 93.12 350 HIS A O 1
ATOM 2631 N N . LEU A 1 351 ? 14.195 5.905 -11.398 1.00 88.62 351 LEU A N 1
ATOM 2632 C CA . LEU A 1 351 ? 13.077 6.092 -12.341 1.00 88.62 351 LEU A CA 1
ATOM 2633 C C . LEU A 1 351 ? 12.719 4.838 -13.152 1.00 88.62 351 LEU A C 1
ATOM 2635 O O . LEU A 1 351 ? 11.670 4.836 -13.795 1.00 88.62 351 LEU A O 1
ATOM 2639 N N . ILE A 1 352 ? 13.582 3.820 -13.169 1.00 92.62 352 ILE A N 1
ATOM 2640 C CA . ILE A 1 352 ? 13.427 2.616 -13.998 1.00 92.62 352 ILE A CA 1
ATOM 2641 C C . ILE A 1 352 ? 13.572 1.310 -13.205 1.00 92.62 352 ILE A C 1
ATOM 2643 O O . ILE A 1 352 ? 13.282 0.241 -13.726 1.00 92.62 352 ILE A O 1
ATOM 2647 N N . ASP A 1 353 ? 13.980 1.365 -11.941 1.00 94.12 353 ASP A N 1
ATOM 2648 C CA . ASP A 1 353 ? 14.241 0.198 -11.092 1.00 94.12 353 ASP A CA 1
ATOM 2649 C C . ASP A 1 353 ? 13.106 -0.847 -11.071 1.00 94.12 353 ASP A C 1
ATOM 2651 O O . ASP A 1 353 ? 13.383 -2.043 -11.145 1.00 94.12 353 ASP A O 1
ATOM 2655 N N . VAL A 1 354 ? 11.840 -0.420 -11.082 1.00 97.19 354 VAL A N 1
ATOM 2656 C CA . VAL A 1 354 ? 10.673 -1.308 -11.210 1.00 97.19 354 VAL A CA 1
ATOM 2657 C C . VAL A 1 354 ? 10.652 -2.028 -12.560 1.00 97.19 354 VAL A C 1
ATOM 2659 O O . VAL A 1 354 ? 10.472 -3.244 -12.603 1.00 97.19 354 VAL A O 1
ATOM 2662 N N . ASN A 1 355 ? 10.864 -1.308 -13.665 1.00 97.44 355 ASN A N 1
ATOM 2663 C CA . ASN A 1 355 ? 10.883 -1.872 -15.018 1.00 97.44 355 ASN A CA 1
ATOM 2664 C C . ASN A 1 355 ? 11.983 -2.923 -15.189 1.00 97.44 355 ASN A C 1
ATOM 2666 O O . ASN A 1 355 ? 11.782 -3.900 -15.909 1.00 97.44 355 ASN A O 1
ATOM 2670 N N . LEU A 1 356 ? 13.125 -2.732 -14.520 1.00 97.94 356 LEU A N 1
ATOM 2671 C CA . LEU A 1 356 ? 14.262 -3.650 -14.582 1.00 97.94 356 LEU A CA 1
ATOM 2672 C C . LEU A 1 356 ? 13.932 -5.026 -13.996 1.00 97.94 356 LEU A C 1
ATOM 2674 O O . LEU A 1 356 ? 14.430 -6.025 -14.498 1.00 97.94 356 LEU A O 1
ATOM 2678 N N . VAL A 1 357 ? 13.088 -5.088 -12.965 1.00 98.31 357 VAL A N 1
ATOM 2679 C CA . VAL A 1 357 ? 12.782 -6.335 -12.240 1.00 98.31 357 VAL A CA 1
ATOM 2680 C C . VAL A 1 357 ? 11.355 -6.842 -12.456 1.00 98.31 357 VAL A C 1
ATOM 2682 O O . VAL A 1 357 ? 10.973 -7.852 -11.866 1.00 98.31 357 VAL A O 1
ATOM 2685 N N . MET A 1 358 ? 10.525 -6.127 -13.218 1.00 98.50 358 MET A N 1
ATOM 2686 C CA . MET A 1 358 ? 9.075 -6.349 -13.258 1.00 98.50 358 MET A CA 1
ATOM 2687 C C . MET A 1 358 ? 8.710 -7.801 -13.600 1.00 98.50 358 MET A C 1
ATOM 2689 O O . MET A 1 358 ? 7.830 -8.366 -12.957 1.00 98.50 358 MET A O 1
ATOM 2693 N N . GLY A 1 359 ? 9.405 -8.448 -14.538 1.00 98.62 359 GLY A N 1
ATOM 2694 C CA . GLY A 1 359 ? 9.191 -9.866 -14.835 1.00 98.62 359 GLY A CA 1
ATOM 2695 C C . GLY A 1 359 ? 9.521 -10.784 -13.660 1.00 98.62 359 GLY A C 1
ATOM 2696 O O . GLY A 1 359 ? 8.717 -11.651 -13.323 1.00 98.62 359 GLY A O 1
ATOM 2697 N N . ASN A 1 360 ? 10.625 -10.531 -12.950 1.00 98.75 360 ASN A N 1
ATOM 2698 C CA . ASN A 1 360 ? 10.965 -11.280 -11.739 1.00 98.75 360 ASN A CA 1
ATOM 2699 C C . ASN A 1 360 ? 9.887 -11.096 -10.652 1.00 98.75 360 ASN A C 1
ATOM 2701 O O . ASN A 1 360 ? 9.507 -12.057 -9.985 1.00 98.75 360 ASN A O 1
ATOM 2705 N N . LEU A 1 361 ? 9.352 -9.878 -10.493 1.00 98.75 361 LEU A N 1
ATOM 2706 C CA . LEU A 1 361 ? 8.266 -9.602 -9.547 1.00 98.75 361 LEU A CA 1
ATOM 2707 C C . LEU A 1 361 ? 6.972 -10.334 -9.924 1.00 98.75 361 LEU A C 1
ATOM 2709 O O . LEU A 1 361 ? 6.307 -10.859 -9.035 1.00 98.75 361 LEU A O 1
ATOM 2713 N N . LEU A 1 362 ? 6.618 -10.423 -11.211 1.00 98.56 362 LEU A N 1
ATOM 2714 C CA . LEU A 1 362 ? 5.451 -11.195 -11.664 1.00 98.56 362 LEU A CA 1
ATOM 2715 C C . LEU A 1 362 ? 5.587 -12.682 -11.340 1.00 98.56 362 LEU A C 1
ATOM 2717 O O . LEU A 1 362 ? 4.606 -13.316 -10.937 1.00 98.56 362 LEU A O 1
ATOM 2721 N N . ASP A 1 363 ? 6.786 -13.233 -11.514 1.00 98.31 363 ASP A N 1
ATOM 2722 C CA . ASP A 1 363 ? 7.069 -14.630 -11.198 1.00 98.31 363 ASP A CA 1
ATOM 2723 C C . ASP A 1 363 ? 6.987 -14.881 -9.695 1.00 98.31 363 ASP A C 1
ATOM 2725 O O . ASP A 1 363 ? 6.335 -15.839 -9.270 1.00 98.31 363 ASP A O 1
ATOM 2729 N N . ILE A 1 364 ? 7.568 -13.991 -8.885 1.00 98.75 364 ILE A N 1
ATOM 2730 C CA . ILE A 1 364 ? 7.483 -14.061 -7.425 1.00 98.75 364 ILE A CA 1
ATOM 2731 C C . ILE A 1 364 ? 6.031 -13.941 -6.965 1.00 98.75 364 ILE A C 1
ATOM 2733 O O . ILE A 1 364 ? 5.552 -14.829 -6.268 1.00 98.75 364 ILE A O 1
ATOM 2737 N N . VAL A 1 365 ? 5.291 -12.915 -7.392 1.00 98.62 365 VAL A N 1
ATOM 2738 C CA . VAL A 1 365 ? 3.880 -12.734 -7.010 1.00 98.62 365 VAL A CA 1
ATOM 2739 C C . VAL A 1 365 ? 3.049 -13.943 -7.434 1.00 98.62 365 VAL A C 1
ATOM 2741 O O . VAL A 1 365 ? 2.229 -14.421 -6.656 1.00 98.62 365 VAL A O 1
ATOM 2744 N N . GLY A 1 366 ? 3.286 -14.501 -8.624 1.00 97.81 366 GLY A N 1
ATOM 2745 C CA . GLY A 1 366 ? 2.613 -15.719 -9.074 1.00 97.81 366 GLY A CA 1
ATOM 2746 C C . GLY A 1 366 ? 2.919 -16.948 -8.208 1.00 97.81 366 GLY A C 1
ATOM 2747 O O . GLY A 1 366 ? 2.022 -17.752 -7.946 1.00 97.81 366 GLY A O 1
ATOM 2748 N N . GLN A 1 367 ? 4.161 -17.112 -7.751 1.00 98.06 367 GLN A N 1
ATOM 2749 C CA . GLN A 1 367 ? 4.559 -18.209 -6.864 1.00 98.06 367 GLN A CA 1
ATOM 2750 C C . GLN A 1 367 ? 4.042 -18.012 -5.434 1.00 98.06 367 GLN A C 1
ATOM 2752 O O . GLN A 1 367 ? 3.479 -18.946 -4.860 1.00 98.06 367 GLN A O 1
ATOM 2757 N N . GLN A 1 368 ? 4.130 -16.798 -4.893 1.00 97.94 368 GLN A N 1
ATOM 2758 C CA . GLN A 1 368 ? 3.588 -16.448 -3.582 1.00 97.94 368 GLN A CA 1
ATOM 2759 C C . GLN A 1 368 ? 2.063 -16.566 -3.560 1.00 97.94 368 GLN A C 1
ATOM 2761 O O . GLN A 1 368 ? 1.515 -17.070 -2.588 1.00 97.94 368 GLN A O 1
ATOM 2766 N N . ALA A 1 369 ? 1.369 -16.193 -4.639 1.00 96.00 369 ALA A N 1
ATOM 2767 C CA . ALA A 1 369 ? -0.074 -16.385 -4.775 1.00 96.00 369 ALA A CA 1
ATOM 2768 C C . ALA A 1 369 ? -0.464 -17.866 -4.675 1.00 96.00 369 ALA A C 1
ATOM 2770 O O . ALA A 1 369 ? -1.411 -18.217 -3.973 1.00 96.00 369 ALA A O 1
ATOM 2771 N N . LYS A 1 370 ? 0.287 -18.748 -5.350 1.00 94.19 370 LYS A N 1
ATOM 2772 C CA . LYS A 1 370 ? 0.083 -20.203 -5.279 1.00 94.19 370 LYS A CA 1
ATOM 2773 C C . LYS A 1 370 ? 0.385 -20.747 -3.885 1.00 94.19 370 LYS A C 1
ATOM 2775 O O . LYS A 1 370 ? -0.399 -21.539 -3.372 1.00 94.19 370 LYS A O 1
ATOM 2780 N N . ALA A 1 371 ? 1.489 -20.321 -3.271 1.00 92.19 371 ALA A N 1
ATOM 2781 C CA . ALA A 1 371 ? 1.869 -20.733 -1.921 1.00 92.19 371 ALA A CA 1
ATOM 2782 C C . ALA A 1 371 ? 0.841 -20.273 -0.876 1.00 92.19 371 ALA A C 1
ATOM 2784 O O . ALA A 1 371 ? 0.444 -21.053 -0.015 1.00 92.19 371 ALA A O 1
ATOM 2785 N N . TYR A 1 372 ? 0.347 -19.041 -1.008 1.00 89.31 372 TYR A N 1
ATOM 2786 C CA . TYR A 1 372 ? -0.722 -18.493 -0.183 1.00 89.31 372 TYR A CA 1
ATOM 2787 C C . TYR A 1 372 ? -2.026 -19.275 -0.363 1.00 89.31 372 TYR A C 1
ATOM 2789 O O . TYR A 1 372 ? -2.626 -19.713 0.609 1.00 89.31 372 TYR A O 1
ATOM 2797 N N . ALA A 1 373 ? -2.447 -19.540 -1.601 1.00 86.56 373 ALA A N 1
ATOM 2798 C CA . ALA A 1 373 ? -3.630 -20.360 -1.850 1.00 86.56 373 ALA A CA 1
ATOM 2799 C C . ALA A 1 373 ? -3.487 -21.780 -1.269 1.00 86.56 373 ALA A C 1
ATOM 2801 O O . ALA A 1 373 ? -4.448 -22.323 -0.736 1.00 86.56 373 ALA A O 1
ATOM 2802 N N . ALA A 1 374 ? -2.290 -22.371 -1.328 1.00 83.25 374 ALA A N 1
ATOM 2803 C CA . ALA A 1 374 ? -2.017 -23.675 -0.733 1.00 83.25 374 ALA A CA 1
ATOM 2804 C C . ALA A 1 374 ? -2.040 -23.647 0.807 1.00 83.25 374 ALA A C 1
ATOM 2806 O O . ALA A 1 374 ? -2.492 -24.617 1.418 1.00 83.25 374 ALA A O 1
ATOM 2807 N N . SER A 1 375 ? -1.594 -22.555 1.442 1.00 79.31 375 SER A N 1
ATOM 2808 C CA . SER A 1 375 ? -1.602 -22.413 2.907 1.00 79.31 375 SER A CA 1
ATOM 2809 C C . SER A 1 375 ? -3.010 -22.250 3.486 1.00 79.31 375 SER A C 1
ATOM 2811 O O . SER A 1 375 ? -3.245 -22.622 4.635 1.00 79.31 375 SER A O 1
ATOM 2813 N N . LEU A 1 376 ? -3.967 -21.786 2.677 1.00 70.00 376 LEU A N 1
ATOM 2814 C CA . LEU A 1 376 ? -5.392 -21.761 3.018 1.00 70.00 376 LEU A CA 1
ATOM 2815 C C . LEU A 1 376 ? -6.057 -23.157 2.971 1.00 70.00 376 LEU A C 1
ATOM 2817 O O . LEU A 1 376 ? -7.216 -23.291 3.363 1.00 70.00 376 LEU A O 1
ATOM 2821 N N . GLY A 1 377 ? -5.335 -24.197 2.530 1.00 48.50 377 GLY A N 1
ATOM 2822 C CA . GLY A 1 377 ? -5.887 -25.508 2.180 1.00 48.50 377 GLY A CA 1
ATOM 2823 C C . GLY A 1 377 ? -6.422 -25.521 0.745 1.00 48.50 377 GLY A C 1
ATOM 2824 O O . GLY A 1 377 ? -6.758 -24.479 0.190 1.00 48.50 377 GLY A O 1
ATOM 2825 N N . ALA A 1 378 ? -6.467 -26.698 0.106 1.00 35.41 378 ALA A N 1
ATOM 2826 C CA . ALA A 1 378 ? -6.919 -26.808 -1.282 1.00 35.41 378 ALA A CA 1
ATOM 2827 C C . ALA A 1 378 ? -8.285 -26.116 -1.465 1.00 35.41 378 ALA A C 1
ATOM 2829 O O . ALA A 1 378 ? -9.233 -26.473 -0.756 1.00 35.41 378 ALA A O 1
ATOM 2830 N N . PRO A 1 379 ? -8.425 -25.171 -2.414 1.00 36.94 379 PRO A N 1
ATOM 2831 C CA . PRO A 1 379 ? -9.743 -24.680 -2.767 1.00 36.94 379 PRO A CA 1
ATOM 2832 C C . PRO A 1 379 ? -10.557 -25.877 -3.277 1.00 36.94 379 PRO A C 1
ATOM 2834 O O . PRO A 1 379 ? -10.032 -26.680 -4.064 1.00 36.94 379 PRO A O 1
ATOM 2837 N N . PRO A 1 380 ? -11.832 -26.035 -2.881 1.00 33.06 380 PRO A N 1
ATOM 2838 C CA . PRO A 1 380 ? -12.702 -26.907 -3.643 1.00 33.06 380 PRO A CA 1
ATOM 2839 C C . PRO A 1 380 ? -12.678 -26.401 -5.089 1.00 33.06 380 PRO A C 1
ATOM 2841 O O . PRO A 1 380 ? -12.650 -25.190 -5.331 1.00 33.06 380 PRO A O 1
ATOM 2844 N N . LYS A 1 381 ? -12.671 -27.326 -6.057 1.00 30.67 381 LYS A N 1
ATOM 2845 C CA . LYS A 1 381 ? -12.956 -27.007 -7.465 1.00 30.67 381 LYS A CA 1
ATOM 2846 C C . LYS A 1 381 ? -14.107 -25.991 -7.534 1.00 30.67 381 LYS A C 1
ATOM 2848 O O . LYS A 1 381 ? -15.029 -26.126 -6.731 1.00 30.67 381 LYS A O 1
ATOM 2853 N N . PRO A 1 382 ? -14.112 -25.043 -8.490 1.00 35.25 382 PRO A N 1
ATOM 2854 C CA . PRO A 1 382 ? -15.266 -24.180 -8.705 1.00 35.25 382 PRO A CA 1
ATOM 2855 C C . PRO A 1 382 ? -16.477 -25.070 -9.004 1.00 35.25 382 PRO A C 1
ATOM 2857 O O . PRO A 1 382 ? -16.615 -25.666 -10.068 1.00 35.25 382 PRO A O 1
ATOM 2860 N N . GLY A 1 383 ? -17.280 -25.237 -7.966 1.00 34.00 383 GLY A N 1
ATOM 2861 C CA . GLY A 1 383 ? -18.306 -26.245 -7.816 1.00 34.00 383 GLY A CA 1
ATOM 2862 C C . GLY A 1 383 ? -18.891 -26.007 -6.438 1.00 34.00 383 GLY A C 1
ATOM 2863 O O . GLY A 1 383 ? -18.276 -26.338 -5.431 1.00 34.00 383 GLY A O 1
ATOM 2864 N N . ALA A 1 384 ? -20.025 -25.316 -6.417 1.00 37.16 384 ALA A N 1
ATOM 2865 C CA . ALA A 1 384 ? -20.750 -24.892 -5.232 1.00 37.16 384 ALA A CA 1
ATOM 2866 C C . ALA A 1 384 ? -20.717 -25.925 -4.085 1.00 37.16 384 ALA A C 1
ATOM 2868 O O . ALA A 1 384 ? -21.359 -26.968 -4.165 1.00 37.16 384 ALA A O 1
ATOM 2869 N N . ALA A 1 385 ? -20.029 -25.595 -2.993 1.00 34.72 385 ALA A N 1
ATOM 2870 C CA . ALA A 1 385 ? -20.320 -26.131 -1.670 1.00 34.72 385 ALA A CA 1
ATOM 2871 C C . ALA A 1 385 ? -20.573 -24.927 -0.763 1.00 34.72 385 ALA A C 1
ATOM 2873 O O . ALA A 1 385 ? -19.654 -24.246 -0.315 1.00 34.72 385 ALA A O 1
ATOM 2874 N N . GLN A 1 386 ? -21.853 -24.606 -0.607 1.00 42.00 386 GLN A N 1
ATOM 2875 C CA . GLN A 1 386 ? -22.336 -23.564 0.286 1.00 42.00 386 GLN A CA 1
ATOM 2876 C C . GLN A 1 386 ? -21.946 -23.937 1.724 1.00 42.00 386 GLN A C 1
ATOM 2878 O O . GLN A 1 386 ? -22.092 -25.094 2.122 1.00 42.00 386 GLN A O 1
ATOM 2883 N N . THR A 1 387 ? -21.477 -22.973 2.521 1.00 51.66 387 THR A N 1
ATOM 2884 C CA . THR A 1 387 ? -21.567 -23.084 3.983 1.00 51.66 387 THR A CA 1
ATOM 2885 C C . THR A 1 387 ? -23.010 -23.489 4.314 1.00 51.66 387 THR A C 1
ATOM 2887 O O . THR A 1 387 ? -23.912 -22.832 3.786 1.00 51.66 387 THR A O 1
ATOM 2890 N N . PRO A 1 388 ? -23.254 -24.545 5.118 1.00 58.62 388 PRO A N 1
ATOM 2891 C CA . PRO A 1 388 ? -24.611 -24.994 5.422 1.00 58.62 388 PRO A CA 1
ATOM 2892 C C . PRO A 1 388 ? -25.464 -23.823 5.901 1.00 58.62 388 PRO A C 1
ATOM 2894 O O . PRO A 1 388 ? -24.966 -22.917 6.577 1.00 58.62 388 PRO A O 1
ATOM 2897 N N . SER A 1 389 ? -26.747 -23.811 5.572 1.00 73.00 389 SER A N 1
ATOM 2898 C CA . SER A 1 389 ? -27.640 -22.799 6.137 1.00 73.00 389 SER A CA 1
ATOM 2899 C C . SER A 1 389 ? -27.697 -22.973 7.660 1.00 73.00 389 SER A C 1
ATOM 2901 O O . SER A 1 389 ? -27.653 -24.101 8.145 1.00 73.00 389 SER A O 1
ATOM 2903 N N . LEU A 1 390 ? -27.856 -21.902 8.454 1.00 76.44 390 LEU A N 1
ATOM 2904 C CA . LEU A 1 390 ? -28.123 -22.070 9.898 1.00 76.44 390 LEU A CA 1
ATOM 2905 C C . LEU A 1 390 ? -29.438 -22.834 10.153 1.00 76.44 390 LEU A C 1
ATOM 2907 O O . LEU A 1 390 ? -29.648 -23.346 11.250 1.00 76.44 390 LEU A O 1
ATOM 2911 N N . ALA A 1 391 ? -30.300 -22.980 9.139 1.00 74.38 391 ALA A N 1
ATOM 2912 C CA . ALA A 1 391 ? -31.446 -23.885 9.176 1.00 74.38 391 ALA A CA 1
ATOM 2913 C C . ALA A 1 391 ? -31.051 -25.369 9.328 1.00 74.38 391 ALA A C 1
ATOM 2915 O O . ALA A 1 391 ? -31.837 -26.158 9.845 1.00 74.38 391 ALA A O 1
ATOM 2916 N N . GLU A 1 392 ? -29.836 -25.740 8.924 1.00 74.06 392 GLU A N 1
ATOM 2917 C CA . GLU A 1 392 ? -29.307 -27.109 8.929 1.00 74.06 392 GLU A CA 1
ATOM 2918 C C . GLU A 1 392 ? -28.467 -27.406 10.189 1.00 74.06 392 GLU A C 1
ATOM 2920 O O . GLU A 1 392 ? -27.762 -28.413 10.256 1.00 74.06 392 GLU A O 1
ATOM 2925 N N . MET A 1 393 ? -28.519 -26.536 11.209 1.00 85.19 393 MET A N 1
ATOM 2926 C CA . MET A 1 393 ? -27.736 -26.699 12.438 1.00 85.19 393 MET A CA 1
ATOM 2927 C C . MET A 1 393 ? -28.168 -27.909 13.278 1.00 85.19 393 MET A C 1
ATOM 2929 O O . MET A 1 393 ? -29.346 -28.095 13.586 1.00 85.19 393 MET A O 1
ATOM 2933 N N . SER A 1 394 ? -27.190 -28.705 13.716 1.00 88.44 394 SER A N 1
ATOM 2934 C CA . SER A 1 394 ? -27.409 -29.852 14.605 1.00 88.44 394 SER A CA 1
ATOM 2935 C C . SER A 1 394 ? -27.241 -29.481 16.091 1.00 88.44 394 SER A C 1
ATOM 2937 O O . SER A 1 394 ? -26.533 -28.522 16.414 1.00 88.44 394 SER A O 1
ATOM 2939 N N . PRO A 1 395 ? -27.798 -30.259 17.043 1.00 89.69 395 PRO A N 1
ATOM 2940 C CA . PRO A 1 395 ? -27.524 -30.071 18.473 1.00 89.69 395 PRO A CA 1
ATOM 2941 C C . PRO A 1 395 ? -26.026 -30.108 18.815 1.00 89.69 395 PRO A C 1
ATOM 2943 O O . PRO A 1 395 ? -25.564 -29.376 19.690 1.00 89.69 395 PRO A O 1
ATOM 2946 N N . THR A 1 396 ? -25.248 -30.920 18.096 1.00 86.31 396 THR A N 1
ATOM 2947 C CA . THR A 1 396 ? -23.788 -30.984 18.227 1.00 86.31 396 THR A CA 1
ATOM 2948 C C . THR A 1 396 ? -23.097 -29.694 17.789 1.00 86.31 396 THR A C 1
ATOM 2950 O O . THR A 1 396 ? -22.134 -29.279 18.434 1.00 86.31 396 THR A O 1
ATOM 2953 N N . ASP A 1 397 ? -23.607 -29.022 16.755 1.00 86.88 397 ASP A N 1
ATOM 2954 C CA . ASP A 1 397 ? -23.083 -27.733 16.293 1.00 86.88 397 ASP A CA 1
ATOM 2955 C C . ASP A 1 397 ? -23.390 -26.605 17.268 1.00 86.88 397 ASP A C 1
ATOM 2957 O O . ASP A 1 397 ? -22.506 -25.812 17.588 1.00 86.88 397 ASP A O 1
ATOM 2961 N N . VAL A 1 398 ? -24.610 -26.588 17.806 1.00 91.69 398 VAL A N 1
ATOM 2962 C CA . VAL A 1 398 ? -25.015 -25.644 18.854 1.00 91.69 398 VAL A CA 1
ATOM 2963 C C . VAL A 1 398 ? -24.149 -25.831 20.104 1.00 91.69 398 VAL A C 1
ATOM 2965 O O . VAL A 1 398 ? -23.654 -24.856 20.665 1.00 91.69 398 VAL A O 1
ATOM 2968 N N . ALA A 1 399 ? -23.893 -27.077 20.518 1.00 89.00 399 ALA A N 1
ATOM 2969 C CA . ALA A 1 399 ? -23.025 -27.371 21.657 1.00 89.00 399 ALA A CA 1
ATOM 2970 C C . ALA A 1 399 ? -21.556 -26.980 21.406 1.00 89.00 399 ALA A C 1
ATOM 2972 O O . ALA A 1 399 ? -20.881 -26.508 22.322 1.00 89.00 399 ALA A O 1
ATOM 2973 N N . ALA A 1 400 ? -21.048 -27.159 20.182 1.00 85.62 400 ALA A N 1
ATOM 2974 C CA . ALA A 1 400 ? -19.705 -26.725 19.800 1.00 85.62 400 ALA A CA 1
ATOM 2975 C C . ALA A 1 400 ? -19.576 -25.198 19.799 1.00 85.62 400 ALA A C 1
ATOM 2977 O O . ALA A 1 400 ? -18.646 -24.667 20.406 1.00 85.62 400 ALA A O 1
ATOM 2978 N N . GLY A 1 401 ? -20.548 -24.503 19.207 1.00 90.50 401 GLY A N 1
ATOM 2979 C CA . GLY A 1 401 ? -20.626 -23.046 19.211 1.00 90.50 401 GLY A CA 1
ATOM 2980 C C . GLY A 1 401 ? -20.707 -22.469 20.616 1.00 90.50 401 GLY A C 1
ATOM 2981 O O . GLY A 1 401 ? -19.981 -21.531 20.932 1.00 90.50 401 GLY A O 1
ATOM 2982 N N . LYS A 1 402 ? -21.515 -23.083 21.491 1.00 93.50 402 LYS A N 1
ATOM 2983 C CA . LYS A 1 402 ? -21.633 -22.683 22.896 1.00 93.50 402 LYS A CA 1
ATOM 2984 C C . LYS A 1 402 ? -20.288 -22.683 23.618 1.00 93.50 402 LYS A C 1
ATOM 2986 O O . LYS A 1 402 ? -19.992 -21.731 24.327 1.00 93.50 402 LYS A O 1
ATOM 2991 N N . ARG A 1 403 ? -19.465 -23.722 23.434 1.00 88.94 403 ARG A N 1
ATOM 2992 C CA . ARG A 1 403 ? -18.150 -23.809 24.096 1.00 88.94 403 ARG A CA 1
ATOM 2993 C C . ARG A 1 403 ? -17.239 -22.644 23.714 1.00 88.94 403 ARG A C 1
ATOM 2995 O O . ARG A 1 403 ? -16.576 -22.087 24.580 1.00 88.94 403 ARG A O 1
ATOM 3002 N N . VAL A 1 404 ? -17.223 -22.272 22.433 1.00 87.56 404 VAL A N 1
ATOM 3003 C CA . VAL A 1 404 ? -16.406 -21.145 21.959 1.00 87.56 404 VAL A CA 1
ATOM 3004 C C . VAL A 1 404 ? -17.005 -19.815 22.416 1.00 87.56 404 VAL A C 1
ATOM 3006 O O . VAL A 1 404 ? -16.278 -18.948 22.894 1.00 87.56 404 VAL A O 1
ATOM 3009 N N . PHE A 1 405 ? -18.332 -19.680 22.362 1.00 91.50 405 PHE A N 1
ATOM 3010 C CA . PHE A 1 405 ? -19.039 -18.505 22.863 1.00 91.50 405 PHE A CA 1
ATOM 3011 C C . PHE A 1 405 ? -18.768 -18.258 24.352 1.00 91.50 405 PHE A C 1
ATOM 3013 O O . PHE A 1 405 ? -18.457 -17.134 24.736 1.00 91.50 405 PHE A O 1
ATOM 3020 N N . ASP A 1 406 ? -18.855 -19.291 25.191 1.00 89.12 406 ASP A N 1
ATOM 3021 C CA . ASP A 1 406 ? -18.598 -19.180 26.630 1.00 89.12 406 ASP A CA 1
ATOM 3022 C C . ASP A 1 406 ? -17.153 -18.730 26.910 1.00 89.12 406 ASP A C 1
ATOM 3024 O O . ASP A 1 406 ? -16.916 -17.960 27.837 1.00 89.12 406 ASP A O 1
ATOM 3028 N N . ALA A 1 407 ? -16.195 -19.176 26.091 1.00 83.12 407 ALA A N 1
ATOM 3029 C CA . ALA A 1 407 ? -14.782 -18.847 26.250 1.00 83.12 407 ALA A CA 1
ATOM 3030 C C . ALA A 1 407 ? -14.408 -17.444 25.739 1.00 83.12 407 ALA A C 1
ATOM 3032 O O . ALA A 1 407 ? -13.497 -16.829 26.286 1.00 83.12 407 ALA A O 1
ATOM 3033 N N . GLN A 1 408 ? -15.066 -16.953 24.682 1.00 86.75 408 GLN A N 1
ATOM 3034 C CA . GLN A 1 408 ? -14.609 -15.764 23.944 1.00 86.75 408 GLN A CA 1
ATOM 3035 C C . GLN A 1 408 ? -15.630 -14.622 23.887 1.00 86.75 408 GLN A C 1
ATOM 3037 O O . GLN A 1 408 ? -15.243 -13.460 23.802 1.00 86.75 408 GLN A O 1
ATOM 3042 N N . CYS A 1 409 ? -16.928 -14.919 23.940 1.00 89.56 409 CYS A N 1
ATOM 3043 C CA . CYS A 1 409 ? -17.994 -13.935 23.728 1.00 89.56 409 CYS A CA 1
ATOM 3044 C C . CYS A 1 409 ? -18.756 -13.597 25.017 1.00 89.56 409 CYS A C 1
ATOM 3046 O O . CYS A 1 409 ? -19.291 -12.494 25.150 1.00 89.56 409 CYS A O 1
ATOM 3048 N N . ALA A 1 410 ? -18.811 -14.525 25.977 1.00 89.25 410 ALA A N 1
ATOM 3049 C CA . ALA A 1 410 ? -19.625 -14.387 27.183 1.00 89.25 410 ALA A CA 1
ATOM 3050 C C . ALA A 1 410 ? -19.172 -13.256 28.119 1.00 89.25 410 ALA A C 1
ATOM 3052 O O . ALA A 1 410 ? -19.995 -12.758 28.884 1.00 89.25 410 ALA A O 1
ATOM 3053 N N . TRP A 1 411 ? -17.914 -12.807 28.037 1.00 85.94 411 TRP A N 1
ATOM 3054 C CA . TRP A 1 411 ? -17.449 -11.641 28.797 1.00 85.94 411 TRP A CA 1
ATOM 3055 C C . TRP A 1 411 ? -18.244 -10.373 28.438 1.00 85.94 411 TRP A C 1
ATOM 3057 O O . TRP A 1 411 ? -18.698 -9.662 29.329 1.00 85.94 411 TRP A O 1
ATOM 3067 N N . CYS A 1 412 ? -18.504 -10.137 27.145 1.00 88.25 412 CYS A N 1
ATOM 3068 C CA . CYS A 1 412 ? -19.350 -9.027 26.695 1.00 88.25 412 CYS A CA 1
ATOM 3069 C C . CYS A 1 412 ? -20.843 -9.373 26.739 1.00 88.25 412 CYS A C 1
ATOM 3071 O O . CYS A 1 412 ? -21.664 -8.567 27.176 1.00 88.25 412 CYS A O 1
ATOM 3073 N N . HIS A 1 413 ? -21.210 -10.549 26.229 1.00 90.81 413 HIS A N 1
ATOM 3074 C CA . HIS A 1 413 ? -22.600 -10.903 25.922 1.00 90.81 413 HIS A CA 1
ATOM 3075 C C . HIS A 1 413 ? -23.306 -11.701 27.022 1.00 90.81 413 HIS A C 1
ATOM 3077 O O . HIS A 1 413 ? -24.439 -12.135 26.825 1.00 90.81 413 HIS A O 1
ATOM 3083 N N . GLY A 1 414 ? -22.660 -11.895 28.171 1.00 85.56 414 GLY A N 1
ATOM 3084 C CA . GLY A 1 414 ? -23.196 -12.645 29.298 1.00 85.56 414 GLY A CA 1
ATOM 3085 C C . GLY A 1 414 ? -23.191 -14.160 29.078 1.00 85.56 414 GLY A C 1
ATOM 3086 O O . GLY A 1 414 ? -23.284 -14.672 27.956 1.00 85.56 414 GLY A O 1
ATOM 3087 N N . ALA A 1 415 ? -23.111 -14.909 30.176 1.00 84.06 415 ALA A N 1
ATOM 3088 C CA . ALA A 1 415 ? -23.260 -16.359 30.145 1.00 84.06 415 ALA A CA 1
ATOM 3089 C C . ALA A 1 415 ? -24.654 -16.732 29.612 1.00 84.06 415 ALA A C 1
ATOM 3091 O O . ALA A 1 415 ? -25.666 -16.204 30.065 1.00 84.06 415 ALA A O 1
ATOM 3092 N N . GLY A 1 416 ? -24.720 -17.629 28.623 1.00 83.56 416 GLY A N 1
ATOM 3093 C CA . GLY A 1 416 ? -25.996 -17.953 27.969 1.00 83.56 416 GLY A CA 1
ATOM 3094 C C . GLY A 1 416 ? -26.543 -16.844 27.058 1.00 83.56 416 GLY A C 1
ATOM 3095 O O . GLY A 1 416 ? -27.710 -16.906 26.679 1.00 83.56 416 GLY A O 1
ATOM 3096 N N . GLY A 1 417 ? -25.724 -15.838 26.726 1.00 85.69 417 GLY A N 1
ATOM 3097 C CA . GLY A 1 417 ? -26.078 -14.732 25.839 1.00 85.69 417 GLY A CA 1
ATOM 3098 C C . GLY A 1 417 ? -27.138 -13.789 26.401 1.00 85.69 417 GLY A C 1
ATOM 3099 O O . GLY A 1 417 ? -27.895 -13.223 25.628 1.00 85.69 417 GLY A O 1
ATOM 3100 N N . THR A 1 418 ? -27.213 -13.624 27.723 1.00 85.69 418 THR A N 1
ATOM 3101 C CA . THR A 1 418 ? -28.185 -12.748 28.409 1.00 85.69 418 THR A CA 1
ATOM 3102 C C . THR A 1 418 ? -27.891 -11.249 28.267 1.00 85.69 418 THR A C 1
ATOM 3104 O O . THR A 1 418 ? -28.600 -10.415 28.827 1.00 85.69 418 THR A O 1
ATOM 3107 N N . GLY A 1 419 ? -26.820 -10.890 27.562 1.00 84.88 419 GLY A N 1
ATOM 3108 C CA . GLY A 1 419 ? -26.336 -9.525 27.402 1.00 84.88 419 GLY A CA 1
ATOM 3109 C C . GLY A 1 419 ? -25.466 -9.049 28.562 1.00 84.88 419 GLY A C 1
ATOM 3110 O O . GLY A 1 419 ? -25.175 -9.782 29.506 1.00 84.88 419 GLY A O 1
ATOM 3111 N N . GLY A 1 420 ? -25.040 -7.794 28.464 1.00 85.38 420 GLY A N 1
ATOM 3112 C CA . GLY A 1 420 ? -24.134 -7.135 29.398 1.00 85.38 420 GLY A CA 1
ATOM 3113 C C . GLY A 1 420 ? -23.576 -5.880 28.741 1.00 85.38 420 GLY A C 1
ATOM 3114 O O . GLY A 1 420 ? -24.347 -5.039 28.269 1.00 85.38 420 GLY A O 1
ATOM 3115 N N . PHE A 1 421 ? -22.248 -5.795 28.651 1.00 83.12 421 PHE A N 1
ATOM 3116 C CA . PHE A 1 421 ? -21.575 -4.807 27.807 1.00 83.12 421 PHE A CA 1
ATOM 3117 C C . PHE A 1 421 ? -22.024 -4.922 26.338 1.00 83.12 421 PHE A C 1
ATOM 3119 O O . PHE A 1 421 ? -22.190 -3.918 25.653 1.00 83.12 421 PHE A O 1
ATOM 3126 N N . GLY A 1 422 ? -22.279 -6.142 25.860 1.00 86.38 422 GLY A N 1
ATOM 3127 C CA . GLY A 1 422 ? -22.887 -6.422 24.561 1.00 86.38 422 GLY A CA 1
ATOM 3128 C C . GLY 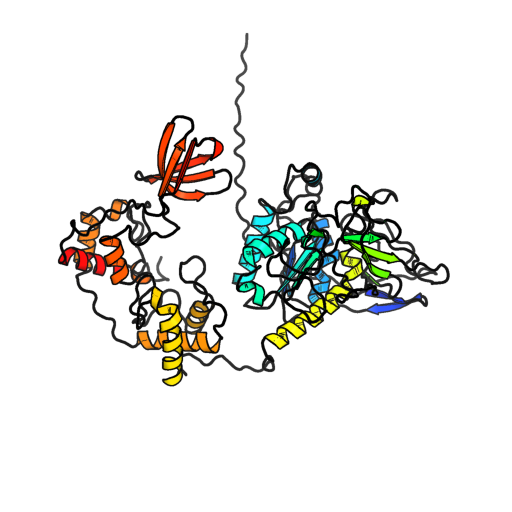A 1 422 ? -24.406 -6.656 24.631 1.00 86.38 422 GLY A C 1
ATOM 3129 O O . GLY A 1 422 ? -24.981 -6.805 25.717 1.00 86.38 422 GLY A O 1
ATOM 3130 N N . PRO A 1 423 ? -25.081 -6.735 23.471 1.00 86.81 423 PRO A N 1
ATOM 3131 C CA . PRO A 1 423 ? -26.506 -7.032 23.398 1.00 86.81 423 PRO A CA 1
ATOM 3132 C C . PRO A 1 423 ? -26.845 -8.430 23.928 1.00 86.81 423 PRO A C 1
ATOM 3134 O O . PRO A 1 423 ? -26.090 -9.382 23.737 1.00 86.81 423 PRO A O 1
ATOM 3137 N N . ASP A 1 424 ? -28.031 -8.536 24.530 1.00 85.88 424 ASP A N 1
ATOM 3138 C CA . ASP A 1 424 ? -28.726 -9.799 24.827 1.00 85.88 424 ASP A CA 1
ATOM 3139 C C . ASP A 1 424 ? -29.132 -10.522 23.527 1.00 85.88 424 ASP A C 1
ATOM 3141 O O . ASP A 1 424 ? -29.598 -9.876 22.587 1.00 85.88 424 ASP A O 1
ATOM 3145 N N . PHE A 1 425 ? -28.956 -11.838 23.460 1.00 88.75 425 PHE A N 1
ATOM 3146 C CA . PHE A 1 425 ? -29.264 -12.698 22.316 1.00 88.75 425 PHE A CA 1
ATOM 3147 C C . PHE A 1 425 ? -30.493 -13.594 22.524 1.00 88.75 425 PHE A C 1
ATOM 3149 O O . PHE A 1 425 ? -30.877 -14.300 21.593 1.00 88.75 425 PHE A O 1
ATOM 3156 N N . GLN A 1 426 ? -31.168 -13.537 23.677 1.00 85.00 426 GLN A N 1
ATOM 3157 C CA . GLN A 1 426 ? -32.437 -14.235 23.944 1.00 85.00 426 GLN A CA 1
ATOM 3158 C C . GLN A 1 426 ? -33.626 -13.545 23.256 1.00 85.00 426 GLN A C 1
ATOM 3160 O O . GLN A 1 426 ? -34.650 -13.221 23.856 1.00 85.00 426 GLN A O 1
ATOM 3165 N N . ARG A 1 427 ? -33.464 -13.252 21.964 1.00 78.12 427 ARG A N 1
ATOM 3166 C CA . ARG A 1 427 ? -34.450 -12.589 21.115 1.00 78.12 427 ARG A CA 1
ATOM 3167 C C . ARG A 1 427 ? -34.318 -13.048 19.668 1.00 78.12 427 ARG A C 1
ATOM 3169 O O . ARG A 1 427 ? -33.234 -13.384 19.202 1.00 78.12 427 ARG A O 1
ATOM 3176 N N . VAL A 1 428 ? -35.431 -13.007 18.942 1.00 72.81 428 VAL A N 1
ATOM 3177 C CA . VAL A 1 428 ? -35.495 -13.471 17.547 1.00 72.81 428 VAL A CA 1
ATOM 3178 C C . VAL A 1 428 ? -34.776 -12.509 16.594 1.00 72.81 428 VAL A C 1
ATOM 3180 O O . VAL A 1 428 ? -34.085 -12.939 15.670 1.00 72.81 428 VAL A O 1
ATOM 3183 N N . THR A 1 429 ? -34.920 -11.201 16.814 1.00 75.75 429 THR A N 1
ATOM 3184 C CA . THR A 1 429 ? -34.400 -10.161 15.921 1.00 75.75 429 THR A CA 1
ATOM 3185 C C . THR A 1 429 ? -33.139 -9.513 16.481 1.00 75.75 429 THR A C 1
ATOM 3187 O O . THR A 1 429 ? -33.103 -9.044 17.619 1.00 75.75 429 THR A O 1
ATOM 3190 N N . LEU A 1 430 ? -32.096 -9.454 15.652 1.00 82.44 430 LEU A N 1
ATOM 3191 C CA . LEU A 1 430 ? -30.816 -8.828 15.974 1.00 82.44 430 LEU A CA 1
ATOM 3192 C C . LEU A 1 430 ? -30.612 -7.618 15.064 1.00 82.44 430 LEU A C 1
ATOM 3194 O O . LEU A 1 430 ? -30.690 -7.740 13.845 1.00 82.44 430 LEU A O 1
ATOM 3198 N N . ARG A 1 431 ? -30.336 -6.448 15.654 1.00 77.50 431 ARG A N 1
ATOM 3199 C CA . ARG A 1 431 ? -30.259 -5.166 14.928 1.00 77.50 431 ARG A CA 1
ATOM 3200 C C . ARG A 1 431 ? -29.236 -5.176 13.788 1.00 77.50 431 ARG A C 1
ATOM 3202 O O . ARG A 1 431 ? -29.516 -4.640 12.721 1.00 77.50 431 ARG A O 1
ATOM 3209 N N . TYR A 1 432 ? -28.064 -5.757 14.037 1.00 77.38 432 TYR A N 1
ATOM 3210 C CA . TYR A 1 432 ? -26.964 -5.806 13.071 1.00 77.38 432 TYR A CA 1
ATOM 3211 C C . TYR A 1 432 ? -26.954 -7.091 12.234 1.00 77.38 432 TYR A C 1
ATOM 3213 O O . TYR A 1 432 ? -26.379 -7.097 11.154 1.00 77.38 432 TYR A O 1
ATOM 3221 N N . ALA A 1 433 ? -27.636 -8.149 12.684 1.00 81.50 433 ALA A N 1
ATOM 3222 C CA . ALA A 1 433 ? -27.641 -9.458 12.036 1.00 81.50 433 ALA A CA 1
ATOM 3223 C C . ALA A 1 433 ? -29.039 -9.812 11.495 1.00 81.50 433 ALA A C 1
ATOM 3225 O O . ALA A 1 433 ? -29.760 -10.651 12.051 1.00 81.50 433 ALA A O 1
ATOM 3226 N N . SER A 1 434 ? -29.433 -9.145 10.407 1.00 73.75 434 SER A N 1
ATOM 3227 C CA . SER A 1 434 ? -30.732 -9.349 9.747 1.00 73.75 434 SER A CA 1
ATOM 3228 C C . SER A 1 434 ? -30.837 -10.690 9.014 1.00 73.75 434 SER A C 1
ATOM 3230 O O . SER A 1 434 ? -31.938 -11.187 8.802 1.00 73.75 434 SER A O 1
ATOM 3232 N N . THR A 1 435 ? -29.703 -11.295 8.661 1.00 80.50 435 THR A N 1
ATOM 3233 C CA . THR A 1 435 ? -29.607 -12.604 8.001 1.00 80.50 435 THR A CA 1
ATOM 3234 C C . THR A 1 435 ? -28.618 -13.513 8.723 1.00 80.50 435 THR A C 1
ATOM 3236 O O . THR A 1 435 ? -27.755 -13.059 9.475 1.00 80.50 435 THR A O 1
ATOM 3239 N N . ASP A 1 436 ? -28.714 -14.812 8.475 1.00 83.06 436 ASP A N 1
ATOM 3240 C CA . ASP A 1 436 ? -27.783 -15.795 9.031 1.00 83.06 436 ASP A CA 1
ATOM 3241 C C . ASP A 1 436 ? -26.355 -15.591 8.522 1.00 83.06 436 ASP A C 1
ATOM 3243 O O . ASP A 1 436 ? -25.417 -15.637 9.311 1.00 83.06 436 ASP A O 1
ATOM 3247 N N . ALA A 1 437 ? -26.194 -15.235 7.245 1.00 76.19 437 ALA A N 1
ATOM 3248 C CA . ALA A 1 437 ? -24.900 -14.854 6.686 1.00 76.19 437 ALA A CA 1
ATOM 3249 C C . ALA A 1 437 ? -24.304 -13.636 7.412 1.00 76.19 437 ALA A C 1
ATOM 3251 O O . ALA A 1 437 ? -23.147 -13.677 7.817 1.00 76.19 437 ALA A O 1
ATOM 3252 N N . SER A 1 438 ? -25.109 -12.595 7.665 1.00 81.38 438 SER A N 1
ATOM 3253 C CA . SER A 1 438 ? -24.642 -11.425 8.425 1.00 81.38 438 SER A CA 1
ATOM 3254 C C . SER A 1 438 ? -24.300 -11.756 9.878 1.00 81.38 438 SER A C 1
ATOM 3256 O O . SER A 1 438 ? -23.414 -11.135 10.451 1.00 81.38 438 SER A O 1
ATOM 3258 N N . LEU A 1 439 ? -24.959 -12.749 10.484 1.00 87.31 439 LEU A N 1
ATOM 3259 C CA . LEU A 1 439 ? -24.615 -13.187 11.834 1.00 87.31 439 LEU A CA 1
ATOM 3260 C C . LEU A 1 439 ? -23.248 -13.878 11.865 1.00 87.31 439 LEU A C 1
ATOM 3262 O O . LEU A 1 439 ? -22.439 -13.579 12.737 1.00 87.31 439 LEU A O 1
ATOM 3266 N N . VAL A 1 440 ? -22.986 -14.779 10.914 1.00 86.50 440 VAL A N 1
ATOM 3267 C CA . VAL A 1 440 ? -21.687 -15.459 10.780 1.00 86.50 440 VAL A CA 1
ATOM 3268 C C . VAL A 1 440 ? -20.574 -14.448 10.510 1.00 86.50 440 VAL A C 1
ATOM 3270 O O . VAL A 1 440 ? -19.513 -14.521 11.127 1.00 86.50 440 VAL A O 1
ATOM 3273 N N . ASP A 1 441 ? -20.837 -13.480 9.634 1.00 81.62 441 ASP A N 1
ATOM 3274 C CA . ASP A 1 441 ? -19.894 -12.416 9.304 1.00 81.62 441 ASP A CA 1
ATOM 3275 C C . ASP A 1 441 ? -19.568 -11.534 10.516 1.00 81.62 441 ASP A C 1
ATOM 3277 O O . ASP A 1 441 ? -18.399 -11.317 10.815 1.00 81.62 441 ASP A O 1
ATOM 3281 N N . ILE A 1 442 ? -20.574 -11.127 11.297 1.00 86.75 442 ILE A N 1
ATOM 3282 C CA . ILE A 1 442 ? -20.371 -10.346 12.528 1.00 86.75 442 ILE A CA 1
ATOM 3283 C C . ILE A 1 442 ? -19.567 -11.125 13.570 1.00 86.75 442 ILE A C 1
ATOM 3285 O O . ILE A 1 442 ? -18.712 -10.554 14.241 1.00 86.75 442 ILE A O 1
ATOM 3289 N N . VAL A 1 443 ? -19.808 -12.431 13.714 1.00 88.56 443 VAL A N 1
ATOM 3290 C CA . VAL A 1 443 ? -19.009 -13.278 14.615 1.00 88.56 443 VAL A CA 1
ATOM 3291 C C . VAL A 1 443 ? -17.544 -13.317 14.172 1.00 88.56 443 VAL A C 1
ATOM 3293 O O . VAL A 1 443 ? -16.641 -13.333 15.012 1.00 88.56 443 VAL A O 1
ATOM 3296 N N . ARG A 1 444 ? -17.300 -13.321 12.860 1.00 82.75 444 ARG A N 1
ATOM 3297 C CA . ARG A 1 444 ? -15.958 -13.377 12.280 1.00 82.75 444 ARG A CA 1
ATOM 3298 C C . ARG A 1 444 ? -15.231 -12.040 12.391 1.00 82.75 444 ARG A C 1
ATOM 3300 O O . ARG A 1 444 ? -14.127 -11.975 12.922 1.00 82.75 444 ARG A O 1
ATOM 3307 N N . ASN A 1 445 ? -15.866 -10.990 11.894 1.00 79.12 445 ASN A N 1
ATOM 3308 C CA . ASN A 1 445 ? -15.239 -9.717 11.561 1.00 79.12 445 ASN A CA 1
ATOM 3309 C C . ASN A 1 445 ? -15.597 -8.597 12.546 1.00 79.12 445 ASN A C 1
ATOM 3311 O O . ASN A 1 445 ? -15.012 -7.517 12.485 1.00 79.12 445 ASN A O 1
ATOM 3315 N N . GLY A 1 446 ? -16.504 -8.860 13.489 1.00 85.69 446 GLY A N 1
ATOM 3316 C CA . GLY A 1 446 ? -17.000 -7.858 14.421 1.00 85.69 446 GLY A CA 1
ATOM 3317 C C . GLY A 1 446 ? -17.953 -6.893 13.731 1.00 85.69 446 GLY A C 1
ATOM 3318 O O . GLY A 1 446 ? -18.473 -7.166 12.650 1.00 85.69 446 GLY A O 1
ATOM 3319 N N . ILE A 1 447 ? -18.201 -5.747 14.363 1.00 82.88 447 ILE A N 1
ATOM 3320 C CA . ILE A 1 447 ? -19.006 -4.680 13.760 1.00 82.88 447 ILE A CA 1
ATOM 3321 C C . ILE A 1 447 ? -18.126 -3.426 13.680 1.00 82.88 447 ILE A C 1
ATOM 3323 O O . ILE A 1 447 ? -17.816 -2.846 14.729 1.00 82.88 447 ILE A O 1
ATOM 3327 N N . PRO A 1 448 ? -17.723 -2.990 12.470 1.00 73.31 448 PRO A N 1
ATOM 3328 C CA . PRO A 1 448 ? -16.881 -1.811 12.291 1.00 73.31 448 PRO A CA 1
ATOM 3329 C C . PRO A 1 448 ? -17.447 -0.569 12.988 1.00 73.31 448 PRO A C 1
ATOM 3331 O O . PRO A 1 448 ? -18.651 -0.315 12.948 1.00 73.31 448 PRO A O 1
ATOM 3334 N N . GLY A 1 449 ? -16.573 0.207 13.635 1.00 67.62 449 GLY A N 1
ATOM 3335 C CA . GLY A 1 449 ? -16.963 1.425 14.356 1.00 67.62 449 GLY A CA 1
ATOM 3336 C C . GLY A 1 449 ? -17.726 1.186 15.666 1.00 67.62 449 GLY A C 1
ATOM 3337 O O . GLY A 1 449 ? -18.303 2.126 16.207 1.00 67.62 449 GLY A O 1
ATOM 3338 N N . THR A 1 450 ? -17.740 -0.045 16.185 1.00 74.75 450 THR A N 1
ATOM 3339 C CA . THR A 1 450 ? -18.340 -0.386 17.486 1.00 74.75 450 THR A CA 1
ATOM 3340 C C . THR A 1 450 ? -17.335 -1.100 18.386 1.00 74.75 450 THR A C 1
ATOM 3342 O O . THR A 1 450 ? -16.246 -1.467 17.948 1.00 74.75 450 THR A O 1
ATOM 3345 N N . GLU A 1 451 ? -17.706 -1.343 19.643 1.00 79.75 451 GLU A N 1
ATOM 3346 C CA . GLU A 1 451 ? -16.876 -2.106 20.576 1.00 79.75 451 GLU A CA 1
ATOM 3347 C C . GLU A 1 451 ? -16.957 -3.628 20.371 1.00 79.75 451 GLU A C 1
ATOM 3349 O O . GLU A 1 451 ? -16.305 -4.355 21.115 1.00 79.75 451 GLU A O 1
ATOM 3354 N N . MET A 1 452 ? -17.746 -4.124 19.402 1.00 85.31 452 MET A N 1
ATOM 3355 C CA . MET A 1 452 ? -17.784 -5.546 19.045 1.00 85.31 452 MET A CA 1
ATOM 3356 C C . MET A 1 452 ? -16.547 -5.892 18.202 1.00 85.31 452 MET A C 1
ATOM 3358 O O . MET A 1 452 ? -16.511 -5.532 17.018 1.00 85.31 452 MET A O 1
ATOM 3362 N N . PRO A 1 453 ? -15.543 -6.584 18.770 1.00 77.44 453 PRO A N 1
ATOM 3363 C CA . PRO A 1 453 ? -14.315 -6.878 18.051 1.00 77.44 453 PRO A CA 1
ATOM 3364 C C . PRO A 1 453 ? -14.564 -7.942 16.978 1.00 77.44 453 PRO A C 1
ATOM 3366 O O . PRO A 1 453 ? -15.446 -8.792 17.118 1.00 77.44 453 PRO A O 1
ATOM 3369 N N . GLY A 1 454 ? -13.741 -7.939 15.929 1.00 70.94 454 GLY A N 1
ATOM 3370 C CA . GLY A 1 454 ? -13.535 -9.155 15.144 1.00 70.94 454 GLY A CA 1
ATOM 3371 C C . GLY A 1 454 ? -12.931 -10.234 16.034 1.00 70.94 454 GLY A C 1
ATOM 3372 O O . GLY A 1 454 ? -12.086 -9.931 16.881 1.00 70.94 454 GLY A O 1
ATOM 3373 N N . SER A 1 455 ? -13.394 -11.477 15.896 1.00 64.88 455 SER A N 1
ATOM 3374 C CA . SER A 1 455 ? -12.905 -12.565 16.746 1.00 64.88 455 SER A CA 1
ATOM 3375 C C . SER A 1 455 ? -11.384 -12.745 16.588 1.00 64.88 455 SER A C 1
ATOM 3377 O O . SER A 1 455 ? -10.848 -12.538 15.497 1.00 64.88 455 SER A O 1
ATOM 3379 N N . PRO A 1 456 ? -10.665 -13.129 17.659 1.00 51.00 456 PRO A N 1
ATOM 3380 C CA . PRO A 1 456 ? -9.209 -13.250 17.644 1.00 51.00 456 PRO A CA 1
ATOM 3381 C C . PRO A 1 456 ? -8.709 -14.356 16.697 1.00 51.00 456 PRO A C 1
ATOM 3383 O O . PRO A 1 456 ? -9.457 -15.232 16.256 1.00 51.00 456 PRO A O 1
ATOM 3386 N N . SER A 1 457 ? -7.405 -14.327 16.416 1.00 50.03 457 SER A N 1
ATOM 3387 C CA . SER A 1 457 ? -6.663 -15.309 15.616 1.00 50.03 457 SER A CA 1
ATOM 3388 C C . SER A 1 457 ? -7.021 -16.757 15.994 1.00 50.03 457 SER A C 1
ATOM 3390 O O . SER A 1 457 ? -6.909 -17.135 17.158 1.00 50.03 457 SER A O 1
ATOM 3392 N N . GLY A 1 458 ? -7.412 -17.583 15.015 1.00 54.69 458 GLY A N 1
ATOM 3393 C CA . GLY A 1 458 ? -7.686 -19.020 15.205 1.00 54.69 458 GLY A CA 1
ATOM 3394 C C . GLY A 1 458 ? -9.159 -19.443 15.114 1.00 54.69 458 GLY A C 1
ATOM 3395 O O . GLY A 1 458 ? -9.447 -20.638 15.171 1.00 54.69 458 GLY A O 1
ATOM 3396 N N . LEU A 1 459 ? -10.096 -18.507 14.931 1.00 70.50 459 LEU A N 1
ATOM 3397 C CA . LEU A 1 459 ? -11.504 -18.827 14.685 1.00 70.50 459 LEU A CA 1
ATOM 3398 C C . LEU A 1 459 ? -11.724 -19.249 13.216 1.00 70.50 459 LEU A C 1
ATOM 3400 O O . LEU A 1 459 ? -11.580 -18.444 12.298 1.00 70.50 459 LEU A O 1
ATOM 3404 N N . THR A 1 460 ? -12.059 -20.520 12.977 1.00 78.38 460 THR A N 1
ATOM 3405 C CA . THR A 1 460 ? -12.343 -21.030 11.618 1.00 78.38 460 THR A CA 1
ATOM 3406 C C . THR A 1 460 ? -13.746 -20.642 11.138 1.00 78.38 460 THR A C 1
ATOM 3408 O O . THR A 1 460 ? -14.626 -20.362 11.952 1.00 78.38 460 THR A O 1
ATOM 3411 N N . ASP A 1 461 ? -14.004 -20.716 9.825 1.00 76.69 461 ASP A N 1
ATOM 3412 C CA . ASP A 1 461 ? -15.351 -20.515 9.254 1.00 76.69 461 ASP A CA 1
ATOM 3413 C C . ASP A 1 461 ? -16.399 -21.440 9.879 1.00 76.69 461 ASP A C 1
ATOM 3415 O O . ASP A 1 461 ? -17.524 -21.031 10.171 1.00 76.69 461 ASP A O 1
ATOM 3419 N N . ARG A 1 462 ? -16.006 -22.687 10.169 1.00 80.88 462 ARG A N 1
ATOM 3420 C CA . ARG A 1 462 ? -16.872 -23.642 10.861 1.00 80.88 462 ARG A CA 1
ATOM 3421 C C . ARG A 1 462 ? -17.184 -23.189 12.285 1.00 80.88 462 ARG A C 1
ATOM 3423 O O . ARG A 1 462 ? -18.328 -23.315 12.708 1.00 80.88 462 ARG A O 1
ATOM 3430 N N . MET A 1 463 ? -16.203 -22.657 13.010 1.00 83.88 463 MET A N 1
ATOM 3431 C CA . MET A 1 463 ? -16.399 -22.161 14.375 1.00 83.88 463 MET A CA 1
ATOM 3432 C C . MET A 1 463 ? -17.263 -20.895 14.393 1.00 83.88 463 MET A C 1
ATOM 3434 O O . MET A 1 463 ? -18.176 -20.819 15.210 1.00 83.88 463 MET A O 1
ATOM 3438 N N . ALA A 1 464 ? -17.054 -19.956 13.461 1.00 87.44 464 ALA A N 1
ATOM 3439 C CA . ALA A 1 464 ? -17.909 -18.775 13.302 1.00 87.44 464 ALA A CA 1
ATOM 3440 C C . ALA A 1 464 ? -19.366 -19.173 13.041 1.00 87.44 464 ALA A C 1
ATOM 3442 O O . ALA A 1 464 ? -20.288 -18.689 13.700 1.00 87.44 464 ALA A O 1
ATOM 3443 N N . TRP A 1 465 ? -19.565 -20.125 12.129 1.00 90.31 465 TRP A N 1
ATOM 3444 C CA . TRP A 1 465 ? -20.881 -20.667 11.827 1.00 90.31 465 TRP A CA 1
ATOM 3445 C C . TRP A 1 465 ? -21.515 -21.388 13.024 1.00 90.31 465 TRP A C 1
ATOM 3447 O O . TRP A 1 465 ? -22.691 -21.183 13.311 1.00 90.31 465 TRP A O 1
ATOM 3457 N N . GLN A 1 466 ? -20.747 -22.176 13.781 1.00 91.44 466 GLN A N 1
ATOM 3458 C CA . GLN A 1 466 ? -21.242 -22.861 14.981 1.00 91.44 466 GLN A CA 1
ATOM 3459 C C . GLN A 1 466 ? -21.623 -21.874 16.092 1.00 91.44 466 GLN A C 1
ATOM 3461 O O . GLN A 1 466 ? -22.640 -22.059 16.759 1.00 91.44 466 GLN A O 1
ATOM 3466 N N . ILE A 1 467 ? -20.860 -20.795 16.279 1.00 92.75 467 ILE A N 1
ATOM 3467 C CA . ILE A 1 467 ? -21.213 -19.717 17.214 1.00 92.75 467 ILE A CA 1
ATOM 3468 C C . ILE A 1 467 ? -22.494 -19.018 16.757 1.00 92.75 467 ILE A C 1
ATOM 3470 O O . ILE A 1 467 ? -23.388 -18.806 17.573 1.00 92.75 467 ILE A O 1
ATOM 3474 N N . ALA A 1 468 ? -22.630 -18.714 15.464 1.00 92.12 468 ALA A N 1
ATOM 3475 C CA . ALA A 1 468 ? -23.857 -18.147 14.912 1.00 92.12 468 ALA A CA 1
ATOM 3476 C C . ALA A 1 468 ? -25.063 -19.087 15.106 1.00 92.12 468 ALA A C 1
ATOM 3478 O O . ALA A 1 468 ? -26.143 -18.627 15.480 1.00 92.12 468 ALA A O 1
ATOM 3479 N N . ALA A 1 469 ? -24.875 -20.402 14.948 1.00 92.44 469 ALA A N 1
ATOM 3480 C CA . ALA A 1 469 ? -25.886 -21.417 15.246 1.00 92.44 469 ALA A CA 1
ATOM 3481 C C . ALA A 1 469 ? -26.291 -21.400 16.727 1.00 92.44 469 ALA A C 1
ATOM 3483 O O . ALA A 1 469 ? -27.479 -21.406 17.055 1.00 92.44 469 ALA A O 1
ATOM 3484 N N . TYR A 1 470 ? -25.316 -21.299 17.634 1.00 93.88 470 TYR A N 1
ATOM 3485 C CA . TYR A 1 470 ? -25.593 -21.144 19.057 1.00 93.88 470 TYR A CA 1
ATOM 3486 C C . TYR A 1 470 ? -26.368 -19.853 19.354 1.00 93.88 470 TYR A C 1
ATOM 3488 O O . TYR A 1 470 ? -27.417 -19.917 19.992 1.00 93.88 470 TYR A O 1
ATOM 3496 N N . VAL A 1 471 ? -25.943 -18.703 18.826 1.00 92.44 471 VAL A N 1
ATOM 3497 C CA . VAL A 1 471 ? -26.644 -17.418 18.998 1.00 92.44 471 VAL A CA 1
ATOM 3498 C C . VAL A 1 471 ? -28.078 -17.488 18.461 1.00 92.44 471 VAL A C 1
ATOM 3500 O O . VAL A 1 471 ? -29.009 -17.053 19.138 1.00 92.44 471 VAL A O 1
ATOM 3503 N N . ARG A 1 472 ? -28.306 -18.114 17.298 1.00 90.25 472 ARG A N 1
ATOM 3504 C CA . ARG A 1 472 ? -29.666 -18.349 16.780 1.00 90.25 472 ARG A CA 1
ATOM 3505 C C . ARG A 1 472 ? -30.501 -19.259 17.670 1.00 90.25 472 ARG A C 1
ATOM 3507 O O . ARG A 1 472 ? -31.711 -19.054 17.763 1.00 90.25 472 ARG A O 1
ATOM 3514 N N . SER A 1 473 ? -29.889 -20.239 18.331 1.00 89.62 473 SER A N 1
ATOM 3515 C CA . SER A 1 473 ? -30.599 -21.103 19.278 1.00 89.62 473 SER A CA 1
ATOM 3516 C C . SER A 1 473 ? -31.092 -20.335 20.512 1.00 89.62 473 SER A C 1
ATOM 3518 O O . SER A 1 473 ? -32.179 -20.628 21.007 1.00 89.62 473 SER A O 1
ATOM 3520 N N . LEU A 1 474 ? -30.362 -19.302 20.954 1.00 87.81 474 LEU A N 1
ATOM 3521 C CA . LEU A 1 474 ? -30.742 -18.474 22.104 1.00 87.81 474 LEU A CA 1
ATOM 3522 C C . LEU A 1 474 ? -31.994 -17.639 21.833 1.00 87.81 474 LEU A C 1
ATOM 3524 O O . LEU A 1 474 ? -32.833 -17.495 22.718 1.00 87.81 474 LEU A O 1
ATOM 3528 N N . GLY A 1 475 ? -32.184 -17.176 20.595 1.00 80.94 475 GLY A N 1
ATOM 3529 C CA . GLY A 1 475 ? -33.389 -16.449 20.188 1.00 80.94 475 GLY A CA 1
ATOM 3530 C C . GLY A 1 475 ? -34.684 -17.270 20.230 1.00 80.94 475 GLY A C 1
ATOM 3531 O O . GLY A 1 475 ? -35.763 -16.704 20.072 1.00 80.94 475 GLY A O 1
ATOM 3532 N N . ARG A 1 476 ? -34.589 -18.592 20.441 1.00 78.94 476 ARG A N 1
ATOM 3533 C CA . ARG A 1 476 ? -35.731 -19.506 20.623 1.00 78.94 476 ARG A CA 1
ATOM 3534 C C . ARG A 1 476 ? -36.119 -19.690 22.094 1.00 78.94 476 ARG A C 1
ATOM 3536 O O . ARG A 1 476 ? -37.132 -20.324 22.375 1.00 78.94 476 ARG A O 1
ATOM 3543 N N . VAL A 1 477 ? -35.325 -19.159 23.023 1.00 72.94 477 VAL A N 1
ATOM 3544 C CA . VAL A 1 477 ? -35.632 -19.133 24.457 1.00 72.94 477 VAL A CA 1
ATOM 3545 C C . VAL A 1 477 ? -36.495 -17.904 24.746 1.00 72.94 477 VAL A C 1
ATOM 3547 O O . VAL A 1 477 ? -36.248 -16.828 24.204 1.00 72.94 477 VAL A O 1
ATOM 3550 N N . ALA A 1 478 ? -37.524 -18.055 25.584 1.00 68.75 478 ALA A N 1
ATOM 3551 C CA . ALA A 1 478 ? -38.350 -16.925 26.000 1.00 68.75 478 ALA A CA 1
ATOM 3552 C C . ALA A 1 478 ? -37.488 -15.882 26.729 1.00 68.75 478 ALA A C 1
ATOM 3554 O O . ALA A 1 478 ? -36.795 -16.217 27.691 1.00 68.75 478 ALA A O 1
ATOM 3555 N N . ALA A 1 479 ? -37.545 -14.628 26.270 1.00 67.25 479 ALA A N 1
ATOM 3556 C CA . ALA A 1 479 ? -36.803 -13.531 26.878 1.00 67.25 479 ALA A CA 1
ATOM 3557 C C . ALA A 1 479 ? -37.175 -13.394 28.359 1.00 67.25 479 ALA A C 1
ATOM 3559 O O . ALA A 1 479 ? -38.356 -13.401 28.724 1.00 67.25 479 ALA A O 1
ATOM 3560 N N . ARG A 1 480 ? -36.166 -13.249 29.219 1.00 71.81 480 ARG A N 1
ATOM 3561 C CA . ARG A 1 480 ? -36.395 -13.042 30.648 1.00 71.81 480 ARG A CA 1
ATOM 3562 C C . ARG A 1 480 ? -37.100 -11.692 30.867 1.00 71.81 480 ARG A C 1
ATOM 3564 O O . ARG A 1 480 ? -36.637 -10.688 30.324 1.00 71.81 480 ARG A O 1
ATOM 3571 N N . PRO A 1 481 ? -38.179 -11.631 31.669 1.00 78.25 481 PRO A N 1
ATOM 3572 C CA . PRO A 1 481 ? -38.813 -10.361 32.002 1.00 78.25 481 PRO A CA 1
ATOM 3573 C C . PRO A 1 481 ? -37.818 -9.429 32.699 1.00 78.25 481 PRO A C 1
ATOM 3575 O O . PRO A 1 481 ? -37.131 -9.843 33.637 1.00 78.25 481 PRO A O 1
ATOM 3578 N N . ILE A 1 482 ? -37.748 -8.180 32.242 1.00 85.00 482 ILE A N 1
ATOM 3579 C CA . ILE A 1 482 ? -36.987 -7.121 32.911 1.00 85.00 482 ILE A CA 1
ATOM 3580 C C . ILE A 1 482 ? -37.893 -6.547 34.010 1.00 85.00 482 ILE A C 1
ATOM 3582 O O . ILE A 1 482 ? -39.025 -6.180 33.695 1.00 85.00 482 ILE A O 1
ATOM 3586 N N . PRO A 1 483 ? -37.449 -6.493 35.278 1.00 89.12 483 PRO A N 1
ATOM 3587 C CA . PRO A 1 483 ? -38.215 -5.860 36.349 1.00 89.12 483 PRO A CA 1
ATOM 3588 C C . PRO A 1 483 ? -38.488 -4.381 36.056 1.00 89.12 483 PRO A C 1
ATOM 3590 O O . PRO A 1 483 ? -37.624 -3.704 35.504 1.00 89.12 483 PRO A O 1
ATOM 3593 N N . GLY A 1 484 ? -39.657 -3.889 36.469 1.00 93.62 484 GLY A N 1
ATOM 3594 C CA . GLY A 1 484 ? -40.063 -2.492 36.304 1.00 93.62 484 GLY A CA 1
ATOM 3595 C C . GLY A 1 484 ? -41.027 -2.241 35.140 1.00 93.62 484 GLY A C 1
ATOM 3596 O O . GLY A 1 484 ? -41.387 -3.137 34.378 1.00 93.62 484 GLY A O 1
ATOM 3597 N N . ASP A 1 485 ? -41.477 -0.997 35.036 1.00 95.25 485 ASP A N 1
ATOM 3598 C CA . ASP A 1 485 ? -42.436 -0.497 34.055 1.00 95.25 485 ASP A CA 1
ATOM 3599 C C . ASP A 1 485 ? -41.790 0.591 33.177 1.00 95.25 485 ASP A C 1
ATOM 3601 O O . ASP A 1 485 ? -41.446 1.667 33.680 1.00 95.25 485 ASP A O 1
ATOM 3605 N N . PRO A 1 486 ? -41.654 0.359 31.857 1.00 94.25 486 PRO A N 1
ATOM 3606 C CA . PRO A 1 486 ? -41.062 1.325 30.935 1.00 94.25 486 PRO A CA 1
ATOM 3607 C C . PRO A 1 486 ? -41.767 2.688 30.884 1.00 94.25 486 PRO A C 1
ATOM 3609 O O . PRO A 1 486 ? -41.111 3.695 30.624 1.00 94.25 486 PRO A O 1
ATOM 3612 N N . GLN A 1 487 ? -43.083 2.755 31.120 1.00 94.19 487 GLN A N 1
ATOM 3613 C CA . GLN A 1 487 ? -43.815 4.026 31.108 1.00 94.19 487 GLN A CA 1
ATOM 3614 C C . GLN A 1 487 ? -43.464 4.865 32.336 1.00 94.19 487 GLN A C 1
ATOM 3616 O O . GLN A 1 487 ? -43.190 6.060 32.210 1.00 94.19 487 GLN A O 1
ATOM 3621 N N . ARG A 1 488 ? -43.398 4.238 33.518 1.00 97.25 488 ARG A N 1
ATOM 3622 C CA . ARG A 1 488 ? -42.909 4.917 34.728 1.00 97.25 488 ARG A CA 1
ATOM 3623 C C . ARG A 1 488 ? -41.433 5.281 34.597 1.00 97.25 488 ARG A C 1
ATOM 3625 O O . ARG A 1 488 ? -41.049 6.388 34.960 1.00 97.25 488 ARG A O 1
ATOM 3632 N N . GLY A 1 489 ? -40.626 4.418 33.985 1.00 96.94 489 GLY A N 1
ATOM 3633 C CA . GLY A 1 489 ? -39.213 4.686 33.727 1.00 96.94 489 GLY A CA 1
ATOM 3634 C C . GLY A 1 489 ? -38.972 5.889 32.820 1.00 96.94 489 GLY A C 1
ATOM 3635 O O . GLY A 1 489 ? -38.047 6.664 33.061 1.00 96.94 489 GLY A O 1
ATOM 3636 N N . ALA A 1 490 ? -39.833 6.105 31.822 1.00 95.69 490 ALA A N 1
ATOM 3637 C CA . ALA A 1 490 ? -39.792 7.306 30.992 1.00 95.69 490 ALA A CA 1
ATOM 3638 C C . ALA A 1 490 ? -40.038 8.580 31.821 1.00 95.69 490 ALA A C 1
ATOM 3640 O O . ALA A 1 490 ? -39.362 9.589 31.618 1.00 95.69 490 ALA A O 1
ATOM 3641 N N . ALA A 1 491 ? -40.957 8.532 32.793 1.00 96.12 491 ALA A N 1
ATOM 3642 C CA . ALA A 1 491 ? -41.176 9.639 33.722 1.00 96.12 491 ALA A CA 1
ATOM 3643 C C . ALA A 1 491 ? -39.960 9.861 34.640 1.00 96.12 491 ALA A C 1
ATOM 3645 O O . ALA A 1 491 ? -39.540 11.004 34.823 1.00 96.12 491 ALA A O 1
ATOM 3646 N N . VAL A 1 492 ? -39.336 8.785 35.139 1.00 97.00 492 VAL A N 1
ATOM 3647 C CA . VAL A 1 492 ? -38.089 8.858 35.925 1.00 97.00 492 VAL A CA 1
ATOM 3648 C C . VAL A 1 492 ? -36.971 9.520 35.112 1.00 97.00 492 VAL A C 1
ATOM 3650 O O . VAL A 1 492 ? -36.313 10.421 35.629 1.00 97.00 492 VAL A O 1
ATOM 3653 N N . TYR A 1 493 ? -36.796 9.151 33.837 1.00 96.56 493 TYR A N 1
ATOM 3654 C CA . TYR A 1 493 ? -35.801 9.745 32.933 1.00 96.56 493 TYR A CA 1
ATOM 3655 C C . TYR A 1 493 ? -35.961 11.268 32.798 1.00 96.56 493 TYR A C 1
ATOM 3657 O O . TYR A 1 493 ? -34.980 12.013 32.865 1.00 96.56 493 TYR A O 1
ATOM 3665 N N . GLN A 1 494 ? -37.199 11.741 32.630 1.00 93.50 494 GLN A N 1
ATOM 3666 C CA . GLN A 1 494 ? -37.489 13.171 32.490 1.00 93.50 494 GLN A CA 1
ATOM 3667 C C . GLN A 1 494 ? -37.316 13.926 33.813 1.00 93.50 494 GLN A C 1
ATOM 3669 O O . GLN A 1 494 ? -36.724 15.003 33.838 1.00 93.50 494 GLN A O 1
ATOM 3674 N N . ALA A 1 495 ? -37.789 13.353 34.922 1.00 94.44 495 ALA A N 1
ATOM 3675 C CA . ALA A 1 495 ? -37.774 14.006 36.229 1.00 94.44 495 ALA A CA 1
ATOM 3676 C C . ALA A 1 495 ? -36.371 14.106 36.857 1.00 94.44 495 ALA A C 1
ATOM 3678 O O . ALA A 1 495 ? -36.135 14.979 37.687 1.00 94.44 495 ALA A O 1
ATOM 3679 N N . ASN A 1 496 ? -35.432 13.239 36.462 1.00 93.94 496 ASN A N 1
ATOM 3680 C CA . ASN A 1 496 ? -34.135 13.090 37.134 1.00 93.94 496 ASN A CA 1
ATOM 3681 C C . ASN A 1 496 ? -32.937 13.632 36.334 1.00 93.94 496 ASN A C 1
ATOM 3683 O O . ASN A 1 496 ? -31.785 13.253 36.578 1.00 93.94 496 ASN A O 1
ATOM 3687 N N . GLY A 1 497 ? -33.196 14.538 35.386 1.00 91.00 497 GLY A N 1
ATOM 3688 C CA . GLY A 1 497 ? -32.162 15.298 34.676 1.00 91.00 497 GLY A CA 1
ATOM 3689 C C . GLY A 1 497 ? -31.392 14.512 33.612 1.00 91.00 497 GLY A C 1
ATOM 3690 O O . GLY A 1 497 ? -30.439 15.041 33.046 1.00 91.00 497 GLY A O 1
ATOM 3691 N N . CYS A 1 498 ? -31.801 13.281 33.292 1.00 94.88 498 CYS A N 1
ATOM 3692 C CA . CYS A 1 498 ? -31.123 12.448 32.297 1.00 94.88 498 CYS A CA 1
ATOM 3693 C C . CYS A 1 498 ? -31.113 13.123 30.912 1.00 94.88 498 CYS A C 1
ATOM 3695 O O . CYS A 1 498 ? -30.091 13.136 30.223 1.00 94.88 498 CYS A O 1
ATOM 3697 N N . ALA A 1 499 ? -32.227 13.771 30.551 1.00 93.25 499 ALA A N 1
ATOM 3698 C CA . ALA A 1 499 ? -32.390 14.502 29.295 1.00 93.25 499 ALA A CA 1
ATOM 3699 C C . ALA A 1 499 ? -31.457 15.718 29.146 1.00 93.25 499 ALA A C 1
ATOM 3701 O O . ALA A 1 499 ? -31.243 16.173 28.027 1.00 93.25 499 ALA A O 1
ATOM 3702 N N . ALA A 1 500 ? -30.871 16.241 30.232 1.00 91.19 500 ALA A N 1
ATOM 3703 C CA . ALA A 1 500 ? -29.924 17.357 30.148 1.00 91.19 500 ALA A CA 1
ATOM 3704 C C . ALA A 1 500 ? -28.609 16.955 29.461 1.00 91.19 500 ALA A C 1
ATOM 3706 O O . ALA A 1 500 ? -27.950 17.793 28.850 1.00 91.19 500 ALA A O 1
ATOM 3707 N N . CYS A 1 501 ? -28.246 15.672 29.536 1.00 91.69 501 CYS A N 1
ATOM 3708 C CA . CYS A 1 501 ? -26.997 15.152 28.985 1.00 91.69 501 CYS A CA 1
ATOM 3709 C C . CYS A 1 501 ? -27.204 14.169 27.837 1.00 91.69 501 CYS A C 1
ATOM 3711 O O . CYS A 1 501 ? -26.317 14.084 26.995 1.00 91.69 501 CYS A O 1
ATOM 3713 N N . HIS A 1 502 ? -28.316 13.432 27.815 1.00 93.69 502 HIS A N 1
ATOM 3714 C CA . HIS A 1 502 ? -28.548 12.348 26.867 1.00 93.69 502 HIS A CA 1
ATOM 3715 C C . HIS A 1 502 ? -29.677 12.655 25.883 1.00 93.69 502 HIS A C 1
ATOM 3717 O O . HIS A 1 502 ? -30.748 13.131 26.271 1.00 93.69 502 HIS A O 1
ATOM 3723 N N . VAL A 1 503 ? -29.454 12.294 24.619 1.00 92.50 503 VAL A N 1
ATOM 3724 C CA . VAL A 1 503 ? -30.476 12.314 23.570 1.00 92.50 503 VAL A CA 1
ATOM 3725 C C . VAL A 1 503 ? -31.291 11.022 23.601 1.00 92.50 503 VAL A C 1
ATOM 3727 O O . VAL A 1 503 ? -30.735 9.929 23.695 1.00 92.50 503 VAL A O 1
ATOM 3730 N N . VAL A 1 504 ? -32.609 11.1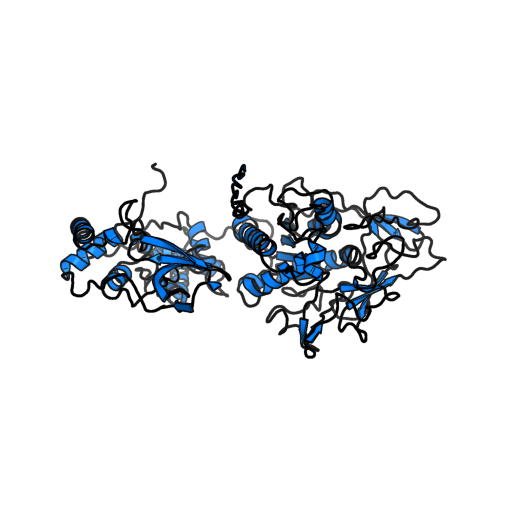46 23.439 1.00 92.88 504 VAL A N 1
ATOM 3731 C CA . VAL A 1 504 ? -33.505 10.060 23.024 1.00 92.88 504 VAL A CA 1
ATOM 3732 C C . VAL A 1 504 ? -34.402 10.582 21.906 1.00 92.88 504 VAL A C 1
ATOM 3734 O O . VAL A 1 504 ? -35.108 11.573 22.084 1.00 92.88 504 VAL A O 1
ATOM 3737 N N . LEU A 1 505 ? -34.370 9.924 20.744 1.00 86.69 505 LEU A N 1
ATOM 3738 C CA . LEU A 1 505 ? -35.175 10.260 19.563 1.00 86.69 505 LEU A CA 1
ATOM 3739 C C . LEU A 1 505 ? -35.068 11.747 19.169 1.00 86.69 505 LEU A C 1
ATOM 3741 O O . LEU A 1 505 ? -36.061 12.399 18.858 1.00 86.69 505 LEU A O 1
ATOM 3745 N N . GLY A 1 506 ? -33.847 12.288 19.204 1.00 83.00 506 GLY A N 1
ATOM 3746 C CA . GLY A 1 506 ? -33.555 13.679 18.838 1.00 83.00 506 GLY A CA 1
ATOM 3747 C C . GLY A 1 506 ? -33.864 14.721 19.920 1.00 83.00 506 GLY A C 1
ATOM 3748 O O . GLY A 1 506 ? -33.635 15.902 19.685 1.00 83.00 506 GLY A O 1
ATOM 3749 N N . SER A 1 507 ? -34.348 14.313 21.100 1.00 88.00 507 SER A N 1
ATOM 3750 C CA . SER A 1 507 ? -34.623 15.210 22.232 1.00 88.00 507 SER A CA 1
ATOM 3751 C C . SER A 1 507 ? -33.635 14.992 23.379 1.00 88.00 507 SER A C 1
ATOM 3753 O O . SER A 1 507 ? -33.469 13.862 23.835 1.00 88.00 507 SER A O 1
ATOM 3755 N N . GLY A 1 508 ? -33.018 16.071 23.870 1.00 89.75 508 GLY A N 1
ATOM 3756 C CA . GLY A 1 508 ? -32.098 16.065 25.014 1.00 89.75 508 GLY A CA 1
ATOM 3757 C C . GLY A 1 508 ? -30.719 16.659 24.705 1.00 89.75 508 GLY A C 1
ATOM 3758 O O . GLY A 1 508 ? -30.520 17.288 23.666 1.00 89.75 508 GLY A O 1
ATOM 3759 N N . GLY A 1 509 ? -29.774 16.488 25.629 1.00 87.44 509 GLY A N 1
ATOM 3760 C CA . GLY A 1 509 ? -28.403 16.992 25.520 1.00 87.44 509 GLY A CA 1
ATOM 3761 C C . GLY A 1 509 ? -27.450 16.041 24.798 1.00 87.44 509 GLY A C 1
ATOM 3762 O O . GLY A 1 509 ? -27.714 14.853 24.675 1.00 87.44 509 GLY A O 1
ATOM 3763 N N . VAL A 1 510 ? -26.310 16.573 24.347 1.00 86.00 510 VAL A N 1
ATOM 3764 C CA . VAL A 1 510 ? -25.279 15.846 23.573 1.00 86.00 510 VAL A CA 1
ATOM 3765 C C . VAL A 1 510 ? -23.962 15.680 24.343 1.00 86.00 510 VAL A C 1
ATOM 3767 O O . VAL A 1 510 ? -22.899 15.488 23.746 1.00 86.00 510 VAL A O 1
ATOM 3770 N N . LEU A 1 511 ? -24.001 15.849 25.666 1.00 87.94 511 LEU A N 1
ATOM 3771 C CA . LEU A 1 511 ? -22.826 15.689 26.523 1.00 87.94 511 LEU A CA 1
ATOM 3772 C C . LEU A 1 511 ? -22.544 14.208 26.807 1.00 87.94 511 LEU A C 1
ATOM 3774 O O . LEU A 1 511 ? -21.387 13.797 26.855 1.00 87.94 511 LEU A O 1
ATOM 3778 N N . GLY A 1 512 ? -23.603 13.421 26.991 1.00 88.31 512 GLY A N 1
ATOM 3779 C CA . GLY A 1 512 ? -23.561 11.975 27.141 1.00 88.31 512 GLY A CA 1
ATOM 3780 C C . GLY A 1 512 ? -23.957 11.240 25.853 1.00 88.31 512 GLY A C 1
ATOM 3781 O O . GLY A 1 512 ? -24.422 11.862 24.895 1.00 88.31 512 GLY A O 1
ATOM 3782 N N . PRO A 1 513 ? -23.794 9.905 25.830 1.00 88.69 513 PRO A N 1
ATOM 3783 C CA . PRO A 1 513 ? -24.222 9.059 24.720 1.00 88.69 513 PRO A CA 1
ATOM 3784 C C . PRO A 1 513 ? -25.683 9.237 24.319 1.00 88.69 513 PRO A C 1
ATOM 3786 O O . PRO A 1 513 ? -26.554 9.391 25.175 1.00 88.69 513 PRO A O 1
ATOM 3789 N N . ASP A 1 514 ? -25.949 9.114 23.019 1.00 90.62 514 ASP A N 1
ATOM 3790 C CA . ASP A 1 514 ? -27.302 8.947 22.492 1.00 90.62 514 ASP A CA 1
ATOM 3791 C C . ASP A 1 514 ? -27.882 7.605 22.974 1.00 90.62 514 ASP A C 1
ATOM 3793 O O . ASP A 1 514 ? -27.322 6.532 22.724 1.00 90.62 514 ASP A O 1
ATOM 3797 N N . LEU A 1 515 ? -29.010 7.669 23.682 1.00 93.88 515 LEU A N 1
ATOM 3798 C CA . LEU A 1 515 ? -29.673 6.520 24.291 1.00 93.88 515 LEU A CA 1
ATOM 3799 C C . LEU A 1 515 ? -30.810 5.954 23.434 1.00 93.88 515 LEU A C 1
ATOM 3801 O O . LEU A 1 515 ? -31.406 4.943 23.802 1.00 93.88 515 LEU A O 1
ATOM 3805 N N . THR A 1 516 ? -31.085 6.543 22.267 1.00 91.94 516 THR A N 1
ATOM 3806 C CA . THR A 1 516 ? -32.189 6.183 21.358 1.00 91.94 516 THR A CA 1
ATOM 3807 C C . THR A 1 516 ? -32.283 4.685 21.074 1.00 91.94 516 THR A C 1
ATOM 3809 O O . THR A 1 516 ? -33.378 4.144 20.920 1.00 91.94 516 THR A O 1
ATOM 3812 N N . ALA A 1 517 ? -31.142 4.000 21.001 1.00 89.62 517 ALA A N 1
ATOM 3813 C CA . ALA A 1 517 ? -31.080 2.568 20.738 1.00 89.62 517 ALA A CA 1
ATOM 3814 C C . ALA A 1 517 ? -30.311 1.779 21.808 1.00 89.62 517 ALA A C 1
ATOM 3816 O O . ALA A 1 517 ? -29.825 0.681 21.526 1.00 89.62 517 ALA A O 1
ATOM 3817 N N . VAL A 1 518 ? -30.177 2.319 23.023 1.00 90.44 518 VAL A N 1
ATOM 3818 C CA . VAL A 1 518 ? -29.318 1.732 24.059 1.00 90.44 518 VAL A CA 1
ATOM 3819 C C . VAL A 1 518 ? -29.753 0.318 24.466 1.00 90.44 518 VAL A C 1
ATOM 3821 O O . VAL A 1 518 ? -28.901 -0.550 24.626 1.00 90.44 518 VAL A O 1
ATOM 3824 N N . GLY A 1 519 ? -31.054 0.020 24.510 1.00 88.94 519 GLY A N 1
ATOM 3825 C CA . GLY A 1 519 ? -31.594 -1.317 24.794 1.00 88.94 519 GLY A CA 1
ATOM 3826 C C . GLY A 1 519 ? -31.412 -2.339 23.661 1.00 88.94 519 GLY A C 1
ATOM 3827 O O . GLY A 1 519 ? -31.590 -3.549 23.848 1.00 88.94 519 GLY A O 1
ATOM 3828 N N . ALA A 1 520 ? -31.038 -1.879 22.464 1.00 85.00 520 ALA A N 1
ATOM 3829 C CA . ALA A 1 520 ? -30.566 -2.754 21.392 1.00 85.00 520 ALA A CA 1
ATOM 3830 C C . ALA A 1 520 ? -29.055 -3.027 21.481 1.00 85.00 520 ALA A C 1
ATOM 3832 O O . ALA A 1 520 ? -28.595 -3.992 20.876 1.00 85.00 520 ALA A O 1
ATOM 3833 N N . LEU A 1 521 ? -28.300 -2.196 22.207 1.00 85.12 521 LEU A N 1
ATOM 3834 C CA . LEU A 1 521 ? -26.837 -2.243 22.282 1.00 85.12 521 LEU A CA 1
ATOM 3835 C C . LEU A 1 521 ? -26.319 -2.865 23.584 1.00 85.12 521 LEU A C 1
ATOM 3837 O O . LEU A 1 521 ? -25.286 -3.527 23.564 1.00 85.12 521 LEU A O 1
ATOM 3841 N N . ARG A 1 522 ? -27.025 -2.666 24.702 1.00 89.19 522 ARG A N 1
ATOM 3842 C CA . ARG A 1 522 ? -26.590 -3.050 26.051 1.00 89.19 522 ARG A CA 1
ATOM 3843 C C . ARG A 1 522 ? -27.634 -3.917 26.754 1.00 89.19 522 ARG A C 1
ATOM 3845 O O . ARG A 1 522 ? -28.830 -3.822 26.475 1.00 89.19 522 ARG A O 1
ATOM 3852 N N . GLY A 1 523 ? -27.172 -4.771 27.664 1.00 89.00 523 GLY A N 1
ATOM 3853 C CA . GLY A 1 523 ? -28.030 -5.589 28.522 1.00 89.00 523 GLY A CA 1
ATOM 3854 C C . GLY A 1 523 ? -28.542 -4.825 29.756 1.00 89.00 523 GLY A C 1
ATOM 3855 O O . GLY A 1 523 ? -27.897 -3.874 30.200 1.00 89.00 523 GLY A O 1
ATOM 3856 N N . PRO A 1 524 ? -29.657 -5.254 30.378 1.00 89.12 524 PRO A N 1
ATOM 3857 C CA . PRO A 1 524 ? -30.242 -4.574 31.543 1.00 89.12 524 PRO A CA 1
ATOM 3858 C C . PRO A 1 524 ? -29.296 -4.449 32.745 1.00 89.12 524 PRO A C 1
ATOM 3860 O O . PRO A 1 524 ? -29.318 -3.438 33.442 1.00 89.12 524 PRO A O 1
ATOM 3863 N N . ALA A 1 525 ? -28.435 -5.447 32.971 1.00 87.25 525 ALA A N 1
ATOM 3864 C CA . ALA A 1 525 ? -27.447 -5.417 34.051 1.00 87.25 525 ALA A CA 1
ATOM 3865 C C . ALA A 1 525 ? -26.426 -4.283 33.865 1.00 87.25 525 ALA A C 1
ATOM 3867 O O . ALA A 1 525 ? -26.166 -3.534 34.801 1.00 87.25 525 ALA A O 1
ATOM 3868 N N . TYR A 1 526 ? -25.930 -4.102 32.637 1.00 88.75 526 TYR A N 1
ATOM 3869 C CA . TYR A 1 526 ? -25.007 -3.021 32.291 1.00 88.75 526 TYR A CA 1
ATOM 3870 C C . TYR A 1 526 ? -25.664 -1.643 32.414 1.00 88.75 526 TYR A C 1
ATOM 3872 O O . TYR A 1 526 ? -25.062 -0.701 32.925 1.00 88.75 526 TYR A O 1
ATOM 3880 N N . LEU A 1 527 ? -26.923 -1.524 31.974 1.00 92.75 527 LEU A N 1
ATOM 3881 C CA . LEU A 1 527 ? -27.698 -0.291 32.125 1.00 92.75 527 LEU A CA 1
ATOM 3882 C C . LEU A 1 527 ? -27.862 0.080 33.603 1.00 92.75 527 LEU A C 1
ATOM 3884 O O . LEU A 1 527 ? -27.691 1.241 33.964 1.00 92.75 527 LEU A O 1
ATOM 3888 N N . ARG A 1 528 ? -28.144 -0.906 34.463 1.00 93.19 528 ARG A N 1
ATOM 3889 C CA . ARG A 1 528 ? -28.244 -0.692 35.910 1.00 93.19 528 ARG A CA 1
ATOM 3890 C C . ARG A 1 528 ? -26.914 -0.255 36.511 1.00 93.19 528 ARG A C 1
ATOM 3892 O O . ARG A 1 528 ? -26.894 0.722 37.252 1.00 93.19 528 ARG A O 1
ATOM 3899 N N . GLU A 1 529 ? -25.829 -0.957 36.192 1.00 90.88 529 GLU A N 1
ATOM 3900 C CA . GLU A 1 529 ? -24.484 -0.636 36.680 1.00 90.88 529 GLU A CA 1
ATOM 3901 C C . GLU A 1 529 ? -24.075 0.784 36.281 1.00 90.88 529 GLU A C 1
ATOM 3903 O O . GLU A 1 529 ? -23.680 1.566 37.136 1.00 90.88 529 GLU A O 1
ATOM 3908 N N . SER A 1 530 ? -24.315 1.169 35.024 1.00 91.50 530 SER A N 1
ATOM 3909 C CA . SER A 1 530 ? -24.033 2.522 34.528 1.00 91.50 530 SER A CA 1
ATOM 3910 C C . SER A 1 530 ? -24.786 3.615 35.301 1.00 91.50 530 SER A C 1
ATOM 3912 O O . SER A 1 530 ? -24.297 4.734 35.403 1.00 91.50 530 SER A O 1
ATOM 3914 N N . LEU A 1 531 ? -25.969 3.320 35.853 1.00 94.31 531 LEU A N 1
ATOM 3915 C CA . LEU A 1 531 ? -26.748 4.270 36.657 1.00 94.31 531 LEU A CA 1
ATOM 3916 C C . LEU A 1 531 ? -26.231 4.390 38.097 1.00 94.31 531 LEU A C 1
ATOM 3918 O O . LEU A 1 531 ? -26.259 5.481 38.668 1.00 94.31 531 LEU A O 1
ATOM 3922 N N . ILE A 1 532 ? -25.785 3.288 38.704 1.00 94.56 532 ILE A N 1
ATOM 3923 C CA . ILE A 1 532 ? -25.375 3.259 40.118 1.00 94.56 532 ILE A CA 1
ATOM 3924 C C . ILE A 1 532 ? -23.881 3.536 40.309 1.00 94.56 532 ILE A C 1
ATOM 3926 O O . ILE A 1 532 ? -23.511 4.178 41.291 1.00 94.56 532 ILE A O 1
ATOM 3930 N N . ASP A 1 533 ? -23.046 3.122 39.362 1.00 91.81 533 ASP A N 1
ATOM 3931 C CA . ASP A 1 533 ? -21.605 3.356 39.332 1.00 91.81 533 ASP A CA 1
ATOM 3932 C C . ASP A 1 533 ? -21.146 3.738 37.910 1.00 91.81 533 ASP A C 1
ATOM 3934 O O . ASP A 1 533 ? -20.510 2.956 37.199 1.00 91.81 533 ASP A O 1
ATOM 3938 N N . PRO A 1 534 ? -21.447 4.970 37.461 1.00 89.00 534 PRO A N 1
ATOM 3939 C CA . PRO A 1 534 ? -21.018 5.454 36.149 1.00 89.00 534 PRO A CA 1
ATOM 3940 C C . PRO A 1 534 ? -19.492 5.578 36.008 1.00 89.00 534 PRO A C 1
ATOM 3942 O O . PRO A 1 534 ? -19.006 5.838 34.909 1.00 89.00 534 PRO A O 1
ATOM 3945 N N . ALA A 1 535 ? -18.734 5.436 37.102 1.00 85.31 535 ALA A N 1
ATOM 3946 C CA . ALA A 1 535 ? -17.278 5.408 37.089 1.00 85.31 535 ALA A CA 1
ATOM 3947 C C . ALA A 1 535 ? -16.714 3.976 37.017 1.00 85.31 535 ALA A C 1
ATOM 3949 O O . ALA A 1 535 ? -15.499 3.820 36.954 1.00 85.31 535 ALA A O 1
ATOM 3950 N N . ALA A 1 536 ? -17.546 2.931 37.002 1.00 81.94 536 ALA A N 1
ATOM 3951 C CA . ALA A 1 536 ? -17.082 1.561 36.777 1.00 81.94 536 ALA A CA 1
ATOM 3952 C C . ALA A 1 536 ? -16.715 1.301 35.308 1.00 81.94 536 ALA A C 1
ATOM 3954 O O . ALA A 1 536 ? -15.850 0.473 35.024 1.00 81.94 536 ALA A O 1
ATOM 3955 N N . THR A 1 537 ? -17.359 2.008 34.369 1.00 71.19 537 THR A N 1
ATOM 3956 C CA . THR A 1 537 ? -17.164 1.796 32.929 1.00 71.19 537 THR A CA 1
ATOM 3957 C C . THR A 1 537 ? -16.929 3.111 32.188 1.00 71.19 537 THR A C 1
ATOM 3959 O O . THR A 1 537 ? -17.804 3.973 32.158 1.00 71.19 537 THR A O 1
ATOM 3962 N N . HIS A 1 538 ? -15.780 3.246 31.515 1.00 72.12 538 HIS A N 1
ATOM 3963 C CA . HIS A 1 538 ? -15.410 4.455 30.765 1.00 72.12 538 HIS A CA 1
ATOM 3964 C C . HIS A 1 538 ? -15.235 4.152 29.276 1.00 72.12 538 HIS A C 1
ATOM 3966 O O . HIS A 1 538 ? -14.183 3.654 28.864 1.00 72.12 538 HIS A O 1
ATOM 3972 N N . PRO A 1 539 ? -16.235 4.458 28.431 1.00 68.44 539 PRO A N 1
ATOM 3973 C CA . PRO A 1 539 ? -16.067 4.346 26.992 1.00 68.44 539 PRO A CA 1
ATOM 3974 C C . PRO A 1 539 ? -14.957 5.306 26.526 1.00 68.44 539 PRO A C 1
ATOM 3976 O O . PRO A 1 539 ? -15.016 6.493 26.861 1.00 68.44 539 PRO A O 1
ATOM 3979 N N . PRO A 1 540 ? -13.981 4.863 25.708 1.00 68.00 540 PRO A N 1
ATOM 3980 C CA . PRO A 1 540 ? -12.897 5.726 25.221 1.00 68.00 540 PRO A CA 1
ATOM 3981 C C . PRO A 1 540 ? -13.374 7.002 24.505 1.00 68.00 540 PRO A C 1
ATOM 3983 O O . PRO A 1 540 ? -12.673 8.016 24.504 1.00 68.00 540 PRO A O 1
ATOM 3986 N N . ALA A 1 541 ? -14.580 6.956 23.925 1.00 74.88 541 ALA A N 1
ATOM 3987 C CA . ALA A 1 541 ? -15.240 8.077 23.258 1.00 74.88 541 ALA A CA 1
ATOM 3988 C C . ALA A 1 541 ? -15.687 9.209 24.208 1.00 74.88 541 ALA A C 1
ATOM 3990 O O . ALA A 1 541 ? -15.983 10.301 23.737 1.00 74.88 541 ALA A O 1
ATOM 3991 N N . TYR A 1 542 ? -15.726 8.975 25.526 1.00 84.69 542 TYR A N 1
ATOM 3992 C CA . TYR A 1 542 ? -16.184 9.941 26.536 1.00 84.69 542 TYR A CA 1
ATOM 3993 C C . TYR A 1 542 ? -15.092 10.280 27.561 1.00 84.69 542 TYR A C 1
ATOM 3995 O O . TYR A 1 542 ? -15.372 10.535 28.731 1.00 84.69 542 TYR A O 1
ATOM 4003 N N . LEU A 1 543 ? -13.828 10.294 27.126 1.00 89.31 543 LEU A N 1
ATOM 4004 C CA . LEU A 1 543 ? -12.701 10.675 27.976 1.00 89.31 543 LEU A CA 1
ATOM 4005 C C . LEU A 1 543 ? -12.842 12.127 28.459 1.00 89.31 543 LEU A C 1
ATOM 4007 O O . LEU A 1 543 ? -12.871 13.056 27.647 1.00 89.31 543 LEU A O 1
ATOM 4011 N N . VAL A 1 544 ? -12.855 12.317 29.780 1.00 93.38 544 VAL A N 1
ATOM 4012 C CA . VAL A 1 544 ? -12.780 13.641 30.406 1.00 93.38 544 VAL A CA 1
ATOM 4013 C C . VAL A 1 544 ? -11.348 14.165 30.309 1.00 93.38 544 VAL A C 1
ATOM 4015 O O . VAL A 1 544 ? -10.384 13.472 30.649 1.00 93.38 544 VAL A O 1
ATOM 4018 N N . VAL A 1 545 ? -11.210 15.400 29.839 1.00 95.81 545 VAL A N 1
ATOM 4019 C CA . VAL A 1 545 ? -9.936 16.106 29.732 1.00 95.81 545 VAL A CA 1
ATOM 4020 C C . VAL A 1 545 ? -10.064 17.475 30.381 1.00 95.81 545 VAL A C 1
ATOM 4022 O O . VAL A 1 545 ? -11.024 18.213 30.141 1.00 95.81 545 VAL A O 1
ATOM 4025 N N . ARG A 1 546 ? -9.063 17.812 31.188 1.00 97.25 546 ARG A N 1
ATOM 4026 C CA . ARG A 1 546 ? -8.875 19.121 31.797 1.00 97.25 546 ARG A CA 1
ATOM 4027 C C . ARG A 1 546 ? -7.702 19.817 31.119 1.00 97.25 546 ARG A C 1
ATOM 4029 O O . ARG A 1 546 ? -6.609 19.265 31.022 1.00 97.25 546 ARG A O 1
ATOM 4036 N N . VAL A 1 547 ? -7.927 21.029 30.631 1.00 97.06 547 VAL A N 1
ATOM 4037 C CA . VAL A 1 547 ? -6.905 21.852 29.981 1.00 97.06 547 VAL A CA 1
ATOM 4038 C C . VAL A 1 547 ? -6.808 23.212 30.645 1.00 97.06 547 VAL A C 1
ATOM 4040 O O . VAL A 1 547 ? -7.808 23.771 31.093 1.00 97.06 547 VAL A O 1
ATOM 4043 N N . VAL A 1 548 ? -5.598 23.759 30.680 1.00 97.62 548 VAL A N 1
ATOM 4044 C CA . VAL A 1 548 ? -5.339 25.120 31.155 1.00 97.62 548 VAL A CA 1
ATOM 4045 C C . VAL A 1 548 ? -4.600 25.859 30.053 1.00 97.62 548 VAL A C 1
ATOM 4047 O O . VAL A 1 548 ? -3.590 25.379 29.546 1.00 97.62 548 VAL A O 1
ATOM 4050 N N . THR A 1 549 ? -5.124 27.010 29.642 1.00 95.81 549 THR A N 1
ATOM 4051 C CA . THR A 1 549 ? -4.472 27.876 28.646 1.00 95.81 549 THR A CA 1
ATOM 4052 C C . THR A 1 549 ? -3.241 28.566 29.240 1.00 95.81 549 THR A C 1
ATOM 4054 O O . THR A 1 549 ? -3.105 28.681 30.458 1.00 95.81 549 THR A O 1
ATOM 4057 N N . ASN A 1 550 ? -2.354 29.092 28.399 1.00 91.25 550 ASN A N 1
ATOM 4058 C CA . ASN A 1 550 ? -1.216 29.908 28.842 1.00 91.25 550 ASN A CA 1
ATOM 4059 C C . ASN A 1 550 ? -1.659 31.184 29.586 1.00 91.25 550 ASN A C 1
ATOM 4061 O O . ASN A 1 550 ? -0.933 31.688 30.436 1.00 91.25 550 ASN A O 1
ATOM 4065 N N . GLY A 1 551 ? -2.877 31.672 29.319 1.00 92.25 551 GLY A N 1
ATOM 4066 C CA . GLY A 1 551 ? -3.514 32.766 30.061 1.00 92.25 551 GLY A CA 1
ATOM 4067 C C . GLY A 1 551 ? -4.192 32.343 31.371 1.00 92.25 551 GLY A C 1
ATOM 4068 O O . GLY A 1 551 ? -4.890 33.153 31.973 1.00 92.25 551 GLY A O 1
ATOM 4069 N N . GLY A 1 552 ? -4.053 31.083 31.797 1.00 93.69 552 GLY A N 1
ATOM 4070 C CA . GLY A 1 552 ? -4.595 30.565 33.058 1.00 93.69 552 GLY A CA 1
ATOM 4071 C C . GLY A 1 552 ? -6.076 30.171 33.033 1.00 93.69 552 GLY A C 1
ATOM 4072 O O . GLY A 1 552 ? -6.594 29.705 34.045 1.00 93.69 552 GLY A O 1
ATOM 4073 N N . LYS A 1 553 ? -6.780 30.311 31.901 1.00 95.62 553 LYS A N 1
ATOM 4074 C CA . LYS A 1 553 ? -8.171 29.839 31.770 1.00 95.62 553 LYS A CA 1
ATOM 4075 C C . LYS A 1 553 ? -8.214 28.312 31.776 1.00 95.62 553 LYS A C 1
ATOM 4077 O O . LYS A 1 553 ? -7.599 27.693 30.908 1.00 95.62 553 LYS A O 1
ATOM 4082 N N . GLU A 1 554 ? -8.983 27.741 32.697 1.00 96.69 554 GLU A N 1
ATOM 4083 C CA . GLU A 1 554 ? -9.252 26.306 32.786 1.00 96.69 554 GLU A CA 1
ATOM 4084 C C . GLU A 1 554 ? -10.521 25.926 32.012 1.00 96.69 554 GLU A C 1
ATOM 4086 O O . GLU A 1 554 ? -11.539 26.618 32.077 1.00 96.69 554 GLU A O 1
ATOM 4091 N N . ILE A 1 555 ? -10.455 24.818 31.275 1.00 96.38 555 ILE A N 1
ATOM 4092 C CA . ILE A 1 555 ? -11.587 24.205 30.579 1.00 96.38 555 ILE A CA 1
ATOM 4093 C C . ILE A 1 555 ? -11.556 22.710 30.892 1.00 96.38 555 ILE A C 1
ATOM 4095 O O . ILE A 1 555 ? -10.527 22.057 30.740 1.00 96.38 555 ILE A O 1
ATOM 4099 N N . ARG A 1 556 ? -12.691 22.150 31.309 1.00 96.19 556 ARG A N 1
ATOM 4100 C CA . ARG A 1 556 ? -12.830 20.716 31.579 1.00 96.19 556 ARG A CA 1
ATOM 4101 C C . ARG A 1 556 ? -14.035 20.176 30.823 1.00 96.19 556 ARG A C 1
ATOM 4103 O O . ARG A 1 556 ? -15.137 20.705 30.956 1.00 96.19 556 ARG A O 1
ATOM 4110 N N . GLY A 1 557 ? -13.826 19.149 30.005 1.00 94.56 557 GLY A N 1
ATOM 4111 C CA . GLY A 1 557 ? -14.842 18.662 29.075 1.00 94.56 557 GLY A CA 1
ATOM 4112 C C . GLY A 1 557 ? -14.553 17.275 28.512 1.00 94.56 557 GLY A C 1
ATOM 4113 O O . GLY A 1 557 ? -13.512 16.683 28.782 1.00 94.56 557 GLY A O 1
ATOM 4114 N N . ILE A 1 558 ? -15.496 16.753 27.732 1.00 93.06 558 ILE A N 1
ATOM 4115 C CA . ILE A 1 558 ? -15.356 15.495 26.999 1.00 93.06 558 ILE A CA 1
ATOM 4116 C C . ILE A 1 558 ? -14.539 15.743 25.734 1.00 93.06 558 ILE A C 1
ATOM 4118 O O . ILE A 1 558 ? -14.846 16.656 24.962 1.00 93.06 558 ILE A O 1
ATOM 4122 N N . ARG A 1 559 ? -13.512 14.924 25.502 1.00 93.50 559 ARG A N 1
ATOM 4123 C CA . ARG A 1 559 ? -12.705 14.981 24.281 1.00 93.50 559 ARG A CA 1
ATOM 4124 C C . ARG A 1 559 ? -13.492 14.460 23.086 1.00 93.50 559 ARG A C 1
ATOM 4126 O O . ARG A 1 559 ? -13.826 13.282 23.035 1.00 93.50 559 ARG A O 1
ATOM 4133 N N . LEU A 1 560 ? -13.700 15.325 22.099 1.00 87.19 560 LEU A N 1
ATOM 4134 C CA . LEU A 1 560 ? -14.339 14.971 20.832 1.00 87.19 560 LEU A CA 1
ATOM 4135 C C . LEU A 1 560 ? -13.323 14.533 19.773 1.00 87.19 560 LEU A C 1
ATOM 4137 O O . LEU A 1 560 ? -13.587 13.607 19.017 1.00 87.19 560 LEU A O 1
ATOM 4141 N N . ASN A 1 561 ? -12.175 15.211 19.711 1.00 86.12 561 ASN A N 1
ATOM 4142 C CA . ASN A 1 561 ? -11.087 14.904 18.784 1.00 86.12 561 ASN A CA 1
ATOM 4143 C C . ASN A 1 561 ? -9.752 15.424 19.332 1.00 86.12 561 ASN A C 1
ATOM 4145 O O . ASN A 1 561 ? -9.726 16.363 20.133 1.00 86.12 561 ASN A O 1
ATOM 4149 N N . GLU A 1 562 ? -8.646 14.829 18.895 1.00 89.38 562 GLU A N 1
ATOM 4150 C CA . GLU A 1 562 ? -7.301 15.247 19.278 1.00 89.38 562 GLU A CA 1
ATOM 4151 C C . GLU A 1 562 ? -6.274 14.813 18.223 1.00 89.38 562 GLU A C 1
ATOM 4153 O O . GLU A 1 562 ? -6.166 13.627 17.921 1.00 89.38 562 GLU A O 1
ATOM 4158 N N . ASP A 1 563 ? -5.487 15.761 17.712 1.00 83.31 563 ASP A N 1
ATOM 4159 C CA . ASP A 1 563 ? -4.354 15.510 16.813 1.00 83.31 563 ASP A CA 1
ATOM 4160 C C . ASP A 1 563 ? -3.050 16.081 17.406 1.00 83.31 563 ASP A C 1
ATOM 4162 O O . ASP A 1 563 ? -2.970 16.375 18.602 1.00 83.31 563 ASP A O 1
ATOM 4166 N N . VAL A 1 564 ? -1.980 16.189 16.617 1.00 76.12 564 VAL A N 1
ATOM 4167 C CA . VAL A 1 564 ? -0.682 16.693 17.101 1.00 76.12 564 VAL A CA 1
ATOM 4168 C C . VAL A 1 564 ? -0.688 18.188 17.455 1.00 76.12 564 VAL A C 1
ATOM 4170 O O . VAL A 1 564 ? 0.108 18.603 18.294 1.00 76.12 564 VAL A O 1
ATOM 4173 N N . PHE A 1 565 ? -1.592 18.983 16.886 1.00 78.31 565 PHE A N 1
ATOM 4174 C CA . PHE A 1 565 ? -1.680 20.432 17.074 1.00 78.31 565 PHE A CA 1
ATOM 4175 C C . PHE A 1 565 ? -2.908 20.861 17.879 1.00 78.31 565 PHE A C 1
ATOM 4177 O O . PHE A 1 565 ? -2.824 21.842 18.616 1.00 78.31 565 PHE A O 1
ATOM 4184 N N . TRP A 1 566 ? -4.024 20.141 17.776 1.00 88.12 566 TRP A N 1
ATOM 4185 C CA . TRP A 1 566 ? -5.324 20.568 18.288 1.00 88.12 566 TRP A CA 1
ATOM 4186 C C . TRP A 1 566 ? -5.938 19.571 19.266 1.00 88.12 566 TRP A C 1
ATOM 4188 O O . TRP A 1 566 ? -5.736 18.356 19.187 1.00 88.12 566 TRP A O 1
ATOM 4198 N N . ILE A 1 567 ? -6.735 20.101 20.191 1.00 92.56 567 ILE A N 1
ATOM 4199 C CA . ILE A 1 567 ? -7.658 19.328 21.018 1.00 92.56 567 ILE A CA 1
ATOM 4200 C C . ILE A 1 567 ? -9.042 19.975 20.998 1.00 92.56 567 ILE A C 1
ATOM 4202 O O . ILE A 1 567 ? -9.181 21.188 21.169 1.00 92.56 567 ILE A O 1
ATOM 4206 N N . HIS A 1 568 ? -10.070 19.161 20.751 1.00 94.88 568 HIS A N 1
ATOM 4207 C CA . HIS A 1 568 ? -11.464 19.591 20.701 1.00 94.88 568 HIS A CA 1
ATOM 4208 C C . HIS A 1 568 ? -12.209 19.029 21.908 1.00 94.88 568 HIS A C 1
ATOM 4210 O O . HIS A 1 568 ? -12.269 17.809 22.087 1.00 94.88 568 HIS A O 1
ATOM 4216 N N . LEU A 1 569 ? -12.800 19.906 22.715 1.00 95.00 569 LEU A N 1
ATOM 4217 C CA . LEU A 1 569 ? -13.528 19.541 23.928 1.00 95.00 569 LEU A CA 1
ATOM 4218 C C . LEU A 1 569 ? -14.969 20.047 23.875 1.00 95.00 569 LEU A C 1
ATOM 4220 O O . LEU A 1 569 ? -15.229 21.134 23.364 1.00 95.00 569 LEU A O 1
ATOM 4224 N N . ARG A 1 570 ? -15.893 19.293 24.468 1.00 93.62 570 ARG A N 1
ATOM 4225 C CA . ARG A 1 570 ? -17.235 19.768 24.825 1.00 93.62 570 ARG A CA 1
ATOM 4226 C C . ARG A 1 570 ? -17.349 19.862 26.340 1.00 93.62 570 ARG A C 1
ATOM 4228 O O . ARG A 1 570 ? -17.174 18.854 27.019 1.00 93.62 570 ARG A O 1
ATOM 4235 N N . ASP A 1 571 ? -17.611 21.048 26.874 1.00 92.88 571 ASP A N 1
ATOM 4236 C CA . ASP A 1 571 ? -17.758 21.229 28.324 1.00 92.88 571 ASP A CA 1
ATOM 4237 C C . ASP A 1 571 ? -19.176 20.889 28.829 1.00 92.88 571 ASP A C 1
ATOM 4239 O O . ASP A 1 571 ? -20.067 20.542 28.053 1.00 92.88 571 ASP A O 1
ATOM 4243 N N . GLN A 1 572 ? -19.398 20.998 30.144 1.00 89.19 572 GLN A N 1
ATOM 4244 C CA . GLN A 1 572 ? -20.691 20.707 30.783 1.00 89.19 572 GLN A CA 1
ATOM 4245 C C . GLN A 1 572 ? -21.837 21.637 30.350 1.00 89.19 572 GLN A C 1
ATOM 4247 O O . GLN A 1 572 ? -23.002 21.288 30.522 1.00 89.19 572 GLN A O 1
ATOM 4252 N N . THR A 1 573 ? -21.528 22.801 29.771 1.00 87.75 573 THR A N 1
ATOM 4253 C CA . THR A 1 573 ? -22.519 23.721 29.190 1.00 87.75 573 THR A CA 1
ATOM 4254 C C . THR A 1 573 ? -22.850 23.371 27.736 1.00 87.75 573 THR A C 1
ATOM 4256 O O . THR A 1 573 ? -23.634 24.061 27.091 1.00 87.75 573 THR A O 1
ATOM 4259 N N . SER A 1 574 ? -22.279 22.276 27.220 1.00 84.31 574 SER A N 1
ATOM 4260 C CA . SER A 1 574 ? -22.296 21.868 25.812 1.00 84.31 574 SER A CA 1
ATOM 4261 C C . SER A 1 574 ? -21.538 22.809 24.867 1.00 84.31 574 SER A C 1
ATOM 4263 O O . SER A 1 574 ? -21.647 22.658 23.647 1.00 84.31 574 SER A O 1
ATOM 4265 N N . ALA A 1 575 ? -20.725 23.734 25.391 1.00 89.69 575 ALA A N 1
ATOM 4266 C CA . ALA A 1 575 ? -19.904 24.608 24.564 1.00 89.69 575 ALA A CA 1
ATOM 4267 C C . ALA A 1 575 ? -18.729 23.832 23.954 1.00 89.69 575 ALA A C 1
ATOM 4269 O O . ALA A 1 575 ? -18.071 23.028 24.621 1.00 89.69 575 ALA A O 1
ATOM 4270 N N . LEU A 1 576 ? -18.479 24.079 22.666 1.00 92.94 576 LEU A N 1
ATOM 4271 C CA . LEU A 1 576 ? -17.366 23.498 21.924 1.00 92.94 576 LEU A CA 1
ATOM 4272 C C . LEU A 1 576 ? -16.126 24.385 22.065 1.00 92.94 576 LEU A C 1
ATOM 4274 O O . LEU A 1 576 ? -16.165 25.570 21.738 1.00 92.94 576 LEU A O 1
ATOM 4278 N N . HIS A 1 577 ? -15.014 23.790 22.484 1.00 94.25 577 HIS A N 1
ATOM 4279 C CA . HIS A 1 577 ? -13.713 24.444 22.592 1.00 94.25 577 HIS A CA 1
ATOM 4280 C C . HIS A 1 577 ? -12.736 23.784 21.627 1.00 94.25 577 HIS A C 1
ATOM 4282 O O . HIS A 1 577 ? -12.469 22.589 21.740 1.00 94.25 577 HIS A O 1
ATOM 4288 N N . VAL A 1 578 ? -12.198 24.565 20.693 1.00 94.69 578 VAL A N 1
ATOM 4289 C CA . VAL A 1 578 ? -11.137 24.147 19.768 1.00 94.69 578 VAL A CA 1
ATOM 4290 C C . VAL A 1 578 ? -9.866 24.867 20.186 1.00 94.69 578 VAL A C 1
ATOM 4292 O O . VAL A 1 578 ? -9.806 26.094 20.135 1.00 94.69 578 VAL A O 1
ATOM 4295 N N . LEU A 1 579 ? -8.879 24.113 20.665 1.00 91.94 579 LEU A N 1
ATOM 4296 C CA . LEU A 1 579 ? -7.709 24.670 21.339 1.00 91.94 579 LEU A CA 1
ATOM 4297 C C . LEU A 1 579 ? -6.429 24.159 20.678 1.00 91.94 579 LEU A C 1
ATOM 4299 O O . LEU A 1 579 ? -6.266 22.947 20.516 1.00 91.94 579 LEU A O 1
ATOM 4303 N N . GLN A 1 580 ? -5.513 25.066 20.323 1.00 92.56 580 GLN A N 1
ATOM 4304 C CA . GLN A 1 580 ? -4.156 24.673 19.942 1.00 92.56 580 GLN A CA 1
ATOM 4305 C C . GLN A 1 580 ? -3.405 24.229 21.181 1.00 92.56 580 GLN A C 1
ATOM 4307 O O . GLN A 1 580 ? -3.347 24.957 22.166 1.00 92.56 580 GLN A O 1
ATOM 4312 N N . LYS A 1 581 ? -2.751 23.074 21.116 1.00 92.69 581 LYS A N 1
ATOM 4313 C CA . LYS A 1 581 ? -1.933 22.557 22.214 1.00 92.69 581 LYS A CA 1
ATOM 4314 C C . LYS A 1 581 ? -0.759 23.477 22.558 1.00 92.69 581 LYS A C 1
ATOM 4316 O O . LYS A 1 581 ? -0.342 23.490 23.707 1.00 92.69 581 LYS A O 1
ATOM 4321 N N . ALA A 1 582 ? -0.270 24.269 21.600 1.00 90.75 582 ALA A N 1
ATOM 4322 C CA . ALA A 1 582 ? 0.765 25.279 21.835 1.00 90.75 582 ALA A CA 1
ATOM 4323 C C . ALA A 1 582 ? 0.303 26.416 22.773 1.00 90.75 582 ALA A C 1
ATOM 4325 O O . ALA A 1 582 ? 1.121 26.999 23.485 1.00 90.75 582 ALA A O 1
ATOM 4326 N N . ASP A 1 583 ? -1.005 26.685 22.827 1.00 95.19 583 ASP A N 1
ATOM 4327 C CA . ASP A 1 583 ? -1.606 27.709 23.690 1.00 95.19 583 ASP A CA 1
ATOM 4328 C C . ASP A 1 583 ? -2.001 27.166 25.073 1.00 95.19 583 ASP A C 1
ATOM 4330 O O . ASP A 1 583 ? -2.614 27.881 25.876 1.00 95.19 583 ASP A O 1
ATOM 4334 N N . LEU A 1 584 ? -1.685 25.898 25.358 1.00 96.12 584 LEU A N 1
ATOM 4335 C CA . LEU A 1 584 ? -2.049 25.210 26.592 1.00 96.12 584 LEU A CA 1
ATOM 4336 C C . LEU A 1 584 ? -0.818 24.976 27.464 1.00 96.12 584 LEU A C 1
ATOM 4338 O O . LEU A 1 584 ? 0.169 24.380 27.040 1.00 96.12 584 LEU A O 1
ATOM 4342 N N . SER A 1 585 ? -0.929 25.380 28.725 1.00 95.06 585 SER A N 1
ATOM 4343 C CA . SER A 1 585 ? 0.049 25.086 29.769 1.00 95.06 585 SER A CA 1
ATOM 4344 C C . SER A 1 585 ? -0.180 23.707 30.399 1.00 95.06 585 SER A C 1
ATOM 4346 O O . SER A 1 585 ? 0.747 23.126 30.958 1.00 95.06 585 SER A O 1
ATOM 4348 N N . LEU A 1 586 ? -1.397 23.154 30.287 1.00 95.19 586 LEU A N 1
ATOM 4349 C CA . LEU A 1 586 ? -1.743 21.820 30.779 1.00 95.19 586 LEU A CA 1
ATOM 4350 C C . LEU A 1 586 ? -2.747 21.119 29.858 1.00 95.19 586 LEU A C 1
ATOM 4352 O O . LEU A 1 586 ? -3.735 21.719 29.436 1.00 95.19 586 LEU A O 1
ATOM 4356 N N . VAL A 1 587 ? -2.524 19.820 29.635 1.00 95.31 587 VAL A N 1
ATOM 4357 C CA . VAL A 1 587 ? -3.499 18.880 29.062 1.00 95.31 587 VAL A CA 1
ATOM 4358 C C . VAL A 1 587 ? -3.497 17.599 29.897 1.00 95.31 587 VAL A C 1
ATOM 4360 O O . VAL A 1 587 ? -2.645 16.726 29.726 1.00 95.31 587 VAL A O 1
ATOM 4363 N N . GLU A 1 588 ? -4.454 17.488 30.809 1.00 96.81 588 GLU A N 1
ATOM 4364 C CA . GLU A 1 588 ? -4.606 16.387 31.756 1.00 96.81 588 GLU A CA 1
ATOM 4365 C C . GLU A 1 588 ? -5.775 15.487 31.343 1.00 96.81 588 GLU A C 1
ATOM 4367 O O . GLU A 1 588 ? -6.890 15.948 31.107 1.00 96.81 588 GLU A O 1
ATOM 4372 N N . ARG A 1 589 ? -5.515 14.182 31.230 1.00 94.19 589 ARG A N 1
ATOM 4373 C CA . ARG A 1 589 ? -6.515 13.178 30.845 1.00 94.19 589 ARG A CA 1
ATOM 4374 C C . ARG A 1 589 ? -6.971 12.447 32.094 1.00 94.19 589 ARG A C 1
ATOM 4376 O O . ARG A 1 589 ? -6.143 11.911 32.823 1.00 94.19 589 ARG A O 1
ATOM 4383 N N . GLU A 1 590 ? -8.277 12.372 32.295 1.00 92.75 590 GLU A N 1
ATOM 4384 C CA . GLU A 1 590 ? -8.874 11.812 33.502 1.00 92.75 590 GLU A CA 1
ATOM 4385 C C . GLU A 1 590 ? -9.689 10.552 33.156 1.00 92.75 590 GLU A C 1
ATOM 4387 O O . GLU A 1 590 ? -10.919 10.587 33.143 1.00 92.75 590 GLU A O 1
ATOM 4392 N N . PRO A 1 591 ? -9.041 9.405 32.870 1.00 83.88 591 PRO A N 1
ATOM 4393 C CA . PRO A 1 591 ? -9.731 8.203 32.393 1.00 83.88 591 PRO A CA 1
ATOM 4394 C C . PRO A 1 591 ? -10.697 7.595 33.414 1.00 83.88 591 PRO A C 1
ATOM 4396 O O . PRO A 1 591 ? -11.511 6.770 33.034 1.00 83.88 591 PRO A O 1
ATOM 4399 N N . LYS A 1 592 ? -10.605 7.985 34.692 1.00 84.56 592 LYS A N 1
ATOM 4400 C CA . LYS A 1 592 ? -11.513 7.540 35.760 1.00 84.56 592 LYS A CA 1
ATOM 4401 C C . LYS A 1 592 ? -12.648 8.526 36.048 1.00 84.56 592 LYS A C 1
ATOM 4403 O O . LYS A 1 592 ? -13.544 8.202 36.825 1.00 84.56 592 LYS A O 1
ATOM 4408 N N . ALA A 1 593 ? -12.613 9.726 35.472 1.00 88.81 593 ALA A N 1
ATOM 4409 C CA . ALA A 1 593 ? -13.630 10.736 35.717 1.00 88.81 593 ALA A CA 1
ATOM 4410 C C . ALA A 1 593 ? -14.843 10.539 34.800 1.00 88.81 593 ALA A C 1
ATOM 4412 O O . ALA A 1 593 ? -14.727 10.097 33.660 1.00 88.81 593 ALA A O 1
ATOM 4413 N N . THR A 1 594 ? -16.017 10.914 35.303 1.00 90.12 594 THR A N 1
ATOM 4414 C CA . THR A 1 594 ? -17.270 10.951 34.546 1.00 90.12 594 THR A CA 1
ATOM 4415 C C . THR A 1 594 ? -18.075 12.179 34.959 1.00 90.12 594 THR A C 1
ATOM 4417 O O . THR A 1 594 ? -18.013 12.614 36.111 1.00 90.12 594 THR A O 1
ATOM 4420 N N . PHE A 1 595 ? -18.815 12.761 34.015 1.00 90.38 595 PHE A N 1
ATOM 4421 C CA . PHE A 1 595 ? -19.806 13.799 34.315 1.00 90.38 595 PHE A CA 1
ATOM 4422 C C . PHE A 1 595 ? -21.181 13.219 34.654 1.00 90.38 595 PHE A C 1
ATOM 4424 O O . PHE A 1 595 ? -22.048 13.954 35.124 1.00 90.38 595 PHE A O 1
ATOM 4431 N N . MET A 1 596 ? -21.391 11.916 34.436 1.00 91.12 596 MET A N 1
ATOM 4432 C CA . MET A 1 596 ? -22.632 11.250 34.808 1.00 91.12 596 MET A CA 1
ATOM 4433 C C . MET A 1 596 ? -22.680 11.079 36.336 1.00 91.12 596 MET A C 1
ATOM 4435 O O . MET A 1 596 ? -21.771 10.475 36.909 1.00 91.12 596 MET A O 1
ATOM 4439 N N . PRO A 1 597 ? -23.706 11.609 37.024 1.00 91.44 597 PRO A N 1
ATOM 4440 C CA . PRO A 1 597 ? -23.853 11.406 38.457 1.00 91.44 597 PRO A CA 1
ATOM 4441 C C . PRO A 1 597 ? -24.275 9.964 38.761 1.00 91.44 597 PRO A C 1
ATOM 4443 O O . PRO A 1 597 ? -24.992 9.343 37.981 1.00 91.44 597 PRO A O 1
ATOM 4446 N N . SER A 1 598 ? -23.886 9.453 39.931 1.00 93.62 598 SER A N 1
ATOM 4447 C CA . SER A 1 598 ? -24.457 8.208 40.456 1.00 93.62 598 SER A CA 1
ATOM 4448 C C . SER A 1 598 ? -25.890 8.439 40.942 1.00 93.62 598 SER A C 1
ATOM 4450 O O . SER A 1 598 ? -26.180 9.422 41.636 1.00 93.62 598 SER A O 1
ATOM 4452 N N . TYR A 1 599 ? -26.772 7.501 40.605 1.00 94.94 599 TYR A N 1
ATOM 4453 C CA . TYR A 1 599 ? -28.169 7.467 41.028 1.00 94.94 599 TYR A CA 1
ATOM 4454 C C . TYR A 1 599 ? -28.445 6.439 42.134 1.00 94.94 599 TYR A C 1
ATOM 4456 O O . TYR A 1 599 ? -29.590 6.317 42.564 1.00 94.94 599 TYR A O 1
ATOM 4464 N N . ALA A 1 600 ? -27.414 5.757 42.653 1.00 92.06 600 ALA A N 1
ATOM 4465 C CA . ALA A 1 600 ? -27.546 4.706 43.671 1.00 92.06 600 ALA A CA 1
ATOM 4466 C C . ALA A 1 600 ? -28.295 5.158 44.938 1.00 92.06 600 ALA A C 1
ATOM 4468 O O . ALA A 1 600 ? -29.011 4.371 45.548 1.00 92.06 600 ALA A O 1
ATOM 4469 N N . SER A 1 601 ? -28.137 6.428 45.324 1.00 91.69 601 SER A N 1
ATOM 4470 C CA . SER A 1 601 ? -28.819 7.051 46.466 1.00 91.69 601 SER A CA 1
ATOM 4471 C C . SER A 1 601 ? -29.897 8.065 46.067 1.00 91.69 601 SER A C 1
ATOM 4473 O O . SER A 1 601 ? -30.509 8.671 46.943 1.00 91.69 601 SER A O 1
ATOM 4475 N N . ARG A 1 602 ? -30.112 8.285 44.761 1.00 93.94 602 ARG A N 1
ATOM 4476 C CA . ARG A 1 602 ? -31.053 9.292 44.233 1.00 93.94 602 ARG A CA 1
ATOM 4477 C C . ARG A 1 602 ? -32.378 8.695 43.774 1.00 93.94 602 ARG A C 1
ATOM 4479 O O . ARG A 1 602 ? -33.362 9.419 43.730 1.00 93.94 602 ARG A O 1
ATOM 4486 N N . LEU A 1 603 ? -32.386 7.412 43.422 1.00 95.69 603 LEU A N 1
ATOM 4487 C CA . LEU A 1 603 ? -33.572 6.675 42.997 1.00 95.69 603 LEU A CA 1
ATOM 4488 C C . LEU A 1 603 ? -33.865 5.555 43.994 1.00 95.69 603 LEU A C 1
ATOM 4490 O O . LEU A 1 603 ? -32.949 4.896 44.490 1.00 95.69 603 LEU A O 1
ATOM 4494 N N . SER A 1 604 ? -35.144 5.308 44.260 1.00 96.19 604 SER A N 1
ATOM 4495 C CA . SER A 1 604 ? -35.577 4.089 44.943 1.00 96.19 604 SER A CA 1
ATOM 4496 C C . SER A 1 604 ? -35.315 2.848 44.079 1.00 96.19 604 SER A C 1
ATOM 4498 O O . SER A 1 604 ? -35.128 2.937 42.864 1.00 96.19 604 SER A O 1
ATOM 4500 N N . ALA A 1 605 ? -35.344 1.660 44.691 1.00 94.50 605 ALA A N 1
ATOM 4501 C CA . ALA A 1 605 ? -35.174 0.402 43.959 1.00 94.50 605 ALA A CA 1
ATOM 4502 C C . ALA A 1 605 ? -36.208 0.241 42.827 1.00 94.50 605 ALA A C 1
ATOM 4504 O O . ALA A 1 605 ? -35.847 -0.175 41.729 1.00 94.50 605 ALA A O 1
ATOM 4505 N N . THR A 1 606 ? -37.462 0.637 43.075 1.00 96.31 606 THR A N 1
ATOM 4506 C CA . THR A 1 606 ? -38.543 0.587 42.083 1.00 96.31 606 THR A CA 1
ATOM 4507 C C . THR A 1 606 ? -38.310 1.566 40.933 1.00 96.31 606 THR A C 1
ATOM 4509 O O . THR A 1 606 ? -38.451 1.185 39.778 1.00 96.31 606 THR A O 1
ATOM 4512 N N . GLU A 1 607 ? -37.907 2.807 41.219 1.00 97.12 607 GLU A N 1
ATOM 4513 C CA . GLU A 1 607 ? -37.611 3.797 40.170 1.00 97.12 607 GLU A CA 1
ATOM 4514 C C . GLU A 1 607 ? -36.405 3.390 39.322 1.00 97.12 607 GLU A C 1
ATOM 4516 O O . GLU A 1 607 ? -36.389 3.620 38.114 1.00 97.12 607 GLU A O 1
ATOM 4521 N N . LEU A 1 608 ? -35.401 2.768 39.944 1.00 96.50 608 LEU A N 1
ATOM 4522 C CA . LEU A 1 608 ? -34.241 2.239 39.238 1.00 96.50 608 LEU A CA 1
ATOM 4523 C C . LEU A 1 608 ? -34.628 1.072 38.317 1.00 96.50 608 LEU A C 1
ATOM 4525 O O . LEU A 1 608 ? -34.162 1.022 37.180 1.00 96.50 608 LEU A O 1
ATOM 4529 N N . ASP A 1 609 ? -35.484 0.158 38.779 1.00 96.31 609 ASP A N 1
ATOM 4530 C CA . ASP A 1 609 ? -36.026 -0.931 37.955 1.00 96.31 609 ASP A CA 1
ATOM 4531 C C . ASP A 1 609 ? -36.841 -0.376 36.777 1.00 96.31 609 ASP A C 1
ATOM 4533 O O . ASP A 1 609 ? -36.586 -0.734 35.627 1.00 96.31 609 ASP A O 1
ATOM 4537 N N . ASP A 1 610 ? -37.752 0.564 37.041 1.00 97.69 610 ASP A N 1
ATOM 4538 C CA . ASP A 1 610 ? -38.562 1.229 36.020 1.00 97.69 610 ASP A CA 1
ATOM 4539 C C . ASP A 1 610 ? -37.675 1.931 34.970 1.00 97.69 610 ASP A C 1
ATOM 4541 O O . ASP A 1 610 ? -37.875 1.757 33.764 1.00 97.69 610 ASP A O 1
ATOM 4545 N N . LEU A 1 611 ? -36.644 2.674 35.396 1.00 97.44 611 LEU A N 1
ATOM 4546 C CA . LEU A 1 611 ? -35.708 3.352 34.493 1.00 97.44 611 LEU A CA 1
ATOM 4547 C C . LEU A 1 611 ? -34.906 2.362 33.637 1.00 97.44 611 LEU A C 1
ATOM 4549 O O . LEU A 1 611 ? -34.746 2.580 32.435 1.00 97.44 611 LEU A O 1
ATOM 4553 N N . VAL A 1 612 ? -34.431 1.256 34.215 1.00 96.44 612 VAL A N 1
ATOM 4554 C CA . VAL A 1 612 ? -33.742 0.199 33.456 1.00 96.44 612 VAL A CA 1
ATOM 4555 C C . VAL A 1 612 ? -34.689 -0.442 32.439 1.00 96.44 612 VAL A C 1
ATOM 4557 O O . VAL A 1 612 ? -34.283 -0.656 31.293 1.00 96.44 612 VAL A O 1
ATOM 4560 N N . ALA A 1 613 ? -35.949 -0.694 32.807 1.00 95.44 613 ALA A N 1
ATOM 4561 C CA . ALA A 1 613 ? -36.967 -1.208 31.892 1.00 95.44 613 ALA A CA 1
ATOM 4562 C C . ALA A 1 613 ? -37.218 -0.243 30.720 1.00 95.44 613 ALA A C 1
ATOM 4564 O O . ALA A 1 613 ? -37.273 -0.674 29.564 1.00 95.44 613 ALA A O 1
ATOM 4565 N N . TYR A 1 614 ? -37.287 1.064 30.991 1.00 96.38 614 TYR A N 1
ATOM 4566 C CA . TYR A 1 614 ? -37.392 2.091 29.957 1.00 96.38 614 TYR A CA 1
ATOM 4567 C C . TYR A 1 614 ? -36.178 2.096 29.023 1.00 96.38 614 TYR A C 1
ATOM 4569 O O . TYR A 1 614 ? -36.347 1.947 27.814 1.00 96.38 614 TYR A O 1
ATOM 4577 N N . LEU A 1 615 ? -34.953 2.178 29.548 1.00 95.50 615 LEU A N 1
ATOM 4578 C CA . LEU A 1 615 ? -33.735 2.189 28.727 1.00 95.50 615 LEU A CA 1
ATOM 4579 C C . LEU A 1 615 ? -33.594 0.912 27.882 1.00 95.50 615 LEU A C 1
ATOM 4581 O O . LEU A 1 615 ? -33.231 0.978 26.708 1.00 95.50 615 LEU A O 1
ATOM 4585 N N . ALA A 1 616 ? -33.948 -0.250 28.434 1.00 92.38 616 ALA A N 1
ATOM 4586 C CA . ALA A 1 616 ? -33.942 -1.516 27.703 1.00 92.38 616 ALA A CA 1
ATOM 4587 C C . ALA A 1 616 ? -35.014 -1.594 26.592 1.00 92.38 616 ALA A C 1
ATOM 4589 O O . ALA A 1 616 ? -34.879 -2.377 25.638 1.00 92.38 616 ALA A O 1
ATOM 4590 N N . SER A 1 617 ? -36.069 -0.777 26.695 1.00 91.50 617 SER A N 1
ATOM 4591 C CA . SER A 1 617 ? -37.100 -0.626 25.662 1.00 91.50 617 SER A CA 1
ATOM 4592 C C . SER A 1 617 ? -36.661 0.273 24.497 1.00 91.50 617 SER A C 1
ATOM 4594 O O . SER A 1 617 ? -37.165 0.110 23.384 1.00 91.50 617 SER A O 1
ATOM 4596 N N . LEU A 1 618 ? -35.674 1.157 24.699 1.00 92.44 618 LEU A N 1
ATOM 4597 C CA . LEU A 1 618 ? -35.157 2.065 23.669 1.00 92.44 618 LEU A CA 1
ATOM 4598 C C . LEU A 1 618 ? -34.310 1.309 22.637 1.00 92.44 618 LEU A C 1
ATOM 4600 O O . LEU A 1 618 ? -33.147 0.976 22.872 1.00 92.44 618 LEU A O 1
ATOM 4604 N N . ARG A 1 619 ? -34.891 1.014 21.471 1.00 85.81 619 ARG A N 1
ATOM 4605 C CA . ARG A 1 619 ? -34.271 0.172 20.427 1.00 85.81 619 ARG A CA 1
ATOM 4606 C C . ARG A 1 619 ? -34.110 0.869 19.069 1.00 85.81 619 ARG A C 1
ATOM 4608 O O . ARG A 1 619 ? -33.759 0.216 18.088 1.00 85.81 619 ARG A O 1
ATOM 4615 N N . GLY A 1 620 ? -34.282 2.189 19.030 1.00 79.81 620 GLY A N 1
ATOM 4616 C CA . GLY A 1 620 ? -34.227 3.020 17.825 1.00 79.81 620 GLY A CA 1
ATOM 4617 C C . GLY A 1 620 ? -35.506 2.989 16.982 1.00 79.81 620 GLY A C 1
ATOM 4618 O O . GLY A 1 620 ? -36.440 2.249 17.283 1.00 79.81 620 GLY A O 1
ATOM 4619 N N . LYS A 1 621 ? -35.548 3.801 15.914 1.00 65.81 621 LYS A N 1
ATOM 4620 C CA . LYS A 1 621 ? -36.607 3.727 14.892 1.00 65.81 621 LYS A CA 1
ATOM 4621 C C . LYS A 1 621 ? -36.460 2.430 14.067 1.00 65.81 621 LYS A C 1
ATOM 4623 O O . LYS A 1 621 ? -35.327 2.077 13.718 1.00 65.81 621 LYS A O 1
ATOM 4628 N N . PRO A 1 622 ? -37.555 1.732 13.709 1.00 50.47 622 PRO A N 1
ATOM 4629 C CA . PRO A 1 622 ? -37.519 0.673 12.699 1.00 50.47 622 PRO A CA 1
ATOM 4630 C C . PRO A 1 622 ? -36.933 1.210 11.382 1.00 50.47 622 PRO A C 1
ATOM 4632 O O . PRO A 1 622 ? -37.288 2.305 10.950 1.00 50.47 622 PRO A O 1
ATOM 4635 N N . ARG A 1 623 ? -36.032 0.466 10.724 1.00 39.66 623 ARG A N 1
ATOM 4636 C CA . ARG A 1 623 ? -35.586 0.820 9.363 1.00 39.66 623 ARG A CA 1
ATOM 4637 C C . ARG A 1 623 ? -36.792 0.714 8.421 1.00 39.66 623 ARG A C 1
ATOM 4639 O O . ARG A 1 623 ? -37.269 -0.398 8.219 1.00 39.66 623 ARG A O 1
ATOM 4646 N N . GLY A 1 624 ? -37.246 1.829 7.843 1.00 39.25 624 GLY A N 1
ATOM 4647 C CA . GLY A 1 624 ? -38.274 1.828 6.790 1.00 39.25 624 GLY A CA 1
ATOM 4648 C C . GLY A 1 624 ? -39.397 2.862 6.904 1.00 39.25 624 GLY A C 1
ATOM 4649 O O . GLY A 1 624 ? -40.203 2.935 5.987 1.00 39.25 624 GLY A O 1
ATOM 4650 N N . GLU A 1 625 ? -39.447 3.681 7.953 1.00 25.88 625 GLU A N 1
ATOM 4651 C CA . GLU A 1 625 ? -40.351 4.840 8.009 1.00 25.88 625 GLU A CA 1
ATOM 4652 C C . GLU A 1 625 ? -39.548 6.140 8.168 1.00 25.88 625 GLU A C 1
ATOM 4654 O O . GLU A 1 625 ? -38.485 6.106 8.799 1.00 25.88 625 GLU A O 1
ATOM 4659 N N . PRO A 1 626 ? -40.010 7.251 7.559 1.00 36.00 626 PRO A N 1
ATOM 4660 C CA . PRO A 1 626 ? -39.278 8.518 7.516 1.00 36.00 626 PRO A CA 1
ATOM 4661 C C . PRO A 1 626 ? -38.882 9.105 8.890 1.00 36.00 626 PRO A C 1
ATOM 4663 O O . PRO A 1 626 ? -39.545 8.874 9.935 1.00 36.00 626 PRO A O 1
#

pLDDT: mean 87.49, std 14.57, range [25.88, 98.88]